Protein 1V4P (pdb70)

Organism: Pyrococcus horikoshii (strain ATCC 700860 / DSM 12428 / JCM 9974 / NBRC 100139 / OT-3) (NCBI:txid70601)

B-factor: mean 20.67, std 8.11, range [8.06, 51.54]

Nearest PDB structures (foldseek):
  1v4p-assembly3_C  TM=9.955E-01  e=3.156E-30  Pyrococcus horikoshii
  3rfn-assembly1_A  TM=9.829E-01  e=5.120E-28  Pyrococcus horikoshii OT3
  3rhu-assembly1_A  TM=9.808E-01  e=4.610E-22  Pyrococcus horikoshii OT3
  2zze-assembly2_B  TM=9.371E-01  e=6.517E-15  Pyrococcus horikoshii
  2zzg-assembly1_A  TM=9.411E-01  e=4.427E-14  Pyrococcus horikoshii

Structure (mmCIF, N/CA/C/O backbone):
data_1V4P
#
_entry.id   1V4P
#
_cell.length_a   42.802
_cell.length_b   97.861
_cell.length_c   60.872
_cell.angle_alpha   90.00
_cell.angle_beta   96.51
_cell.angle_gamma   90.00
#
_symmetry.space_group_name_H-M   'P 1 21 1'
#
loop_
_entity.id
_entity.type
_entity.pdbx_description
1 polymer 'alanyl-tRNA synthetase'
2 non-polymer 'ZINC ION'
3 water water
#
loop_
_atom_site.group_PDB
_atom_site.id
_atom_site.type_symbol
_atom_site.label_atom_id
_atom_site.label_alt_id
_atom_site.label_comp_id
_atom_site.label_asym_id
_atom_site.label_entity_id
_atom_site.label_seq_id
_atom_site.pdbx_PDB_ins_code
_atom_site.Cartn_x
_atom_site.Cartn_y
_atom_site.Cartn_z
_atom_site.occupancy
_atom_site.B_iso_or_equiv
_atom_site.auth_seq_id
_atom_site.auth_comp_id
_atom_site.auth_asym_id
_atom_site.auth_atom_id
_atom_site.pdbx_PDB_model_num
ATOM 1 N N . MET A 1 1 ? 31.185 3.197 47.491 1.00 30.98 1 MET A N 1
ATOM 2 C CA . MET A 1 1 ? 29.850 3.099 48.148 1.00 32.58 1 MET A CA 1
ATOM 3 C C . MET A 1 1 ? 28.816 3.932 47.402 1.00 31.61 1 MET A C 1
ATOM 4 O O . MET A 1 1 ? 29.160 4.755 46.552 1.00 31.06 1 MET A O 1
ATOM 9 N N . TYR A 1 2 ? 27.546 3.712 47.726 1.00 31.42 2 TYR A N 1
ATOM 10 C CA . TYR A 1 2 ? 26.467 4.456 47.094 1.00 30.38 2 TYR A CA 1
ATOM 11 C C . TYR A 1 2 ? 26.154 5.702 47.906 1.00 29.85 2 TYR A C 1
ATOM 12 O O . TYR A 1 2 ? 26.096 5.652 49.136 1.00 30.29 2 TYR A O 1
ATOM 21 N N . SER A 1 3 ? 25.956 6.821 47.215 1.00 29.67 3 SER A N 1
ATOM 22 C CA . SER A 1 3 ? 25.640 8.077 47.883 1.00 29.98 3 SER A CA 1
ATOM 23 C C . SER A 1 3 ? 24.293 7.934 48.572 1.00 29.09 3 SER A C 1
ATOM 24 O O . SER A 1 3 ? 23.488 7.075 48.204 1.00 29.36 3 SER A O 1
ATOM 27 N N . ILE A 1 4 ? 24.047 8.771 49.573 1.00 28.30 4 ILE A N 1
ATOM 28 C CA . ILE A 1 4 ? 22.787 8.719 50.299 1.00 27.61 4 ILE A CA 1
ATOM 29 C C . ILE A 1 4 ? 21.618 9.017 49.360 1.00 27.92 4 ILE A C 1
ATOM 30 O O . ILE A 1 4 ? 20.512 8.516 49.562 1.00 26.73 4 ILE A O 1
ATOM 35 N N . GLU A 1 5 ? 21.869 9.822 48.331 1.00 27.71 5 GLU A N 1
ATOM 36 C CA . GLU A 1 5 ? 20.824 10.166 47.371 1.00 28.05 5 GLU A CA 1
ATOM 37 C C . GLU A 1 5 ? 20.433 8.956 46.524 1.00 27.17 5 GLU A C 1
ATOM 38 O O . GLU A 1 5 ? 19.249 8.687 46.331 1.00 27.00 5 GLU A O 1
ATOM 44 N N . VAL A 1 6 ? 21.427 8.234 46.015 1.00 25.67 6 VAL A N 1
ATOM 45 C CA . VAL A 1 6 ? 21.164 7.049 45.203 1.00 25.00 6 VAL A CA 1
ATOM 46 C C . VAL A 1 6 ? 20.418 6.009 46.034 1.00 24.27 6 VAL A C 1
ATOM 47 O O . VAL A 1 6 ? 19.500 5.345 45.548 1.00 23.13 6 VAL A O 1
ATOM 51 N N . ARG A 1 7 ? 20.814 5.872 47.293 1.00 23.58 7 ARG A N 1
ATOM 52 C CA . ARG A 1 7 ? 20.170 4.918 48.183 1.00 22.00 7 ARG A CA 1
ATOM 53 C C . ARG A 1 7 ? 18.727 5.342 48.447 1.00 21.37 7 ARG A C 1
ATOM 54 O O . ARG A 1 7 ? 17.813 4.516 48.418 1.00 20.70 7 ARG A O 1
ATOM 62 N N . THR A 1 8 ? 18.526 6.634 48.701 1.00 20.91 8 THR A N 1
ATOM 63 C CA . THR A 1 8 ? 17.188 7.151 48.970 1.00 19.93 8 THR A CA 1
ATOM 64 C C . THR A 1 8 ? 16.288 7.044 47.738 1.00 18.73 8 THR A C 1
ATOM 65 O O . THR A 1 8 ? 15.099 6.745 47.856 1.00 17.93 8 THR A O 1
ATOM 69 N N . HIS A 1 9 ? 16.843 7.287 46.556 1.00 17.82 9 HIS A N 1
ATOM 70 C CA . HIS A 1 9 ? 16.036 7.171 45.348 1.00 17.36 9 HIS A CA 1
ATOM 71 C C . HIS A 1 9 ? 15.641 5.715 45.144 1.00 17.39 9 HIS A C 1
ATOM 72 O O . HIS A 1 9 ? 14.512 5.416 44.762 1.00 16.96 9 HIS A O 1
ATOM 79 N N . SER A 1 10 ? 16.583 4.807 45.381 1.00 17.14 10 SER A N 1
ATOM 80 C CA . SER A 1 10 ? 16.293 3.388 45.223 1.00 15.87 10 SER A CA 1
ATOM 81 C C . SER A 1 10 ? 15.169 3.001 46.179 1.00 15.39 10 SER A C 1
ATOM 82 O O . SER A 1 10 ? 14.303 2.192 45.842 1.00 15.80 10 SER A O 1
ATOM 85 N N . ALA A 1 11 ? 15.176 3.608 47.363 1.00 15.56 11 ALA A N 1
ATOM 86 C CA . ALA A 1 11 ? 14.165 3.341 48.375 1.00 14.28 11 ALA A CA 1
ATOM 87 C C . ALA A 1 11 ? 12.761 3.661 47.858 1.00 13.53 11 ALA A C 1
ATOM 88 O O . ALA A 1 11 ? 11.791 3.030 48.269 1.00 15.07 11 ALA A O 1
ATOM 90 N N . LEU A 1 12 ? 12.657 4.640 46.963 1.00 14.74 12 LEU A N 1
ATOM 91 C CA . LEU A 1 12 ? 11.361 5.019 46.397 1.00 14.50 12 LEU A CA 1
ATOM 92 C C . LEU A 1 12 ? 10.699 3.830 45.703 1.00 13.75 12 LEU A C 1
ATOM 93 O O . LEU A 1 12 ? 9.487 3.642 45.791 1.00 13.40 12 LEU A O 1
ATOM 98 N N . HIS A 1 13 ? 11.501 3.032 45.005 1.00 14.22 13 HIS A N 1
ATOM 99 C CA . HIS A 1 13 ? 10.977 1.864 44.307 1.00 14.43 13 HIS A CA 1
ATOM 100 C C . HIS A 1 13 ? 10.510 0.818 45.315 1.00 14.38 13 HIS A C 1
ATOM 101 O O . HIS A 1 13 ? 9.490 0.160 45.116 1.00 14.85 13 HIS A O 1
ATOM 108 N N . VAL A 1 14 ? 11.256 0.668 46.403 1.00 14.84 14 VAL A N 1
ATOM 109 C CA . VAL A 1 14 ? 10.891 -0.292 47.434 1.00 15.27 14 VAL A CA 1
ATOM 110 C C . VAL A 1 14 ? 9.620 0.162 48.147 1.00 14.14 14 VAL A C 1
ATOM 111 O O . VAL A 1 14 ? 8.716 -0.636 48.391 1.00 14.71 14 VAL A O 1
ATOM 115 N N . VAL A 1 15 ? 9.548 1.450 48.474 1.00 13.31 15 VAL A N 1
ATOM 116 C CA . VAL A 1 15 ? 8.367 1.965 49.150 1.00 13.40 15 VAL A CA 1
ATOM 117 C C . VAL A 1 15 ? 7.136 1.883 48.246 1.00 13.40 15 VAL A C 1
ATOM 118 O O . VAL A 1 15 ? 6.051 1.551 48.714 1.00 13.48 15 VAL A O 1
ATOM 122 N N . LYS A 1 16 ? 7.306 2.178 46.958 1.00 12.94 16 LYS A N 1
ATOM 123 C CA . LYS A 1 16 ? 6.187 2.104 46.020 1.00 12.70 16 LYS A CA 1
ATOM 124 C C . LYS A 1 16 ? 5.629 0.682 45.993 1.00 12.90 16 LYS A C 1
ATOM 125 O O . LYS A 1 16 ? 4.418 0.488 46.002 1.00 13.14 16 LYS A O 1
ATOM 131 N N . GLY A 1 17 ? 6.514 -0.312 45.960 1.00 12.98 17 GLY A N 1
ATOM 132 C CA . GLY A 1 17 ? 6.056 -1.692 45.954 1.00 13.70 17 GLY A CA 1
ATOM 133 C C . GLY A 1 17 ? 5.237 -2.015 47.197 1.00 14.53 17 GLY A C 1
ATOM 134 O O . GLY A 1 17 ? 4.199 -2.675 47.118 1.00 15.33 17 GLY A O 1
ATOM 135 N N . ALA A 1 18 ? 5.707 -1.545 48.350 1.00 15.48 18 ALA A N 1
ATOM 136 C CA . ALA A 1 18 ? 5.014 -1.780 49.615 1.00 14.88 18 ALA A CA 1
ATOM 137 C C . ALA A 1 18 ? 3.651 -1.091 49.609 1.00 15.32 18 ALA A C 1
ATOM 138 O O . ALA A 1 18 ? 2.659 -1.637 50.101 1.00 16.32 18 ALA A O 1
ATOM 140 N N . VAL A 1 19 ? 3.612 0.118 49.057 1.00 14.14 19 VAL A N 1
ATOM 141 C CA . VAL A 1 19 ? 2.373 0.875 48.968 1.00 14.00 19 VAL A CA 1
ATOM 142 C C . VAL A 1 19 ? 1.330 0.093 48.175 1.00 14.37 19 VAL A C 1
ATOM 143 O O . VAL A 1 19 ? 0.181 -0.019 48.596 1.00 14.81 19 VAL A O 1
ATOM 147 N N . VAL A 1 20 ? 1.727 -0.459 47.032 1.00 14.50 20 VAL A N 1
ATOM 148 C CA . VAL A 1 20 ? 0.789 -1.230 46.223 1.00 15.59 20 VAL A CA 1
ATOM 149 C C . VAL A 1 20 ? 0.356 -2.504 46.951 1.00 16.50 20 VAL A C 1
ATOM 150 O O . VAL A 1 20 ? -0.810 -2.896 46.886 1.00 17.68 20 VAL A O 1
ATOM 154 N N . LYS A 1 21 ? 1.288 -3.146 47.647 1.00 16.88 21 LYS A N 1
ATOM 155 C CA . LYS A 1 21 ? 0.961 -4.364 48.386 1.00 18.29 21 LYS A CA 1
ATOM 156 C C . LYS A 1 21 ? -0.101 -4.116 49.459 1.00 18.69 21 LYS A C 1
ATOM 157 O O . LYS A 1 21 ? -1.004 -4.932 49.648 1.00 21.15 21 LYS A O 1
ATOM 163 N N . VAL A 1 22 ? 0.003 -2.988 50.154 1.00 18.80 22 VAL A N 1
ATOM 164 C CA . VAL A 1 22 ? -0.943 -2.656 51.216 1.00 18.19 22 VAL A CA 1
ATOM 165 C C . VAL A 1 22 ? -2.225 -1.970 50.745 1.00 18.61 22 VAL A C 1
ATOM 166 O O . VAL A 1 22 ? -3.327 -2.379 51.116 1.00 19.62 22 VAL A O 1
ATOM 170 N N . LEU A 1 23 ? -2.088 -0.936 49.920 1.00 17.07 23 LEU A N 1
ATOM 171 C CA . LEU A 1 23 ? -3.252 -0.193 49.450 1.00 17.38 23 LEU A CA 1
ATOM 172 C C . LEU A 1 23 ? -3.932 -0.736 48.195 1.00 16.96 23 LEU A C 1
ATOM 173 O O . LEU A 1 23 ? -5.059 -0.352 47.886 1.00 18.26 23 LEU A O 1
ATOM 178 N N . GLY A 1 24 ? -3.257 -1.617 47.465 1.00 16.30 24 GLY A N 1
ATOM 179 C CA . GLY A 1 24 ? -3.869 -2.184 46.277 1.00 15.82 24 GLY A CA 1
ATOM 180 C C . GLY A 1 24 ? -3.643 -1.413 44.990 1.00 16.41 24 GLY A C 1
ATOM 181 O O . GLY A 1 24 ? -2.979 -0.377 44.972 1.00 16.29 24 GLY A O 1
ATOM 182 N N . SER A 1 25 ? -4.220 -1.926 43.909 1.00 16.43 25 SER A N 1
ATOM 183 C CA . SER A 1 25 ? -4.080 -1.324 42.587 1.00 18.15 25 SER A CA 1
ATOM 184 C C . SER A 1 25 ? -4.554 0.122 42.478 1.00 18.23 25 SER A C 1
ATOM 185 O O . SER A 1 25 ? -4.162 0.833 41.551 1.00 17.55 25 SER A O 1
ATOM 188 N N . GLU A 1 26 ? -5.388 0.566 43.413 1.00 17.74 26 GLU A N 1
ATOM 189 C CA . GLU A 1 26 ? -5.884 1.938 43.387 1.00 17.09 26 GLU A CA 1
ATOM 190 C C . GLU A 1 26 ? -4.764 2.946 43.631 1.00 15.80 26 GLU A C 1
ATOM 191 O O . GLU A 1 26 ? -4.933 4.145 43.394 1.00 16.63 26 GLU A O 1
ATOM 197 N N . ALA A 1 27 ? -3.619 2.457 44.102 1.00 13.97 27 ALA A N 1
ATOM 198 C CA . ALA A 1 27 ? -2.480 3.324 44.393 1.00 12.66 27 ALA A CA 1
ATOM 199 C C . ALA A 1 27 ? -1.289 3.062 43.470 1.00 12.92 27 ALA A C 1
ATOM 200 O O . ALA A 1 27 ? -0.172 3.505 43.748 1.00 13.23 27 ALA A O 1
ATOM 202 N N . LYS A 1 28 ? -1.529 2.374 42.358 1.00 12.90 28 LYS A N 1
ATOM 203 C CA . LYS A 1 28 ? -0.454 2.009 41.435 1.00 12.98 28 LYS A CA 1
ATOM 204 C C . LYS A 1 28 ? 0.197 3.100 40.588 1.00 11.81 28 LYS A C 1
ATOM 205 O O . LYS A 1 28 ? 1.282 2.886 40.056 1.00 11.97 28 LYS A O 1
ATOM 211 N N . TRP A 1 29 ? -0.444 4.257 40.453 1.00 11.29 29 TRP A N 1
ATOM 212 C CA . TRP A 1 29 ? 0.124 5.313 39.617 1.00 10.94 29 TRP A CA 1
ATOM 213 C C . TRP A 1 29 ? 0.842 6.407 40.390 1.00 11.07 29 TRP A C 1
ATOM 214 O O . TRP A 1 29 ? 0.235 7.130 41.176 1.00 12.15 29 TRP A O 1
ATOM 225 N N . THR A 1 30 ? 2.143 6.524 40.147 1.00 11.27 30 THR A N 1
ATOM 226 C CA . THR A 1 30 ? 2.959 7.536 40.800 1.00 11.31 30 THR A CA 1
ATOM 227 C C . THR A 1 30 ? 2.791 8.889 40.117 1.00 10.90 30 THR A C 1
ATOM 228 O O . THR A 1 30 ? 2.940 9.002 38.904 1.00 12.07 30 THR A O 1
ATOM 232 N N . TYR A 1 31 ? 2.481 9.911 40.903 1.00 11.46 31 TYR A N 1
ATOM 233 C CA . TYR A 1 31 ? 2.331 11.263 40.382 1.00 11.53 31 TYR A CA 1
ATOM 234 C C . TYR A 1 31 ? 3.732 11.863 40.258 1.00 12.09 31 TYR A C 1
ATOM 235 O O . TYR A 1 31 ? 4.090 12.424 39.220 1.00 12.13 31 TYR A O 1
ATOM 244 N N . SER A 1 32 ? 4.530 11.728 41.315 1.00 12.13 32 SER A N 1
ATOM 245 C CA . SER A 1 32 ? 5.889 12.250 41.308 1.00 13.33 32 SER A CA 1
ATOM 246 C C . SER A 1 32 ? 6.698 11.696 42.472 1.00 12.76 32 SER A C 1
ATOM 247 O O . SER A 1 32 ? 6.151 11.080 43.391 1.00 12.83 32 SER A O 1
ATOM 250 N N . THR A 1 33 ? 8.008 11.901 42.404 1.00 14.15 33 THR A N 1
ATOM 251 C CA . THR A 1 33 ? 8.920 11.489 43.462 1.00 14.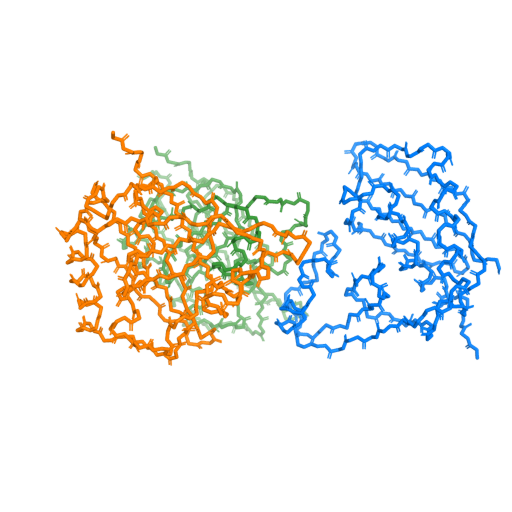66 33 THR A CA 1
ATOM 252 C C . THR A 1 33 ? 10.075 12.475 43.452 1.00 15.72 33 THR A C 1
ATOM 253 O O . THR A 1 33 ? 10.359 13.111 42.433 1.00 16.54 33 THR A O 1
ATOM 257 N N . TYR A 1 34 ? 10.729 12.617 44.593 1.00 16.86 34 TYR A N 1
ATOM 258 C CA . TYR A 1 34 ? 11.883 13.490 44.671 1.00 17.22 34 TYR A CA 1
ATOM 259 C C . TYR A 1 34 ? 12.709 13.146 45.894 1.00 17.99 34 TYR A C 1
ATOM 260 O O . TYR A 1 34 ? 12.198 12.612 46.882 1.00 17.89 34 TYR A O 1
ATOM 269 N N . VAL A 1 35 ? 14.001 13.425 45.798 1.00 18.84 35 VAL A N 1
ATOM 270 C CA . VAL A 1 35 ? 14.936 13.133 46.870 1.00 20.30 35 VAL A CA 1
ATOM 271 C C . VAL A 1 35 ? 15.772 14.355 47.201 1.00 21.16 35 VAL A C 1
ATOM 272 O O . VAL A 1 35 ? 16.188 15.099 46.313 1.00 22.63 35 VAL A O 1
ATOM 276 N N . LYS A 1 36 ? 16.007 14.551 48.490 1.00 23.19 36 LYS A N 1
ATOM 277 C CA . LYS A 1 36 ? 16.821 15.655 48.970 1.00 23.42 36 LYS A CA 1
ATOM 278 C C . LYS A 1 36 ? 17.583 15.085 50.155 1.00 23.25 36 LYS A C 1
ATOM 279 O O . LYS A 1 36 ? 17.017 14.878 51.226 1.00 22.88 36 LYS A O 1
ATOM 285 N N . GLY A 1 37 ? 18.868 14.815 49.954 1.00 24.37 37 GLY A N 1
ATOM 286 C CA . GLY A 1 37 ? 19.657 14.237 51.023 1.00 24.32 37 GLY A CA 1
ATOM 287 C C . GLY A 1 37 ? 19.179 12.820 51.287 1.00 24.35 37 GLY A C 1
ATOM 288 O O . GLY A 1 37 ? 19.090 12.012 50.362 1.00 26.57 37 GLY A O 1
ATOM 289 N N . ASN A 1 38 ? 18.855 12.520 52.541 1.00 23.79 38 ASN A N 1
ATOM 290 C CA . ASN A 1 38 ? 18.384 11.192 52.919 1.00 23.93 38 ASN A CA 1
ATOM 291 C C . ASN A 1 38 ? 16.864 11.188 53.068 1.00 23.18 38 ASN A C 1
ATOM 292 O O . ASN A 1 38 ? 16.289 10.303 53.703 1.00 22.77 38 ASN A O 1
ATOM 297 N N . LYS A 1 39 ? 16.220 12.189 52.480 1.00 21.74 39 LYS A N 1
ATOM 298 C CA . LYS A 1 39 ? 14.770 12.305 52.548 1.00 21.49 39 LYS A CA 1
ATOM 299 C C . LYS A 1 39 ? 14.158 11.999 51.190 1.00 17.74 39 LYS A C 1
ATOM 300 O O . LYS A 1 39 ? 14.577 12.550 50.174 1.00 20.69 39 LYS A O 1
ATOM 306 N N . GLY A 1 40 ? 13.172 11.112 51.180 1.00 18.93 40 GLY A N 1
ATOM 307 C CA . GLY A 1 40 ? 12.513 10.764 49.936 1.00 16.42 40 GLY A CA 1
ATOM 308 C C . GLY A 1 40 ? 11.017 10.981 50.037 1.00 15.65 40 GLY A C 1
ATOM 309 O O . GLY A 1 40 ? 10.431 10.829 51.107 1.00 16.29 40 GLY A O 1
ATOM 310 N N . VAL A 1 41 ? 10.396 11.360 48.927 1.00 14.17 41 VAL A N 1
ATOM 311 C CA . VAL A 1 41 ? 8.956 11.574 48.919 1.00 14.46 41 VAL A CA 1
ATOM 312 C C . VAL A 1 41 ? 8.335 10.892 47.710 1.00 13.56 41 VAL A C 1
ATOM 313 O O . VAL A 1 41 ? 8.767 11.091 46.574 1.00 14.41 41 VAL A O 1
ATOM 317 N N . LEU A 1 42 ? 7.336 10.062 47.980 1.00 12.01 42 LEU A N 1
ATOM 318 C CA . LEU A 1 42 ? 6.614 9.346 46.937 1.00 12.51 42 LEU A CA 1
ATOM 319 C C . LEU A 1 42 ? 5.194 9.878 46.950 1.00 10.96 42 LEU A C 1
ATOM 320 O O . LEU A 1 42 ? 4.548 9.899 47.997 1.00 11.92 42 LEU A O 1
ATOM 325 N N . ILE A 1 43 ? 4.714 10.326 45.795 1.00 11.05 43 ILE A N 1
ATOM 326 C CA . ILE A 1 43 ? 3.352 10.825 45.702 1.00 10.76 43 ILE A CA 1
ATOM 327 C C . ILE A 1 43 ? 2.605 9.980 44.687 1.00 11.28 43 ILE A C 1
ATOM 328 O O . ILE A 1 43 ? 3.008 9.891 43.528 1.00 11.75 43 ILE A O 1
ATOM 333 N N . VAL A 1 44 ? 1.526 9.346 45.130 1.00 10.38 44 VAL A N 1
ATOM 334 C CA . VAL A 1 44 ? 0.725 8.514 44.244 1.00 12.00 44 VAL A CA 1
ATOM 335 C C . VAL A 1 44 ? -0.706 9.010 44.186 1.00 11.94 44 VAL A C 1
ATOM 336 O O . VAL A 1 44 ? -1.175 9.717 45.085 1.00 11.83 44 VAL A O 1
ATOM 340 N N . LYS A 1 45 ? -1.397 8.658 43.110 1.00 12.59 45 LYS A N 1
ATOM 341 C CA . LYS A 1 45 ? -2.797 9.019 42.987 1.00 14.07 45 LYS A CA 1
ATOM 342 C C . LYS A 1 45 ? -3.512 8.049 43.918 1.00 14.29 45 LYS A C 1
ATOM 343 O O . LYS A 1 45 ? -3.273 6.843 43.865 1.00 15.23 45 LYS A O 1
ATOM 349 N N . PHE A 1 46 ? -4.361 8.574 44.793 1.00 14.79 46 PHE A N 1
ATOM 350 C CA . PHE A 1 46 ? -5.102 7.735 45.725 1.00 16.16 46 PHE A CA 1
ATOM 351 C C . PHE A 1 46 ? -6.327 8.517 46.189 1.00 16.32 46 PHE A C 1
ATOM 352 O O . PHE A 1 46 ? -6.425 9.718 45.938 1.00 18.16 46 PHE A O 1
ATOM 360 N N . ASP A 1 47 ? -7.251 7.851 46.875 1.00 18.07 47 ASP A N 1
ATOM 361 C CA . ASP A 1 47 ? -8.492 8.507 47.288 1.00 18.12 47 ASP A CA 1
ATOM 362 C C . ASP A 1 47 ? -8.796 8.642 48.778 1.00 19.05 47 ASP A C 1
ATOM 363 O O . ASP A 1 47 ? -9.915 9.004 49.144 1.00 20.23 47 ASP A O 1
ATOM 368 N N . ARG A 1 48 ? -7.823 8.365 49.636 1.00 18.35 48 ARG A N 1
ATOM 369 C CA . ARG A 1 48 ? -8.048 8.475 51.076 1.00 18.83 48 ARG A CA 1
ATOM 370 C C . ARG A 1 48 ? -6.728 8.443 51.823 1.00 19.04 48 ARG A C 1
ATOM 371 O O . ARG A 1 48 ? -5.710 8.031 51.273 1.00 19.40 48 ARG A O 1
ATOM 379 N N . LYS A 1 49 ? -6.740 8.885 53.077 1.00 20.05 49 LYS A N 1
ATOM 380 C CA . LYS A 1 49 ? -5.527 8.843 53.878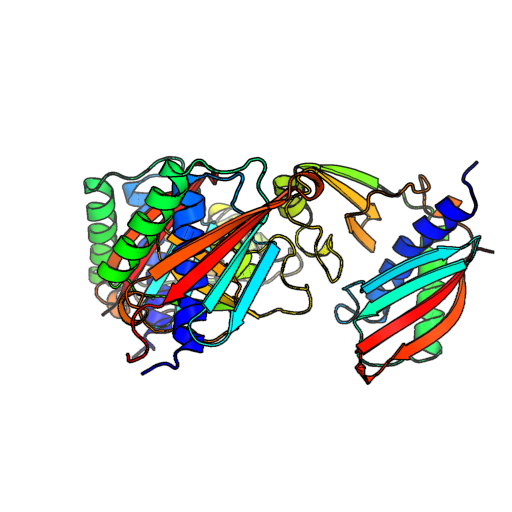 1.00 20.24 49 LYS A CA 1
ATOM 381 C C . LYS A 1 49 ? -5.514 7.488 54.567 1.00 20.57 49 LYS A C 1
ATOM 382 O O . LYS A 1 49 ? -6.449 7.144 55.289 1.00 21.11 49 LYS A O 1
ATOM 388 N N . PRO A 1 50 ? -4.464 6.691 54.338 1.00 19.65 50 PRO A N 1
ATOM 389 C CA . PRO A 1 50 ? -4.379 5.371 54.967 1.00 20.04 50 PRO A CA 1
ATOM 390 C C . PRO A 1 50 ? -4.362 5.481 56.488 1.00 20.33 50 PRO A C 1
ATOM 391 O O . PRO A 1 50 ? -3.981 6.513 57.039 1.00 21.05 50 PRO A O 1
ATOM 395 N N . SER A 1 51 ? -4.781 4.415 57.160 1.00 21.12 51 SER A N 1
ATOM 396 C CA . SER A 1 51 ? -4.792 4.395 58.618 1.00 21.05 51 SER A CA 1
ATOM 397 C C . SER A 1 51 ? -3.350 4.280 59.094 1.00 22.05 51 SER A C 1
ATOM 398 O O . SER A 1 51 ? -2.462 3.923 58.317 1.00 21.94 51 SER A O 1
ATOM 401 N N . ASP A 1 52 ? -3.109 4.583 60.365 1.00 22.25 52 ASP A N 1
ATOM 402 C CA . ASP A 1 52 ? -1.761 4.478 60.898 1.00 23.17 52 ASP A CA 1
ATOM 403 C C . ASP A 1 52 ? -1.292 3.033 60.772 1.00 23.70 52 ASP A C 1
ATOM 404 O O . ASP A 1 52 ? -0.113 2.775 60.546 1.00 24.28 52 ASP A O 1
ATOM 409 N N . GLU A 1 53 ? -2.228 2.096 60.907 1.00 23.65 53 GLU A N 1
ATOM 410 C CA . GLU A 1 53 ? -1.907 0.678 60.799 1.00 24.41 53 GLU A CA 1
ATOM 411 C C . GLU A 1 53 ? -1.362 0.402 59.402 1.00 22.98 53 GLU A C 1
ATOM 412 O O . GLU A 1 53 ? -0.312 -0.225 59.242 1.00 22.82 53 GLU A O 1
ATOM 418 N N . GLU A 1 54 ? -2.087 0.872 58.391 1.00 21.13 54 GLU A N 1
ATOM 419 C CA . GLU A 1 54 ? -1.671 0.679 57.009 1.00 20.45 54 GLU A CA 1
ATOM 420 C C . GLU A 1 54 ? -0.310 1.318 56.758 1.00 20.25 54 GLU A C 1
ATOM 421 O O . GLU A 1 54 ? 0.533 0.745 56.073 1.00 18.06 54 GLU A O 1
ATOM 427 N N . ILE A 1 55 ? -0.088 2.503 57.319 1.00 19.75 55 ILE A N 1
ATOM 428 C CA . ILE A 1 55 ? 1.190 3.182 57.144 1.00 20.75 55 ILE A CA 1
ATOM 429 C C . ILE A 1 55 ? 2.317 2.360 57.763 1.00 21.08 55 ILE A C 1
ATOM 430 O O . ILE A 1 55 ? 3.395 2.228 57.184 1.00 19.21 55 ILE A O 1
ATOM 435 N N . ARG A 1 56 ? 2.065 1.806 58.944 1.00 22.41 56 ARG A N 1
ATOM 436 C CA . ARG A 1 56 ? 3.068 0.992 59.616 1.00 24.78 56 ARG A CA 1
ATOM 437 C C . ARG A 1 56 ? 3.355 -0.274 58.820 1.00 23.87 56 ARG A C 1
ATOM 438 O O . ARG A 1 56 ? 4.501 -0.714 58.741 1.00 23.38 56 ARG A O 1
ATOM 446 N N . GLU A 1 57 ? 2.314 -0.850 58.225 1.00 23.08 57 GLU A N 1
ATOM 447 C CA . GLU A 1 57 ? 2.464 -2.064 57.431 1.00 22.38 57 GLU A CA 1
ATOM 448 C C . GLU A 1 57 ? 3.262 -1.775 56.161 1.00 21.78 57 GLU A C 1
ATOM 449 O O . GLU A 1 57 ? 4.038 -2.612 55.704 1.00 22.64 57 GLU A O 1
ATOM 455 N N . ILE A 1 58 ? 3.067 -0.594 55.584 1.00 21.00 58 ILE A N 1
ATOM 456 C CA . ILE A 1 58 ? 3.812 -0.231 54.388 1.00 19.03 58 ILE A CA 1
ATOM 457 C C . ILE A 1 58 ? 5.285 -0.146 54.771 1.00 18.59 58 ILE A C 1
ATOM 458 O O . ILE A 1 58 ? 6.152 -0.659 54.068 1.00 19.25 58 ILE A O 1
ATOM 463 N N . GLU A 1 59 ? 5.555 0.494 55.905 1.00 19.81 59 GLU A N 1
ATOM 464 C CA . GLU A 1 59 ? 6.915 0.643 56.401 1.00 20.01 59 GLU A CA 1
ATOM 465 C C . GLU A 1 59 ? 7.521 -0.728 56.690 1.00 20.87 59 GLU A C 1
ATOM 466 O O . GLU A 1 59 ? 8.662 -0.997 56.320 1.00 20.50 59 GLU A O 1
ATOM 472 N N . ARG A 1 60 ? 6.747 -1.594 57.337 1.00 21.56 60 ARG A N 1
ATOM 473 C CA . ARG A 1 60 ? 7.223 -2.934 57.668 1.00 22.34 60 ARG A CA 1
ATOM 474 C C . ARG A 1 60 ? 7.604 -3.701 56.405 1.00 21.77 60 ARG A C 1
ATOM 475 O O . ARG A 1 60 ? 8.705 -4.244 56.310 1.00 20.70 60 ARG A O 1
ATOM 483 N N . LEU A 1 61 ? 6.696 -3.736 55.433 1.00 20.24 61 LEU A N 1
ATOM 484 C CA . LEU A 1 61 ? 6.950 -4.445 54.183 1.00 19.85 61 LEU A CA 1
ATOM 485 C C . LEU A 1 61 ? 8.148 -3.879 53.431 1.00 20.03 61 LEU A C 1
ATOM 486 O O . LEU A 1 61 ? 8.905 -4.624 52.809 1.00 18.93 61 LEU A O 1
ATOM 491 N N . ALA A 1 62 ? 8.321 -2.561 53.486 1.00 19.76 62 ALA A N 1
ATOM 492 C CA . ALA A 1 62 ? 9.445 -1.923 52.814 1.00 19.57 62 ALA A CA 1
ATOM 493 C C . ALA A 1 62 ? 10.762 -2.380 53.439 1.00 21.00 62 ALA A C 1
ATOM 494 O O . ALA A 1 62 ? 11.706 -2.735 52.734 1.00 18.91 62 ALA A O 1
ATOM 496 N N . ASN A 1 63 ? 10.822 -2.370 54.767 1.00 22.46 63 ASN A N 1
ATOM 497 C CA . ASN A 1 63 ? 12.031 -2.791 55.463 1.00 23.57 63 ASN A CA 1
ATOM 498 C C . ASN A 1 63 ? 12.283 -4.276 55.251 1.00 23.61 63 ASN A C 1
ATOM 499 O O . ASN A 1 63 ? 13.430 -4.709 55.151 1.00 24.07 63 ASN A O 1
ATOM 504 N N . GLU A 1 64 ? 11.207 -5.050 55.173 1.00 23.06 64 GLU A N 1
ATOM 505 C CA . GLU A 1 64 ? 11.320 -6.486 54.958 1.00 24.95 64 GLU A CA 1
ATOM 506 C C . GLU A 1 64 ? 11.914 -6.749 53.575 1.00 24.01 64 GLU A C 1
ATOM 507 O O . GLU A 1 64 ? 12.696 -7.682 53.392 1.00 23.71 64 GLU A O 1
ATOM 513 N N . LYS A 1 65 ? 11.545 -5.925 52.598 1.00 22.20 65 LYS A N 1
ATOM 514 C CA . LYS A 1 65 ? 12.074 -6.094 51.250 1.00 22.22 65 LYS A CA 1
ATOM 515 C C . LYS A 1 65 ? 13.552 -5.723 51.240 1.00 21.95 65 LYS A C 1
ATOM 516 O O . LYS A 1 65 ? 14.345 -6.324 50.522 1.00 21.63 65 LYS A O 1
ATOM 522 N N . VAL A 1 66 ? 13.922 -4.731 52.043 1.00 22.79 66 VAL A N 1
ATOM 523 C CA . VAL A 1 66 ? 15.318 -4.324 52.129 1.00 24.35 66 VAL A CA 1
ATOM 524 C C . VAL A 1 66 ? 16.104 -5.458 52.786 1.00 25.85 66 VAL A C 1
ATOM 525 O O . VAL A 1 66 ? 17.212 -5.785 52.364 1.00 26.21 66 VAL A O 1
ATOM 529 N N . LYS A 1 67 ? 15.509 -6.062 53.810 1.00 26.93 67 LYS A N 1
ATOM 530 C CA . LYS A 1 67 ? 16.138 -7.157 54.541 1.00 29.13 67 LYS A CA 1
ATOM 531 C C . LYS A 1 67 ? 16.363 -8.358 53.626 1.00 29.18 67 LYS A C 1
ATOM 532 O O . LYS A 1 67 ? 17.367 -9.060 53.742 1.00 29.67 67 LYS A O 1
ATOM 538 N N . GLU A 1 68 ? 15.423 -8.586 52.715 1.00 28.17 68 GLU A N 1
ATOM 539 C CA . GLU A 1 68 ? 15.513 -9.698 51.776 1.00 28.56 68 GLU A CA 1
ATOM 540 C C . GLU A 1 68 ? 16.700 -9.508 50.837 1.00 27.93 68 GLU A C 1
ATOM 541 O O . GLU A 1 68 ? 17.171 -10.460 50.212 1.00 28.55 68 GLU A O 1
ATOM 547 N N . ASN A 1 69 ? 17.182 -8.273 50.751 1.00 27.82 69 ASN A N 1
ATOM 548 C CA . ASN A 1 69 ? 18.310 -7.929 49.893 1.00 27.12 69 ASN A CA 1
ATOM 549 C C . ASN A 1 69 ? 18.119 -8.472 48.477 1.00 26.51 69 ASN A C 1
ATOM 550 O O . ASN A 1 69 ? 18.965 -9.201 47.954 1.00 27.55 69 ASN A O 1
ATOM 555 N N . ALA A 1 70 ? 16.998 -8.107 47.862 1.00 25.30 70 ALA A N 1
ATOM 556 C CA . ALA A 1 70 ? 16.684 -8.552 46.510 1.00 24.28 70 ALA A CA 1
ATOM 557 C C . ALA A 1 70 ? 17.403 -7.708 45.467 1.00 24.53 70 ALA A C 1
ATOM 558 O O . ALA A 1 70 ? 17.724 -6.539 45.703 1.00 23.16 70 ALA A O 1
ATOM 560 N N . PRO A 1 71 ? 17.673 -8.294 44.293 1.00 23.53 71 PRO A N 1
ATOM 561 C CA . PRO A 1 71 ? 18.360 -7.539 43.246 1.00 23.76 71 PRO A CA 1
ATOM 562 C C . PRO A 1 71 ? 17.461 -6.487 42.599 1.00 22.93 71 PRO A C 1
ATOM 563 O O . PRO A 1 71 ? 16.252 -6.684 42.461 1.00 23.12 71 PRO A O 1
ATOM 567 N N . ILE A 1 72 ? 18.057 -5.362 42.224 1.00 22.43 72 ILE A N 1
ATOM 568 C CA . ILE A 1 72 ? 17.323 -4.295 41.555 1.00 22.65 72 ILE A CA 1
ATOM 569 C C . ILE A 1 72 ? 17.778 -4.348 40.102 1.00 22.91 72 ILE A C 1
ATOM 570 O O . ILE A 1 72 ? 18.829 -3.815 39.747 1.00 24.34 72 ILE A O 1
ATOM 575 N N . LYS A 1 73 ? 16.979 -5.020 39.277 1.00 23.20 73 LYS A N 1
ATOM 576 C CA . LYS A 1 73 ? 17.273 -5.208 37.862 1.00 24.62 73 LYS A CA 1
ATOM 577 C C . LYS A 1 73 ? 17.034 -3.991 36.994 1.00 23.77 73 LYS A C 1
ATOM 578 O O . LYS A 1 73 ? 16.065 -3.258 37.185 1.00 23.15 73 LYS A O 1
ATOM 584 N N . ILE A 1 74 ? 17.922 -3.794 36.026 1.00 23.08 74 ILE A N 1
ATOM 585 C CA . ILE A 1 74 ? 17.812 -2.663 35.120 1.00 23.64 74 ILE A CA 1
ATOM 586 C C . ILE A 1 74 ? 17.714 -3.135 33.680 1.00 23.49 74 ILE A C 1
ATOM 587 O O . ILE A 1 74 ? 18.603 -3.821 33.173 1.00 23.86 74 ILE A O 1
ATOM 592 N N . TYR A 1 75 ? 16.623 -2.765 33.025 1.00 23.32 75 TYR A N 1
ATOM 593 C CA . TYR A 1 75 ? 16.396 -3.160 31.649 1.00 23.90 75 TYR A CA 1
ATOM 594 C C . TYR A 1 75 ? 16.476 -1.981 30.697 1.00 23.80 75 TYR A C 1
ATOM 595 O O . TYR A 1 75 ? 15.774 -0.992 30.870 1.00 24.93 75 TYR A O 1
ATOM 604 N N . GLU A 1 76 ? 17.328 -2.094 29.684 1.00 22.65 76 GLU A N 1
ATOM 605 C CA . GLU A 1 76 ? 17.466 -1.030 28.701 1.00 23.21 76 GLU A CA 1
ATOM 606 C C . GLU A 1 76 ? 16.920 -1.588 27.413 1.00 22.66 76 GLU A C 1
ATOM 607 O O . GLU A 1 76 ? 17.588 -2.392 26.750 1.00 22.73 76 GLU A O 1
ATOM 613 N N . LEU A 1 77 ? 15.705 -1.167 27.068 1.00 22.33 77 LEU A N 1
ATOM 614 C CA . LEU A 1 77 ? 15.005 -1.687 25.909 1.00 22.90 77 LEU A CA 1
ATOM 615 C C . LEU A 1 77 ? 14.379 -0.678 24.941 1.00 21.47 77 LEU A C 1
ATOM 616 O O . LEU A 1 77 ? 14.098 0.463 25.278 1.00 20.19 77 LEU A O 1
ATOM 621 N N . PRO A 1 78 ? 14.171 -1.086 23.683 1.00 19.29 78 PRO A N 1
ATOM 622 C CA . PRO A 1 78 ? 13.536 -0.157 22.730 1.00 18.87 78 PRO A CA 1
ATOM 623 C C . PRO A 1 78 ? 12.154 -0.003 23.307 1.00 17.62 78 PRO A C 1
ATOM 624 O O . PRO A 1 78 ? 11.643 -0.963 23.845 1.00 17.95 78 PRO A O 1
ATOM 628 N N . ARG A 1 79 ? 11.573 1.188 23.237 1.00 17.98 79 ARG A N 1
ATOM 629 C CA . ARG A 1 79 ? 10.246 1.428 23.798 1.00 18.39 79 ARG A CA 1
ATOM 630 C C . ARG A 1 79 ? 9.215 0.347 23.450 1.00 18.46 79 ARG A C 1
ATOM 631 O O . ARG A 1 79 ? 8.487 -0.135 24.325 1.00 17.64 79 ARG A O 1
ATOM 639 N N . GLU A 1 80 ? 9.138 -0.034 22.177 1.00 19.77 80 GLU A N 1
ATOM 640 C CA . GLU A 1 80 ? 8.182 -1.047 21.745 1.00 20.38 80 GLU A CA 1
ATOM 641 C C . GLU A 1 80 ? 8.372 -2.367 22.482 1.00 20.72 80 GLU A C 1
ATOM 642 O O . GLU A 1 80 ? 7.402 -3.008 22.871 1.00 20.53 80 GLU A O 1
ATOM 648 N N . GLU A 1 81 ? 9.621 -2.775 22.675 1.00 19.52 81 GLU A N 1
ATOM 649 C CA . GLU A 1 81 ? 9.913 -4.021 23.371 1.00 18.62 81 GLU A CA 1
ATOM 650 C C . GLU A 1 81 ? 9.594 -3.928 24.856 1.00 18.75 81 GLU A C 1
ATOM 651 O O . GLU A 1 81 ? 9.098 -4.885 25.452 1.00 19.25 81 GLU A O 1
ATOM 657 N N . ALA A 1 82 ? 9.882 -2.774 25.449 1.00 18.89 82 ALA A N 1
ATOM 658 C CA . ALA A 1 82 ? 9.610 -2.566 26.865 1.00 18.93 82 ALA A CA 1
ATOM 659 C C . ALA A 1 82 ? 8.115 -2.693 27.125 1.00 20.29 82 ALA A C 1
ATOM 660 O O . ALA A 1 82 ? 7.699 -3.285 28.120 1.00 18.43 82 ALA A O 1
ATOM 662 N N . GLU A 1 83 ? 7.310 -2.139 26.225 1.00 20.88 83 GLU A N 1
ATOM 663 C CA . GLU A 1 83 ? 5.862 -2.197 26.379 1.00 23.27 83 GLU A CA 1
ATOM 664 C C . GLU A 1 83 ? 5.336 -3.620 26.272 1.00 23.87 83 GLU A C 1
ATOM 665 O O . GLU A 1 83 ? 4.463 -4.025 27.038 1.00 24.36 83 GLU A O 1
ATOM 671 N N . LYS A 1 84 ? 5.868 -4.385 25.327 1.00 25.07 84 LYS A N 1
ATOM 672 C CA . LYS A 1 84 ? 5.433 -5.766 25.159 1.00 25.46 84 LYS A CA 1
ATOM 673 C C . LYS A 1 84 ? 5.837 -6.607 26.370 1.00 24.99 84 LYS A C 1
ATOM 674 O O . LYS A 1 84 ? 5.107 -7.504 26.789 1.00 25.41 84 LYS A O 1
ATOM 680 N N . MET A 1 85 ? 6.997 -6.296 26.938 1.00 22.98 85 MET A N 1
ATOM 681 C CA . MET A 1 85 ? 7.516 -7.037 28.079 1.00 22.55 85 MET A CA 1
ATOM 682 C C . MET A 1 85 ? 6.910 -6.681 29.436 1.00 22.54 85 MET A C 1
ATOM 683 O O . MET A 1 85 ? 6.558 -7.568 30.208 1.00 21.82 85 MET A O 1
ATOM 688 N N . PHE A 1 86 ? 6.781 -5.389 29.719 1.00 20.66 86 PHE A N 1
ATOM 689 C CA . PHE A 1 86 ? 6.262 -4.940 31.009 1.00 21.03 86 PHE A CA 1
ATOM 690 C C . PHE A 1 86 ? 4.855 -4.365 30.991 1.00 20.89 86 PHE A C 1
ATOM 691 O O . PHE A 1 86 ? 4.165 -4.374 32.013 1.00 22.02 86 PHE A O 1
ATOM 699 N N . GLY A 1 87 ? 4.431 -3.859 29.841 1.00 20.85 87 GLY A N 1
ATOM 700 C CA . GLY A 1 87 ? 3.100 -3.289 29.747 1.00 20.32 87 GLY A CA 1
ATOM 701 C C . GLY A 1 87 ? 2.992 -1.936 30.426 1.00 18.51 87 GLY A C 1
ATOM 702 O O . GLY A 1 87 ? 3.999 -1.333 30.811 1.00 17.73 87 GLY A O 1
ATOM 703 N N . GLU A 1 88 ? 1.758 -1.470 30.584 1.00 18.67 88 GLU A N 1
ATOM 704 C CA . GLU A 1 88 ? 1.468 -0.177 31.197 1.00 17.44 88 GLU A CA 1
ATOM 705 C C . GLU A 1 88 ? 1.987 0.039 32.616 1.00 16.25 88 GLU A C 1
ATOM 706 O O . GLU A 1 88 ? 2.247 1.176 33.010 1.00 14.52 88 GLU A O 1
ATOM 712 N N . ASP A 1 89 ? 2.135 -1.037 33.382 1.00 15.88 89 ASP A N 1
ATOM 713 C CA . ASP A 1 89 ? 2.582 -0.921 34.767 1.00 16.56 89 ASP A CA 1
ATOM 714 C C . ASP A 1 89 ? 3.935 -0.245 34.949 1.00 14.74 89 ASP A C 1
ATOM 715 O O . ASP A 1 89 ? 4.226 0.283 36.024 1.00 14.37 89 ASP A O 1
ATOM 720 N N . MET A 1 90 ? 4.762 -0.257 33.909 1.00 13.33 90 MET A N 1
ATOM 721 C CA . MET A 1 90 ? 6.081 0.357 34.004 1.00 13.88 90 MET A CA 1
ATOM 722 C C . MET A 1 90 ? 6.005 1.880 34.008 1.00 12.46 90 MET A C 1
ATOM 723 O O . MET A 1 90 ? 6.960 2.558 34.386 1.00 13.23 90 MET A O 1
ATOM 728 N N . TYR A 1 91 ? 4.865 2.419 33.597 1.00 12.27 91 TYR A N 1
ATOM 729 C CA . TYR A 1 91 ? 4.711 3.867 33.552 1.00 11.99 91 TYR A CA 1
ATOM 730 C C . TYR A 1 91 ? 4.234 4.489 34.851 1.00 12.64 91 TYR A C 1
ATOM 731 O O . TYR A 1 91 ? 3.714 3.811 35.743 1.00 12.83 91 TYR A O 1
ATOM 740 N N . ASP A 1 92 ? 4.429 5.797 34.943 1.00 12.02 92 ASP A N 1
ATOM 741 C CA . ASP A 1 92 ? 3.943 6.556 36.082 1.00 12.63 92 ASP A CA 1
ATOM 742 C C . ASP A 1 92 ? 2.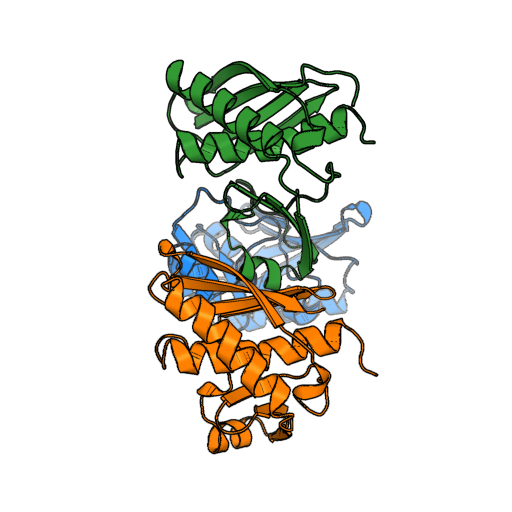623 7.151 35.597 1.00 12.38 92 ASP A C 1
ATOM 743 O O . ASP A 1 92 ? 2.192 6.869 34.475 1.00 11.81 92 ASP A O 1
ATOM 748 N N . LEU A 1 93 ? 1.973 7.965 36.423 1.00 10.88 93 LEU A N 1
ATOM 749 C CA . LEU A 1 93 ? 0.696 8.563 36.031 1.00 11.58 93 LEU A CA 1
ATOM 750 C C . LEU A 1 93 ? 0.794 9.220 34.660 1.00 11.27 93 LEU A C 1
ATOM 751 O O . LEU A 1 93 ? -0.115 9.100 33.838 1.00 11.55 93 LEU A O 1
ATOM 756 N N . PHE A 1 94 ? 1.896 9.922 34.427 1.00 11.59 94 PHE A N 1
ATOM 757 C CA . PHE A 1 94 ? 2.134 10.575 33.149 1.00 11.34 94 PHE A CA 1
ATOM 758 C C . PHE A 1 94 ? 3.186 9.753 32.404 1.00 12.43 94 PHE A C 1
ATOM 759 O O . PHE A 1 94 ? 4.369 9.797 32.731 1.00 14.58 94 PHE A O 1
ATOM 767 N N . PRO A 1 95 ? 2.759 8.975 31.398 1.00 10.87 95 PRO A N 1
ATOM 768 C CA . PRO A 1 95 ? 3.695 8.147 30.630 1.00 12.08 95 PRO A CA 1
ATOM 769 C C . PRO A 1 95 ? 4.831 8.933 29.991 1.00 12.42 95 PRO A C 1
ATOM 770 O O . PRO A 1 95 ? 4.668 10.089 29.601 1.00 13.70 95 PRO A O 1
ATOM 774 N N . VAL A 1 96 ? 5.984 8.285 29.886 1.00 13.19 96 VAL A N 1
ATOM 775 C CA . VAL A 1 96 ? 7.158 8.896 29.282 1.00 13.27 96 VAL A CA 1
ATOM 776 C C . VAL A 1 96 ? 6.769 9.450 27.911 1.00 13.24 96 VAL A C 1
ATOM 777 O O . VAL A 1 96 ? 6.119 8.770 27.125 1.00 12.87 96 VAL A O 1
ATOM 781 N N . PRO A 1 97 ? 7.152 10.701 27.612 1.00 13.26 97 PRO A N 1
ATOM 782 C CA . PRO A 1 97 ? 6.815 11.291 26.311 1.00 14.13 97 PRO A CA 1
ATOM 783 C C . PRO A 1 97 ? 7.242 10.393 25.150 1.00 12.99 97 PRO A C 1
ATOM 784 O O . PRO A 1 97 ? 8.276 9.716 25.214 1.00 13.64 97 PRO A O 1
ATOM 788 N N . GLU A 1 98 ? 6.450 10.411 24.083 1.00 13.24 98 GLU A N 1
ATOM 789 C CA . GLU A 1 98 ? 6.693 9.562 22.922 1.00 14.47 98 GLU A CA 1
ATOM 790 C C . GLU A 1 98 ? 7.973 9.789 22.134 1.00 16.68 98 GLU A C 1
ATOM 791 O O . GLU A 1 98 ? 8.314 8.972 21.279 1.00 19.17 98 GLU A O 1
ATOM 797 N N . ASP A 1 99 ? 8.677 10.881 22.400 1.00 17.86 99 ASP A N 1
ATOM 798 C CA . ASP A 1 99 ? 9.917 11.141 21.680 1.00 20.68 99 ASP A CA 1
ATOM 799 C C . ASP A 1 99 ? 11.070 10.339 22.282 1.00 19.93 99 ASP A C 1
ATOM 800 O O . ASP A 1 99 ? 12.164 10.296 21.723 1.00 21.03 99 ASP A O 1
ATOM 805 N N . VAL A 1 100 ? 10.819 9.707 23.426 1.00 17.45 100 VAL A N 1
ATOM 806 C CA . VAL A 1 100 ? 11.823 8.872 24.083 1.00 16.49 100 VAL A CA 1
ATOM 807 C C . VAL A 1 100 ? 11.585 7.476 23.521 1.00 17.06 100 VAL A C 1
ATOM 808 O O . VAL A 1 100 ? 10.558 6.855 23.802 1.00 14.94 100 VAL A O 1
ATOM 812 N N . ARG A 1 101 ? 12.530 6.982 22.726 1.00 16.14 101 ARG A N 1
ATOM 813 C CA . ARG A 1 101 ? 12.372 5.681 22.087 1.00 15.90 101 ARG A CA 1
ATOM 814 C C . ARG A 1 101 ? 13.134 4.518 22.713 1.00 15.33 101 ARG A C 1
ATOM 815 O O . ARG A 1 101 ? 13.004 3.381 22.266 1.00 17.18 101 ARG A O 1
ATOM 823 N N . ILE A 1 102 ? 13.932 4.811 23.732 1.00 15.54 102 ILE A N 1
ATOM 824 C CA . ILE A 1 102 ? 14.690 3.790 24.445 1.00 17.58 102 ILE A CA 1
ATOM 825 C C . ILE A 1 102 ? 14.330 3.985 25.909 1.00 16.32 102 ILE A C 1
ATOM 826 O O . ILE A 1 102 ? 14.385 5.108 26.416 1.00 17.36 102 ILE A O 1
ATOM 831 N N . LEU A 1 103 ? 13.948 2.904 26.583 1.00 16.93 103 LEU A N 1
ATOM 832 C CA . LEU A 1 103 ? 13.585 2.993 27.991 1.00 17.37 103 LEU A CA 1
ATOM 833 C C . LEU A 1 103 ? 14.438 2.130 28.904 1.00 18.55 103 LEU A C 1
ATOM 834 O O . LEU A 1 103 ? 14.788 1.002 28.562 1.00 19.53 103 LEU A O 1
ATOM 839 N N . LYS A 1 104 ? 14.763 2.679 30.068 1.00 18.29 104 LYS A N 1
ATOM 840 C CA . LYS A 1 104 ? 15.503 1.952 31.086 1.00 18.22 104 LYS A CA 1
ATOM 841 C C . LYS A 1 104 ? 14.415 1.617 32.095 1.00 18.06 104 LYS A C 1
ATOM 842 O O . LYS A 1 104 ? 13.731 2.510 32.603 1.00 17.88 104 LYS A O 1
ATOM 848 N N . VAL A 1 105 ? 14.230 0.330 32.358 1.00 17.52 105 VAL A N 1
ATOM 849 C CA . VAL A 1 105 ? 13.195 -0.110 33.276 1.00 17.42 105 VAL A CA 1
ATOM 850 C C . VAL A 1 105 ? 13.780 -0.790 34.506 1.00 17.57 105 VAL A C 1
ATOM 851 O O . VAL A 1 105 ? 14.558 -1.740 34.400 1.00 19.16 105 VAL A O 1
ATOM 855 N N . VAL A 1 106 ? 13.408 -0.281 35.673 1.00 18.37 106 VAL A N 1
ATOM 856 C CA . VAL A 1 106 ? 13.872 -0.837 36.933 1.00 17.86 106 VAL A CA 1
ATOM 857 C C . VAL A 1 106 ? 12.904 -1.927 37.365 1.00 19.17 106 VAL A C 1
ATOM 858 O O . VAL A 1 106 ? 11.687 -1.741 37.332 1.00 18.23 106 VAL A O 1
ATOM 862 N N . VAL A 1 107 ? 13.439 -3.070 37.770 1.00 17.88 107 VAL A N 1
ATOM 863 C CA . VAL A 1 107 ? 12.582 -4.158 38.190 1.00 18.62 107 VAL A CA 1
ATOM 864 C C . VAL A 1 107 ? 13.004 -4.819 39.490 1.00 18.92 107 VAL A C 1
ATOM 865 O O . VAL A 1 107 ? 14.138 -5.280 39.631 1.00 19.77 107 VAL A O 1
ATOM 869 N N . ILE A 1 108 ? 12.085 -4.836 40.446 1.00 17.73 108 ILE A N 1
ATOM 870 C CA . ILE A 1 108 ? 12.308 -5.516 41.712 1.00 17.88 108 ILE A CA 1
ATOM 871 C C . ILE A 1 108 ? 11.228 -6.588 41.616 1.00 19.64 108 ILE A C 1
ATOM 872 O O . ILE A 1 108 ? 10.041 -6.304 41.767 1.00 18.46 108 ILE A O 1
ATOM 877 N N . GLU A 1 109 ? 11.653 -7.812 41.308 1.00 21.05 109 GLU A N 1
ATOM 878 C CA . GLU A 1 109 ? 10.753 -8.948 41.127 1.00 23.27 109 GLU A CA 1
ATOM 879 C C . GLU A 1 109 ? 9.518 -9.013 42.011 1.00 22.57 109 GLU A C 1
ATOM 880 O O . GLU A 1 109 ? 9.613 -9.004 43.239 1.00 22.28 109 GLU A O 1
ATOM 886 N N . ASP A 1 110 ? 8.358 -9.099 41.361 1.00 22.12 110 ASP A N 1
ATOM 887 C CA . ASP A 1 110 ? 7.071 -9.181 42.040 1.00 22.52 110 ASP A CA 1
ATOM 888 C C . ASP A 1 110 ? 6.933 -8.090 43.092 1.00 21.83 110 ASP A C 1
ATOM 889 O O . ASP A 1 110 ? 6.356 -8.305 44.158 1.00 22.19 110 ASP A O 1
ATOM 894 N N . TRP A 1 111 ? 7.454 -6.908 42.785 1.00 17.91 111 TRP A N 1
ATOM 895 C CA . TRP A 1 111 ? 7.386 -5.805 43.730 1.00 17.39 111 TRP A CA 1
ATOM 896 C C . TRP A 1 111 ? 7.159 -4.466 43.039 1.00 16.17 111 TRP A C 1
ATOM 897 O O . TRP A 1 111 ? 6.217 -3.746 43.366 1.00 16.37 111 TRP A O 1
ATOM 908 N N . ASN A 1 112 ? 8.024 -4.135 42.085 1.00 15.37 112 ASN A N 1
ATOM 909 C CA . ASN A 1 112 ? 7.902 -2.875 41.362 1.00 15.46 112 ASN A CA 1
ATOM 910 C C . ASN A 1 112 ? 8.594 -2.918 40.005 1.00 15.56 112 ASN A C 1
ATOM 911 O O . ASN A 1 112 ? 9.697 -3.450 39.871 1.00 17.27 112 ASN A O 1
ATOM 916 N N . VAL A 1 113 ? 7.920 -2.361 39.004 1.00 14.44 113 VAL A N 1
ATOM 917 C CA . VAL A 1 113 ? 8.429 -2.267 37.639 1.00 15.06 113 VAL A CA 1
ATOM 918 C C . VAL A 1 113 ? 8.220 -0.799 37.275 1.00 13.29 113 VAL A C 1
ATOM 919 O O . VAL A 1 113 ? 7.093 -0.294 37.333 1.00 14.00 113 VAL A O 1
ATOM 923 N N . ASN A 1 114 ? 9.288 -0.109 36.898 1.00 13.45 114 ASN A N 1
ATOM 924 C CA . ASN A 1 114 ? 9.164 1.311 36.606 1.00 12.93 114 ASN A CA 1
ATOM 925 C C . ASN A 1 114 ? 10.199 1.840 35.624 1.00 14.48 114 ASN A C 1
ATOM 926 O O . ASN A 1 114 ? 11.396 1.591 35.779 1.00 14.41 114 ASN A O 1
ATOM 931 N N . ALA A 1 115 ? 9.727 2.569 34.615 1.00 14.12 115 ALA A N 1
ATOM 932 C CA . ALA A 1 115 ? 10.610 3.185 33.630 1.00 15.42 115 ALA A CA 1
ATOM 933 C C . ALA A 1 115 ? 11.261 4.329 34.395 1.00 16.33 115 ALA A C 1
ATOM 934 O O . ALA A 1 115 ? 10.580 5.256 34.835 1.00 17.72 115 ALA A O 1
ATOM 936 N N . CYS A 1 116 ? 12.575 4.247 34.568 1.00 16.69 116 CYS A N 1
ATOM 937 C CA . CYS A 1 116 ? 13.320 5.249 35.321 1.00 16.70 116 CYS A CA 1
ATOM 938 C C . CYS A 1 116 ? 14.763 5.318 34.825 1.00 19.98 116 CYS A C 1
ATOM 939 O O . CYS A 1 116 ? 15.422 4.292 34.683 1.00 20.46 116 CYS A O 1
ATOM 942 N N . ASN A 1 117 ? 15.255 6.526 34.569 1.00 23.35 117 ASN A N 1
ATOM 943 C CA . ASN A 1 117 ? 16.620 6.687 34.074 1.00 26.16 117 ASN A CA 1
ATOM 944 C C . ASN A 1 117 ? 17.644 7.109 35.122 1.00 27.32 117 ASN A C 1
ATOM 945 O O . ASN A 1 117 ? 18.764 7.489 34.781 1.00 28.28 117 ASN A O 1
ATOM 950 N N . LYS A 1 118 ? 17.272 7.033 36.395 1.00 26.04 118 LYS A N 1
ATOM 951 C CA . LYS A 1 118 ? 18.189 7.420 37.462 1.00 26.32 118 LYS A CA 1
ATOM 952 C C . LYS A 1 118 ? 19.097 6.270 37.886 1.00 26.77 118 LYS A C 1
ATOM 953 O O . LYS A 1 118 ? 18.963 5.149 37.399 1.00 26.67 118 LYS A O 1
ATOM 959 N N . GLU A 1 119 ? 20.030 6.557 38.789 1.00 26.31 119 GLU A N 1
ATOM 960 C CA . GLU A 1 119 ? 20.956 5.539 39.276 1.00 27.28 119 GLU A CA 1
ATOM 961 C C . GLU A 1 119 ? 20.390 4.860 40.518 1.00 24.80 119 GLU A C 1
ATOM 962 O O . GLU A 1 119 ? 19.750 5.507 41.344 1.00 24.88 119 GLU A O 1
ATOM 968 N N . HIS A 1 120 ? 20.631 3.559 40.647 1.00 23.88 120 HIS A N 1
ATOM 969 C CA . HIS A 1 120 ? 20.138 2.801 41.791 1.00 23.33 120 HIS A CA 1
ATOM 970 C C . HIS A 1 120 ? 21.236 1.949 42.404 1.00 23.64 120 HIS A C 1
ATOM 971 O O . HIS A 1 120 ? 22.318 1.801 41.836 1.00 25.01 120 HIS A O 1
ATOM 978 N N . THR A 1 121 ? 20.945 1.392 43.574 1.00 24.84 121 THR A N 1
ATOM 979 C CA . THR A 1 121 ? 21.880 0.508 44.248 1.00 24.72 121 THR A CA 1
ATOM 980 C C . THR A 1 121 ? 21.701 -0.817 43.517 1.00 25.75 121 THR A C 1
ATOM 981 O O . THR A 1 121 ? 20.731 -0.987 42.776 1.00 25.11 121 THR A O 1
ATOM 985 N N . LYS A 1 122 ? 22.620 -1.757 43.709 1.00 26.23 122 LYS A N 1
ATOM 986 C CA . LYS A 1 122 ? 22.505 -3.042 43.025 1.00 26.54 122 LYS A CA 1
ATOM 987 C C . LYS A 1 122 ? 21.476 -3.957 43.689 1.00 25.14 122 LYS A C 1
ATOM 988 O O . LYS A 1 122 ? 20.832 -4.761 43.022 1.00 25.37 122 LYS A O 1
ATOM 994 N N . THR A 1 123 ? 21.330 -3.831 45.004 1.00 25.72 123 THR A N 1
ATOM 995 C CA . THR A 1 123 ? 20.379 -4.645 45.755 1.00 25.37 123 THR A CA 1
ATOM 996 C C . THR A 1 123 ? 19.625 -3.781 46.757 1.00 24.04 123 THR A C 1
ATOM 997 O O . THR A 1 123 ? 20.065 -2.683 47.094 1.00 24.30 123 THR A O 1
ATOM 1001 N N . THR A 1 124 ? 18.488 -4.279 47.231 1.00 23.41 124 THR A N 1
ATOM 1002 C CA . THR A 1 124 ? 17.675 -3.536 48.186 1.00 23.27 124 THR A CA 1
ATOM 1003 C C . THR A 1 124 ? 18.322 -3.474 49.563 1.00 23.92 124 THR A C 1
ATOM 1004 O O . THR A 1 124 ? 17.996 -2.605 50.372 1.00 22.84 124 THR A O 1
ATOM 1008 N N . GLY A 1 125 ? 19.239 -4.399 49.830 1.00 24.40 125 GLY A N 1
ATOM 1009 C CA . GLY A 1 125 ? 19.905 -4.418 51.118 1.00 25.61 125 GLY A CA 1
ATOM 1010 C C . GLY A 1 125 ? 20.847 -3.244 51.298 1.00 25.83 125 GLY A C 1
ATOM 1011 O O . GLY A 1 125 ? 21.167 -2.860 52.421 1.00 26.66 125 GLY A O 1
ATOM 1012 N N . GLU A 1 126 ? 21.286 -2.668 50.185 1.00 26.99 126 GLU A N 1
ATOM 1013 C CA . GLU A 1 126 ? 22.203 -1.536 50.218 1.00 27.32 126 GLU A CA 1
ATOM 1014 C C . GLU A 1 126 ? 21.484 -0.225 50.531 1.00 27.43 126 GLU A C 1
ATOM 1015 O O . GLU A 1 126 ? 22.118 0.813 50.718 1.00 27.65 126 GLU A O 1
ATOM 1021 N N . ILE A 1 127 ? 20.158 -0.280 50.590 1.00 27.66 127 ILE A N 1
ATOM 1022 C CA . ILE A 1 127 ? 19.359 0.901 50.891 1.00 27.37 127 ILE A CA 1
ATOM 1023 C C . ILE A 1 127 ? 19.408 1.187 52.387 1.00 28.72 127 ILE A C 1
ATOM 1024 O O . ILE A 1 127 ? 19.752 2.294 52.807 1.00 30.14 127 ILE A O 1
ATOM 1029 N N . GLY A 1 128 ? 19.065 0.181 53.185 1.00 28.00 128 GLY A N 1
ATOM 1030 C CA . GLY A 1 128 ? 19.081 0.341 54.626 1.00 29.41 128 GLY A CA 1
ATOM 1031 C C . GLY A 1 128 ? 17.705 0.587 55.211 1.00 29.34 128 GLY A C 1
ATOM 1032 O O . GLY A 1 128 ? 16.727 0.704 54.470 1.00 26.22 128 GLY A O 1
ATOM 1033 N N . PRO A 1 129 ? 17.598 0.671 56.546 1.00 30.47 129 PRO A N 1
ATOM 1034 C CA . PRO A 1 129 ? 16.327 0.907 57.237 1.00 30.34 129 PRO A CA 1
ATOM 1035 C C . PRO A 1 129 ? 15.613 2.180 56.787 1.00 29.26 129 PRO A C 1
ATOM 1036 O O . PRO A 1 129 ? 16.227 3.236 56.635 1.00 28.44 129 PRO A O 1
ATOM 1040 N N . ILE A 1 130 ? 14.307 2.064 56.576 1.00 28.51 130 ILE A N 1
ATOM 1041 C CA . ILE A 1 130 ? 13.494 3.188 56.134 1.00 27.71 130 ILE A CA 1
ATOM 1042 C C . ILE A 1 130 ? 12.469 3.550 57.201 1.00 27.42 130 ILE A C 1
ATOM 1043 O O . ILE A 1 130 ? 11.883 2.675 57.837 1.00 27.66 130 ILE A O 1
ATOM 1048 N N . LYS A 1 131 ? 12.260 4.845 57.393 1.00 26.39 131 LYS A N 1
ATOM 1049 C CA . LYS A 1 131 ? 11.308 5.322 58.381 1.00 26.38 131 LYS A CA 1
ATOM 1050 C C . LYS A 1 131 ? 10.360 6.336 57.753 1.00 23.93 131 LYS A C 1
ATOM 1051 O O . LYS A 1 131 ? 10.797 7.356 57.224 1.00 24.29 131 LYS A O 1
ATOM 1057 N N . ILE A 1 132 ? 9.066 6.040 57.796 1.00 23.92 132 ILE A N 1
ATOM 1058 C CA . ILE A 1 132 ? 8.062 6.948 57.251 1.00 24.21 132 ILE A CA 1
ATOM 1059 C C . ILE A 1 132 ? 7.817 8.027 58.302 1.00 25.59 132 ILE A C 1
ATOM 1060 O O . ILE A 1 132 ? 7.392 7.729 59.418 1.00 26.61 132 ILE A O 1
ATOM 1065 N N . ARG A 1 133 ? 8.091 9.276 57.938 1.00 26.76 133 ARG A N 1
ATOM 1066 C CA . ARG A 1 133 ? 7.936 10.400 58.859 1.00 27.79 133 ARG A CA 1
ATOM 1067 C C . ARG A 1 133 ? 6.597 11.112 58.758 1.00 28.23 133 ARG A C 1
ATOM 1068 O O . ARG A 1 133 ? 5.984 11.448 59.772 1.00 29.53 133 ARG A O 1
ATOM 1076 N N . LYS A 1 134 ? 6.145 11.349 57.532 1.00 26.41 134 LYS A N 1
ATOM 1077 C CA . LYS A 1 134 ? 4.890 12.052 57.322 1.00 24.90 134 LYS A CA 1
ATOM 1078 C C . LYS A 1 134 ? 4.093 11.510 56.144 1.00 22.80 134 LYS A C 1
ATOM 1079 O O . LYS A 1 134 ? 4.657 11.083 55.138 1.00 22.06 134 LYS A O 1
ATOM 1085 N N . VAL A 1 135 ? 2.773 11.530 56.292 1.00 19.97 135 VAL A N 1
ATOM 1086 C CA . VAL A 1 135 ? 1.863 11.075 55.251 1.00 19.75 135 VAL A CA 1
ATOM 1087 C C . VAL A 1 135 ? 0.775 12.133 55.123 1.00 19.36 135 VAL A C 1
ATOM 1088 O O . VAL A 1 135 ? 0.140 12.506 56.111 1.00 20.70 135 VAL A O 1
ATOM 1092 N N . ARG A 1 136 ? 0.564 12.623 53.907 1.00 17.00 136 ARG A N 1
ATOM 1093 C CA . ARG A 1 136 ? -0.438 13.651 53.684 1.00 16.88 136 ARG A CA 1
ATOM 1094 C C . ARG A 1 136 ? -1.340 13.331 52.505 1.00 16.26 136 ARG A C 1
ATOM 1095 O O . ARG A 1 136 ? -0.863 12.992 51.422 1.00 17.84 136 ARG A O 1
ATOM 1103 N N . PHE A 1 137 ? -2.644 13.449 52.718 1.00 16.55 137 PHE A N 1
ATOM 1104 C CA . PHE A 1 137 ? -3.604 13.196 51.657 1.00 15.78 137 PHE A CA 1
ATOM 1105 C C . PHE A 1 137 ? -4.241 14.500 51.193 1.00 16.74 137 PHE A C 1
ATOM 1106 O O . PHE A 1 137 ? -4.807 15.246 51.991 1.00 18.27 137 PHE A O 1
ATOM 1114 N N . ARG A 1 138 ? -4.128 14.772 49.896 1.00 17.17 138 ARG A N 1
ATOM 1115 C CA . ARG A 1 138 ? -4.710 15.969 49.296 1.00 18.50 138 ARG A CA 1
ATOM 1116 C C . ARG A 1 138 ? -5.987 15.505 48.606 1.00 19.55 138 ARG A C 1
ATOM 1117 O O . ARG A 1 138 ? -5.948 14.958 47.500 1.00 19.84 138 ARG A O 1
ATOM 1125 N N . LYS A 1 139 ? -7.118 15.721 49.269 1.00 20.24 139 LYS A N 1
ATOM 1126 C CA . LYS A 1 139 ? -8.410 15.283 48.760 1.00 22.41 139 LYS A CA 1
ATOM 1127 C C . LYS A 1 139 ? -8.836 15.833 47.404 1.00 22.05 139 LYS A C 1
ATOM 1128 O O . LYS A 1 139 ? -9.230 15.071 46.522 1.00 22.82 139 LYS A O 1
ATOM 1134 N N . SER A 1 140 ? -8.762 17.148 47.229 1.00 22.91 140 SER A N 1
ATOM 1135 C CA . SER A 1 140 ? -9.172 17.752 45.969 1.00 23.98 140 SER A CA 1
ATOM 1136 C C . SER A 1 140 ? -8.401 17.195 44.778 1.00 23.03 140 SER A C 1
ATOM 1137 O O . SER A 1 140 ? -8.984 16.892 43.734 1.00 23.87 140 SER A O 1
ATOM 1140 N N . LYS A 1 141 ? -7.092 17.051 44.947 1.00 20.94 141 LYS A N 1
ATOM 1141 C CA . LYS A 1 141 ? -6.234 16.551 43.882 1.00 20.21 141 LYS A CA 1
ATOM 1142 C C . LYS A 1 141 ? -6.141 15.032 43.821 1.00 18.46 141 LYS A C 1
ATOM 1143 O O . LYS A 1 141 ? -5.678 14.479 42.826 1.00 18.92 141 LYS A O 1
ATOM 1149 N N . GLY A 1 142 ? -6.583 14.359 44.878 1.00 16.11 142 GLY A N 1
ATOM 1150 C CA . GLY A 1 142 ? -6.520 12.909 44.896 1.00 14.74 142 GLY A CA 1
ATOM 1151 C C . GLY A 1 142 ? -5.080 12.425 44.887 1.00 13.85 142 GLY A C 1
ATOM 1152 O O . GLY A 1 142 ? -4.722 11.524 44.130 1.00 14.30 142 GLY A O 1
ATOM 1153 N N . LEU A 1 143 ? -4.252 13.037 45.728 1.00 13.90 143 LEU A N 1
ATOM 1154 C CA . LEU A 1 143 ? -2.843 12.675 45.822 1.00 14.01 143 LEU A CA 1
ATOM 1155 C C . LEU A 1 143 ? -2.452 12.304 47.243 1.00 13.72 143 LEU A C 1
ATOM 1156 O O . LEU A 1 143 ? -2.847 12.969 48.202 1.00 16.47 143 LEU A O 1
ATOM 1161 N N . LEU A 1 144 ? -1.677 11.231 47.369 1.00 13.15 144 LEU A N 1
ATOM 1162 C CA . LEU A 1 144 ? -1.208 10.773 48.670 1.00 12.49 144 LEU A CA 1
ATOM 1163 C C . LEU A 1 144 ? 0.309 10.885 48.699 1.00 13.02 144 LEU A C 1
ATOM 1164 O O . LEU A 1 144 ? 1.001 10.265 47.890 1.00 12.47 144 LEU A O 1
ATOM 1169 N N . GLU A 1 145 ? 0.818 11.683 49.632 1.00 13.33 145 GLU A N 1
ATOM 1170 C CA . GLU A 1 145 ? 2.254 11.888 49.768 1.00 14.28 145 GLU A CA 1
ATOM 1171 C C . GLU A 1 145 ? 2.801 11.058 50.916 1.00 15.53 145 GLU A C 1
ATOM 1172 O O . GLU A 1 145 ? 2.249 11.073 52.014 1.00 16.87 145 GLU A O 1
ATOM 1178 N N . ILE A 1 146 ? 3.881 10.333 50.655 1.00 15.32 146 ILE A N 1
ATOM 1179 C CA . ILE A 1 146 ? 4.522 9.528 51.681 1.00 15.68 146 ILE A CA 1
ATOM 1180 C C . ILE A 1 146 ? 5.952 10.023 51.819 1.00 15.68 146 ILE A C 1
ATOM 1181 O O . ILE A 1 146 ? 6.771 9.847 50.917 1.00 14.57 146 ILE A O 1
ATOM 1186 N N . HIS A 1 147 ? 6.231 10.670 52.948 1.00 16.51 147 HIS A N 1
ATOM 1187 C CA . HIS A 1 147 ? 7.555 11.216 53.232 1.00 17.23 147 HIS A CA 1
ATOM 1188 C C . HIS A 1 147 ? 8.301 10.243 54.136 1.00 18.10 147 HIS A C 1
ATOM 1189 O O . HIS A 1 147 ? 7.792 9.855 55.188 1.00 19.57 147 HIS A O 1
ATOM 1196 N N . PHE A 1 148 ? 9.500 9.849 53.723 1.00 17.56 148 PHE A N 1
ATOM 1197 C CA . PHE A 1 148 ? 10.296 8.923 54.518 1.00 19.95 148 PHE A CA 1
ATOM 1198 C C . PHE A 1 148 ? 11.751 9.353 54.601 1.00 19.70 148 PHE A C 1
ATOM 1199 O O . PHE A 1 148 ? 12.212 10.200 53.839 1.00 19.18 148 PHE A O 1
ATOM 1207 N N . GLU A 1 149 ? 12.470 8.758 55.545 1.00 22.18 149 GLU A N 1
ATOM 1208 C CA . GLU A 1 149 ? 13.875 9.068 55.741 1.00 23.75 149 GLU A CA 1
ATOM 1209 C C . GLU A 1 149 ? 14.675 7.777 55.741 1.00 23.65 149 GLU A C 1
ATOM 1210 O O . GLU A 1 149 ? 14.227 6.759 56.265 1.00 22.51 149 GLU A O 1
ATOM 1216 N N . LEU A 1 150 ? 15.853 7.820 55.133 1.00 26.10 150 LEU A N 1
ATOM 1217 C CA . LEU A 1 150 ? 16.714 6.651 55.085 1.00 28.85 150 LEU A CA 1
ATOM 1218 C C . LEU A 1 150 ? 17.679 6.773 56.257 1.00 31.11 150 LEU A C 1
ATOM 1219 O O . LEU A 1 150 ? 18.549 7.645 56.267 1.00 33.37 150 LEU A O 1
ATOM 1224 N N . LEU A 1 151 ? 17.500 5.910 57.253 1.00 31.35 151 LEU A N 1
ATOM 1225 C CA . LEU A 1 151 ? 18.337 5.917 58.449 1.00 32.49 151 LEU A CA 1
ATOM 1226 C C . LEU A 1 151 ? 19.715 5.329 58.153 1.00 32.89 151 LEU A C 1
ATOM 1227 O O . LEU A 1 151 ? 20.563 6.054 57.589 1.00 32.96 151 LEU A O 1
ATOM 1232 N N . MET B 1 1 ? -34.003 -15.264 19.827 1.00 40.88 1 MET B N 1
ATOM 1233 C CA . MET B 1 1 ? -33.308 -14.197 19.050 1.00 39.88 1 MET B CA 1
ATOM 1234 C C . MET B 1 1 ? -32.178 -13.581 19.866 1.00 37.43 1 MET B C 1
ATOM 1235 O O . MET B 1 1 ? -32.402 -13.071 20.964 1.00 37.41 1 MET B O 1
ATOM 1240 N N . TYR B 1 2 ? -30.965 -13.626 19.326 1.00 34.03 2 TYR B N 1
ATOM 1241 C CA . TYR B 1 2 ? -29.810 -13.062 20.015 1.00 30.00 2 TYR B CA 1
ATOM 1242 C C . TYR B 1 2 ? -29.575 -11.612 19.616 1.00 28.14 2 TYR B C 1
ATOM 1243 O O . TYR B 1 2 ? -29.913 -11.200 18.506 1.00 28.79 2 TYR B O 1
ATOM 1252 N N . SER B 1 3 ? -28.989 -10.845 20.528 1.00 25.81 3 SER B N 1
ATOM 1253 C CA . SER B 1 3 ? -28.695 -9.440 20.272 1.00 24.46 3 SER B CA 1
ATOM 1254 C C . SER B 1 3 ? -27.712 -9.344 19.113 1.00 24.55 3 SER B C 1
ATOM 1255 O O . SER B 1 3 ? -26.975 -10.291 18.835 1.00 23.14 3 SER B O 1
ATOM 1258 N N . ILE B 1 4 ? -27.695 -8.199 18.442 1.00 23.16 4 ILE B N 1
ATOM 1259 C CA . ILE B 1 4 ? -26.793 -8.011 17.318 1.00 21.66 4 ILE B CA 1
ATOM 1260 C C . ILE B 1 4 ? -25.332 -8.137 17.757 1.00 20.51 4 ILE B C 1
ATOM 1261 O O . ILE B 1 4 ? -24.514 -8.688 17.024 1.00 19.12 4 ILE B O 1
ATOM 1266 N N . GLU B 1 5 ? -24.999 -7.640 18.947 1.00 19.19 5 GLU B N 1
ATOM 1267 C CA . GLU B 1 5 ? -23.616 -7.731 19.415 1.00 19.50 5 GLU B CA 1
ATOM 1268 C C . GLU B 1 5 ? -23.184 -9.162 19.692 1.00 19.10 5 GLU B C 1
ATOM 1269 O O . GLU B 1 5 ? -22.035 -9.515 19.447 1.00 17.40 5 GLU B O 1
ATOM 1275 N N . VAL B 1 6 ? -24.090 -9.985 20.208 1.00 17.98 6 VAL B N 1
ATOM 1276 C CA . VAL B 1 6 ? -23.742 -11.377 20.471 1.00 16.39 6 VAL B CA 1
ATOM 1277 C C . VAL B 1 6 ? -23.515 -12.062 19.126 1.00 16.22 6 VAL B C 1
ATOM 1278 O O . VAL B 1 6 ? -22.623 -12.896 18.988 1.00 15.90 6 VAL B O 1
ATOM 1282 N N . ARG B 1 7 ? -24.317 -11.701 18.130 1.00 15.54 7 ARG B N 1
ATOM 1283 C CA . ARG B 1 7 ? -24.170 -12.271 16.798 1.00 14.79 7 ARG B CA 1
ATOM 1284 C C . ARG B 1 7 ? -22.851 -11.816 16.171 1.00 14.23 7 ARG B C 1
ATOM 1285 O O . ARG B 1 7 ? -22.128 -12.615 15.578 1.00 14.90 7 ARG B O 1
ATOM 1293 N N . THR B 1 8 ? -22.537 -10.530 16.311 1.00 14.90 8 THR B N 1
ATOM 1294 C CA . THR B 1 8 ? -21.307 -9.975 15.751 1.00 14.36 8 THR B CA 1
ATOM 1295 C C . THR B 1 8 ? -20.090 -10.607 16.414 1.00 13.89 8 THR B C 1
ATOM 1296 O O . THR B 1 8 ? -19.111 -10.941 15.745 1.00 12.74 8 THR B O 1
ATOM 1300 N N . HIS B 1 9 ? -20.141 -10.765 17.731 1.00 12.92 9 HIS B N 1
ATOM 1301 C CA . HIS B 1 9 ? -19.025 -11.386 18.426 1.00 12.24 9 HIS B CA 1
ATOM 1302 C C . HIS B 1 9 ? -18.881 -12.834 17.959 1.00 12.71 9 HIS B C 1
ATOM 1303 O O . HIS B 1 9 ? -17.773 -13.329 17.768 1.00 12.61 9 HIS B O 1
ATOM 1310 N N . SER B 1 10 ? -20.005 -13.522 17.799 1.00 12.56 10 SER B N 1
ATOM 1311 C CA . SER B 1 10 ? -19.963 -14.906 17.343 1.00 11.59 10 SER B CA 1
ATOM 1312 C C . SER B 1 10 ? -19.321 -14.952 15.963 1.00 12.51 10 SER B C 1
ATOM 1313 O O . SER B 1 10 ? -18.573 -15.878 15.642 1.00 12.38 10 SER B O 1
ATOM 1316 N N . ALA B 1 11 ? -19.612 -13.940 15.151 1.00 12.47 11 ALA B N 1
ATOM 1317 C CA . ALA B 1 11 ? -19.059 -13.858 13.807 1.00 12.85 11 ALA B CA 1
ATOM 1318 C C . ALA B 1 11 ? -17.535 -13.752 13.827 1.00 12.65 11 ALA B C 1
ATOM 1319 O O . ALA B 1 11 ? -16.883 -14.130 12.859 1.00 12.56 11 ALA B O 1
ATOM 1321 N N . LEU B 1 12 ? -16.966 -13.235 14.916 1.00 12.07 12 LEU B N 1
ATOM 1322 C CA . LEU B 1 12 ? -15.506 -13.135 15.015 1.00 12.16 12 LEU B CA 1
ATOM 1323 C C . LEU B 1 12 ? -14.879 -14.517 14.865 1.00 11.25 12 LEU B C 1
ATOM 1324 O O . LEU B 1 12 ? -13.866 -14.685 14.185 1.00 11.69 12 LEU B O 1
ATOM 1329 N N . HIS B 1 13 ? -15.482 -15.511 15.507 1.00 11.38 13 HIS B N 1
ATOM 1330 C CA . HIS B 1 13 ? -14.970 -16.872 15.439 1.00 11.66 13 HIS B CA 1
ATOM 1331 C C . HIS B 1 13 ? -15.122 -17.450 14.041 1.00 12.29 13 HIS B C 1
ATOM 1332 O O . HIS B 1 13 ? -14.256 -18.187 13.562 1.00 12.22 13 HIS B O 1
ATOM 1339 N N . VAL B 1 14 ? -16.222 -17.107 13.381 1.00 11.85 14 VAL B N 1
ATOM 1340 C CA . VAL B 1 14 ? -16.457 -17.585 12.025 1.00 11.77 14 VAL B CA 1
ATOM 1341 C C . VAL B 1 14 ? -15.469 -16.925 11.056 1.00 11.65 14 VAL B C 1
ATOM 1342 O O . VAL B 1 14 ? -14.869 -17.595 10.210 1.00 12.61 14 VAL B O 1
ATOM 1346 N N . VAL B 1 15 ? -15.285 -15.615 11.189 1.00 10.35 15 VAL B N 1
ATOM 1347 C CA . VAL B 1 15 ? -14.361 -14.896 10.317 1.00 10.54 15 VAL B CA 1
ATOM 1348 C C . VAL B 1 15 ? -12.924 -15.382 10.529 1.00 10.88 15 VAL B C 1
ATOM 1349 O O . VAL B 1 15 ? -12.180 -15.565 9.566 1.00 12.02 15 VAL B O 1
ATOM 1353 N N . LYS B 1 16 ? -12.528 -15.599 11.781 1.00 11.29 16 LYS B N 1
ATOM 1354 C CA . LYS B 1 16 ? -11.175 -16.085 12.055 1.00 9.74 16 LYS B CA 1
ATOM 1355 C C . LYS B 1 16 ? -10.944 -17.431 11.358 1.00 11.13 16 LYS B C 1
ATOM 1356 O O . LYS B 1 16 ? -9.910 -17.635 10.725 1.00 11.26 16 LYS B O 1
ATOM 1362 N N . GLY B 1 17 ? -11.909 -18.340 11.464 1.00 11.68 17 GLY B N 1
ATOM 1363 C CA . GLY B 1 17 ? -11.768 -19.635 10.815 1.00 11.45 17 GLY B CA 1
ATOM 1364 C C . GLY B 1 17 ? -11.594 -19.488 9.314 1.00 12.85 17 GLY B C 1
ATOM 1365 O O . GLY B 1 17 ? -10.793 -20.196 8.693 1.00 13.61 17 GLY B O 1
ATOM 1366 N N . ALA B 1 18 ? -12.343 -18.566 8.721 1.00 12.22 18 ALA B N 1
ATOM 1367 C CA . ALA B 1 18 ? -12.254 -18.335 7.284 1.00 12.37 18 ALA B CA 1
ATOM 1368 C C . ALA B 1 18 ? -10.890 -17.774 6.912 1.00 12.54 18 ALA B C 1
ATOM 1369 O O . ALA B 1 18 ? -10.323 -18.128 5.879 1.00 14.02 18 ALA B O 1
ATOM 1371 N N . VAL B 1 19 ? -10.366 -16.891 7.756 1.00 11.86 19 VAL B N 1
ATOM 1372 C CA . VAL B 1 19 ? -9.062 -16.287 7.518 1.00 12.77 19 VAL B CA 1
ATOM 1373 C C . VAL B 1 19 ? -7.982 -17.361 7.458 1.00 13.38 19 VAL B C 1
ATOM 1374 O O . VAL B 1 19 ? -7.106 -17.330 6.587 1.00 15.29 19 VAL B O 1
ATOM 1378 N N . VAL B 1 20 ? -8.047 -18.321 8.372 1.00 15.02 20 VAL B N 1
ATOM 1379 C CA . VAL B 1 20 ? -7.058 -19.388 8.391 1.00 14.98 20 VAL B CA 1
ATOM 1380 C C . VAL B 1 20 ? -7.226 -20.325 7.197 1.00 16.51 20 VAL B C 1
ATOM 1381 O O . VAL B 1 20 ? -6.238 -20.806 6.644 1.00 16.76 20 VAL B O 1
ATOM 1385 N N . LYS B 1 21 ? -8.466 -20.578 6.791 1.00 14.84 21 LYS B N 1
ATOM 1386 C CA . LYS B 1 21 ? -8.691 -21.448 5.639 1.00 15.73 21 LYS B CA 1
ATOM 1387 C C . LYS B 1 21 ? -8.063 -20.828 4.393 1.00 15.72 21 LYS B C 1
ATOM 1388 O O . LYS B 1 21 ? -7.398 -21.510 3.614 1.00 15.91 21 LYS B O 1
ATOM 1394 N N . VAL B 1 22 ? -8.263 -19.527 4.208 1.00 15.17 22 VAL B N 1
ATOM 1395 C CA . VAL B 1 22 ? -7.728 -18.849 3.033 1.00 15.18 22 VAL B CA 1
ATOM 1396 C C . VAL B 1 22 ? -6.244 -18.506 3.106 1.00 15.98 22 VAL B C 1
ATOM 1397 O O . VAL B 1 22 ? -5.502 -18.746 2.153 1.00 16.81 22 VAL B O 1
ATOM 1401 N N . LEU B 1 23 ? -5.801 -17.963 4.234 1.00 14.59 23 LEU B N 1
ATOM 1402 C CA . LEU B 1 23 ? -4.407 -17.555 4.365 1.00 14.33 23 LEU B CA 1
ATOM 1403 C C . LEU B 1 23 ? -3.433 -18.575 4.957 1.00 14.12 23 LEU B C 1
ATOM 1404 O O . LEU B 1 23 ? -2.219 -18.412 4.841 1.00 16.85 23 LEU B O 1
ATOM 1409 N N . GLY B 1 24 ? -3.953 -19.613 5.596 1.00 14.25 24 GLY B N 1
ATOM 1410 C CA . GLY B 1 24 ? -3.077 -20.623 6.159 1.00 14.88 24 GLY B CA 1
ATOM 1411 C C . GLY B 1 24 ? -2.648 -20.361 7.587 1.00 16.37 24 GLY B C 1
ATOM 1412 O O . GLY B 1 24 ? -3.053 -19.373 8.207 1.00 16.28 24 GLY B O 1
ATOM 1413 N N . SER B 1 25 ? -1.809 -21.252 8.101 1.00 17.56 25 SER B N 1
ATOM 1414 C CA . SER B 1 25 ? -1.321 -21.164 9.472 1.00 18.71 25 SER B CA 1
ATOM 1415 C C . SER B 1 25 ? -0.516 -19.912 9.789 1.00 18.73 25 SER B C 1
ATOM 1416 O O . SER B 1 25 ? -0.337 -19.577 10.958 1.00 17.88 25 SER B O 1
ATOM 1419 N N . GLU B 1 26 ? -0.020 -19.229 8.764 1.00 18.94 26 GLU B N 1
ATOM 1420 C CA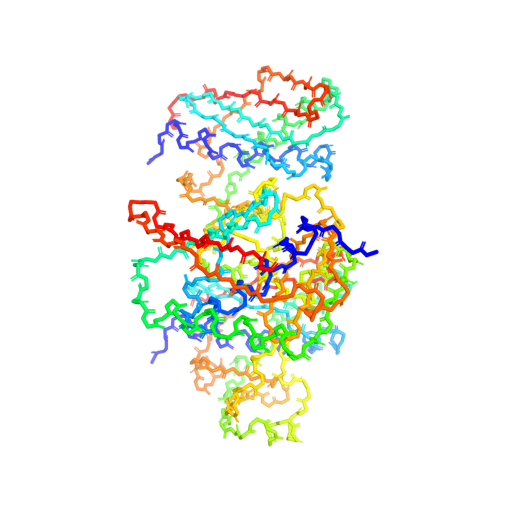 . GLU B 1 26 ? 0.754 -18.014 8.984 1.00 20.32 26 GLU B CA 1
ATOM 1421 C C . GLU B 1 26 ? -0.119 -16.919 9.597 1.00 18.02 26 GLU B C 1
ATOM 1422 O O . GLU B 1 26 ? 0.392 -15.946 10.150 1.00 19.21 26 GLU B O 1
ATOM 1428 N N . ALA B 1 27 ? -1.434 -17.087 9.504 1.00 17.05 27 ALA B N 1
ATOM 1429 C CA . ALA B 1 27 ? -2.372 -16.102 10.039 1.00 15.96 27 ALA B CA 1
ATOM 1430 C C . ALA B 1 27 ? -3.193 -16.642 11.209 1.00 15.06 27 ALA B C 1
ATOM 1431 O O . ALA B 1 27 ? -4.234 -16.078 11.555 1.00 14.81 27 ALA B O 1
ATOM 1433 N N . LYS B 1 28 ? -2.708 -17.705 11.840 1.00 13.47 28 LYS B N 1
ATOM 1434 C CA . LYS B 1 28 ? -3.426 -18.338 12.940 1.00 14.52 28 LYS B CA 1
ATOM 1435 C C . LYS B 1 28 ? -3.450 -17.592 14.268 1.00 13.48 28 LYS B C 1
ATOM 1436 O O . LYS B 1 28 ? -4.281 -17.893 15.120 1.00 13.93 28 LYS B O 1
ATOM 1442 N N . TRP B 1 29 ? -2.556 -16.626 14.456 1.00 13.71 29 TRP B N 1
ATOM 1443 C CA . TRP B 1 29 ? -2.525 -15.910 15.724 1.00 13.40 29 TRP B CA 1
ATOM 1444 C C . TRP B 1 29 ? -3.340 -14.627 15.786 1.00 13.20 29 TRP B C 1
ATOM 1445 O O . TRP B 1 29 ? -3.046 -13.654 15.098 1.00 13.60 29 TRP B O 1
ATOM 1456 N N . THR B 1 30 ? -4.371 -14.635 16.625 1.00 13.57 30 THR B N 1
ATOM 1457 C CA . THR B 1 30 ? -5.196 -13.452 16.801 1.00 12.91 30 THR B CA 1
ATOM 1458 C C . THR B 1 30 ? -4.486 -12.505 17.757 1.00 13.31 30 THR B C 1
ATOM 1459 O O . THR B 1 30 ? -3.990 -12.910 18.812 1.00 13.57 30 THR B O 1
ATOM 1463 N N . TYR B 1 31 ? -4.431 -11.241 17.364 1.00 12.89 31 TYR B N 1
ATOM 1464 C CA . TYR B 1 31 ? -3.802 -10.212 18.168 1.00 13.02 31 TYR B CA 1
ATOM 1465 C C . TYR B 1 31 ? -4.873 -9.573 19.041 1.00 13.87 31 TYR B C 1
ATOM 1466 O O . TYR B 1 31 ? -4.715 -9.460 20.256 1.00 13.88 31 TYR B O 1
ATOM 1475 N N . SER B 1 32 ? -5.974 -9.169 18.417 1.00 12.28 32 SER B N 1
ATOM 1476 C CA . SER B 1 32 ? -7.061 -8.533 19.149 1.00 12.26 32 SER B CA 1
ATOM 1477 C C . SER B 1 32 ? -8.370 -8.573 18.373 1.00 13.24 32 SER B C 1
ATOM 1478 O O . SER B 1 32 ? -8.387 -8.856 17.174 1.00 12.66 32 SER B O 1
ATOM 1481 N N . THR B 1 33 ? -9.466 -8.298 19.070 1.00 12.13 33 THR B N 1
ATOM 1482 C CA . THR B 1 33 ? -10.780 -8.251 18.440 1.00 12.16 33 THR B CA 1
ATOM 1483 C C . THR B 1 33 ? -11.564 -7.136 19.098 1.00 13.37 33 THR B C 1
ATOM 1484 O O . THR B 1 33 ? -11.265 -6.728 20.227 1.00 14.64 33 THR B O 1
ATOM 1488 N N . TYR B 1 34 ? -12.561 -6.639 18.384 1.00 12.13 34 TYR B N 1
ATOM 1489 C CA . TYR B 1 34 ? -13.405 -5.588 18.900 1.00 13.31 34 TYR B CA 1
ATOM 1490 C C . TYR B 1 34 ? -14.757 -5.617 18.208 1.00 12.97 34 TYR B C 1
ATOM 1491 O O . TYR B 1 34 ? -14.840 -5.829 16.997 1.00 13.61 34 TYR B O 1
ATOM 1500 N N . VAL B 1 35 ? -15.810 -5.400 18.989 1.00 13.53 35 VAL B N 1
ATOM 1501 C CA . VAL B 1 35 ? -17.168 -5.396 18.469 1.00 15.53 35 VAL B CA 1
ATOM 1502 C C . VAL B 1 35 ? -17.996 -4.253 19.042 1.00 15.50 35 VAL B C 1
ATOM 1503 O O . VAL B 1 35 ? -17.867 -3.898 20.211 1.00 16.65 35 VAL B O 1
ATOM 1507 N N . LYS B 1 36 ? -18.835 -3.668 18.198 1.00 16.01 36 LYS B N 1
ATOM 1508 C CA . LYS B 1 36 ? -19.739 -2.610 18.625 1.00 15.90 36 LYS B CA 1
ATOM 1509 C C . LYS B 1 36 ? -20.910 -2.658 17.661 1.00 15.76 36 LYS B C 1
ATOM 1510 O O . LYS B 1 36 ? -20.753 -2.413 16.468 1.00 16.52 36 LYS B O 1
ATOM 1516 N N . GLY B 1 37 ? -22.084 -2.991 18.182 1.00 16.36 37 GLY B N 1
ATOM 1517 C CA . GLY B 1 37 ? -23.246 -3.087 17.329 1.00 15.72 37 GLY B CA 1
ATOM 1518 C C . GLY B 1 37 ? -23.062 -4.221 16.340 1.00 15.44 37 GLY B C 1
ATOM 1519 O O . GLY B 1 37 ? -22.680 -5.335 16.715 1.00 15.82 37 GLY B O 1
ATOM 1520 N N . ASN B 1 38 ? -23.316 -3.934 15.071 1.00 15.41 38 ASN B N 1
ATOM 1521 C CA . ASN B 1 38 ? -23.208 -4.927 14.017 1.00 14.35 38 ASN B CA 1
ATOM 1522 C C . ASN B 1 38 ? -21.861 -4.862 13.315 1.00 13.81 38 ASN B C 1
ATOM 1523 O O . ASN B 1 38 ? -21.706 -5.413 12.229 1.00 14.75 38 ASN B O 1
ATOM 1528 N N . LYS B 1 39 ? -20.883 -4.197 13.924 1.00 14.65 39 LYS B N 1
ATOM 1529 C CA . LYS B 1 39 ? -19.580 -4.067 13.292 1.00 14.64 39 LYS B CA 1
ATOM 1530 C C . LYS B 1 39 ? -18.505 -4.708 14.145 1.00 14.04 39 LYS B C 1
ATOM 1531 O O . LYS B 1 39 ? -18.481 -4.545 15.368 1.00 15.54 39 LYS B O 1
ATOM 1537 N N . GLY B 1 40 ? -17.624 -5.461 13.497 1.00 13.45 40 GLY B N 1
ATOM 1538 C CA . GLY B 1 40 ? -16.563 -6.114 14.222 1.00 11.92 40 GLY B CA 1
ATOM 1539 C C . GLY B 1 40 ? -15.227 -5.941 13.541 1.00 12.51 40 GLY B C 1
ATOM 1540 O O . GLY B 1 40 ? -15.152 -5.597 12.358 1.00 13.17 40 GLY B O 1
ATOM 1541 N N . VAL B 1 41 ? -14.164 -6.156 14.304 1.00 11.98 41 VAL B N 1
ATOM 1542 C CA . VAL B 1 41 ? -12.811 -6.059 13.788 1.00 13.47 41 VAL B CA 1
ATOM 1543 C C . VAL B 1 41 ? -12.005 -7.223 14.351 1.00 11.90 41 VAL B C 1
ATOM 1544 O O . VAL B 1 41 ? -12.027 -7.482 15.555 1.00 13.31 41 VAL B O 1
ATOM 1548 N N . LEU B 1 42 ? -11.330 -7.945 13.465 1.00 12.35 42 LEU B N 1
ATOM 1549 C CA . LEU B 1 42 ? -10.475 -9.057 13.860 1.00 11.85 42 LEU B CA 1
ATOM 1550 C C . LEU B 1 42 ? -9.079 -8.675 13.408 1.00 11.93 42 LEU B C 1
ATOM 1551 O O . LEU B 1 42 ? -8.881 -8.322 12.247 1.00 12.70 42 LEU B O 1
ATOM 1556 N N . ILE B 1 43 ? -8.116 -8.717 14.320 1.00 11.61 43 ILE B N 1
ATOM 1557 C CA . ILE B 1 43 ? -6.745 -8.400 13.961 1.00 12.72 43 ILE B CA 1
ATOM 1558 C C . ILE B 1 43 ? -5.883 -9.620 14.238 1.00 12.45 43 ILE B C 1
ATOM 1559 O O . ILE B 1 43 ? -5.875 -10.145 15.346 1.00 13.44 43 ILE B O 1
ATOM 1564 N N . VAL B 1 44 ? -5.177 -10.084 13.212 1.00 12.37 44 VAL B N 1
ATOM 1565 C CA . VAL B 1 44 ? -4.304 -11.241 13.355 1.00 12.23 44 VAL B CA 1
ATOM 1566 C C . VAL B 1 44 ? -2.899 -10.861 12.935 1.00 12.69 44 VAL B C 1
ATOM 1567 O O . VAL B 1 44 ? -2.696 -9.862 12.244 1.00 14.10 44 VAL B O 1
ATOM 1571 N N . LYS B 1 45 ? -1.930 -11.656 13.371 1.00 14.72 45 LYS B N 1
ATOM 1572 C CA . LYS B 1 45 ? -0.545 -11.430 12.994 1.00 17.58 45 LYS B CA 1
ATOM 1573 C C . LYS B 1 45 ? -0.412 -12.022 11.592 1.00 17.77 45 LYS B C 1
ATOM 1574 O O . LYS B 1 45 ? -0.862 -13.143 11.340 1.00 18.10 45 LYS B O 1
ATOM 1580 N N . PHE B 1 46 ? 0.172 -11.261 10.673 1.00 17.05 46 PHE B N 1
ATOM 1581 C CA . PHE B 1 46 ? 0.363 -11.737 9.306 1.00 18.13 46 PHE B CA 1
ATOM 1582 C C . PHE B 1 46 ? 1.500 -10.934 8.687 1.00 20.08 46 PHE B C 1
ATOM 1583 O O . PHE B 1 46 ? 1.923 -9.925 9.250 1.00 22.43 46 PHE B O 1
ATOM 1591 N N . ASP B 1 47 ? 1.982 -11.365 7.525 1.00 20.79 47 ASP B N 1
ATOM 1592 C CA . ASP B 1 47 ? 3.114 -10.697 6.892 1.00 22.66 47 ASP B CA 1
ATOM 1593 C C . ASP B 1 47 ? 2.917 -10.106 5.499 1.00 22.83 47 ASP B C 1
ATOM 1594 O O . ASP B 1 47 ? 3.896 -9.734 4.848 1.00 24.54 47 ASP B O 1
ATOM 1599 N N . ARG B 1 48 ? 1.681 -10.015 5.025 1.00 22.25 48 ARG B N 1
ATOM 1600 C CA . ARG B 1 48 ? 1.460 -9.444 3.702 1.00 22.86 48 ARG B CA 1
ATOM 1601 C C . ARG B 1 48 ? 0.031 -8.977 3.471 1.00 23.57 48 ARG B C 1
ATOM 1602 O O . ARG B 1 48 ? -0.896 -9.364 4.182 1.00 22.06 48 ARG B O 1
ATOM 1610 N N . LYS B 1 49 ? -0.129 -8.135 2.460 1.00 24.31 49 LYS B N 1
ATOM 1611 C CA . LYS B 1 49 ? -1.425 -7.595 2.093 1.00 24.02 49 LYS B CA 1
ATOM 1612 C C . LYS B 1 49 ? -2.165 -8.621 1.240 1.00 23.38 49 LYS B C 1
ATOM 1613 O O . LYS B 1 49 ? -1.749 -8.927 0.122 1.00 22.77 49 LYS B O 1
ATOM 1619 N N . PRO B 1 50 ? -3.264 -9.180 1.761 1.00 21.39 50 PRO B N 1
ATOM 1620 C CA . PRO B 1 50 ? -4.014 -10.169 0.985 1.00 21.39 50 PRO B CA 1
ATOM 1621 C C . PRO B 1 50 ? -4.488 -9.587 -0.340 1.00 21.40 50 PRO B C 1
ATOM 1622 O O . PRO B 1 50 ? -4.665 -8.374 -0.465 1.00 22.61 50 PRO B O 1
ATOM 1626 N N . SER B 1 51 ? -4.682 -10.451 -1.329 1.00 21.01 51 SER B N 1
ATOM 1627 C CA . SER B 1 51 ? -5.151 -10.014 -2.636 1.00 21.27 51 SER B CA 1
ATOM 1628 C C . SER B 1 51 ? -6.668 -9.871 -2.568 1.00 22.47 51 SER B C 1
ATOM 1629 O O . SER B 1 51 ? -7.303 -10.374 -1.639 1.00 21.74 51 SER B O 1
ATOM 1632 N N . ASP B 1 52 ? -7.253 -9.188 -3.545 1.00 23.74 52 ASP B N 1
ATOM 1633 C CA . ASP B 1 52 ? -8.699 -9.021 -3.555 1.00 24.40 52 ASP B CA 1
ATOM 1634 C C . ASP B 1 52 ? -9.383 -10.380 -3.675 1.00 24.58 52 ASP B C 1
ATOM 1635 O O . ASP B 1 52 ? -10.484 -10.576 -3.166 1.00 24.03 52 ASP B O 1
ATOM 1640 N N . GLU B 1 53 ? -8.722 -11.319 -4.345 1.00 24.07 53 GLU B N 1
ATOM 1641 C CA . GLU B 1 53 ? -9.276 -12.655 -4.512 1.00 23.48 53 GLU B CA 1
ATOM 1642 C C . GLU B 1 53 ? -9.350 -13.364 -3.158 1.00 21.35 53 GLU B C 1
ATOM 1643 O O . GLU B 1 53 ? -10.346 -14.012 -2.840 1.00 20.95 53 GLU B O 1
ATOM 1649 N N . GLU B 1 54 ? -8.292 -13.236 -2.364 1.00 19.87 54 GLU B N 1
ATOM 1650 C CA . GLU B 1 54 ? -8.259 -13.861 -1.045 1.00 18.16 54 GLU B CA 1
ATOM 1651 C C . GLU B 1 54 ? -9.306 -13.231 -0.136 1.00 19.38 54 GLU B C 1
ATOM 1652 O O . GLU B 1 54 ? -10.002 -13.927 0.601 1.00 17.23 54 GLU B O 1
ATOM 1658 N N . ILE B 1 55 ? -9.421 -11.909 -0.198 1.00 18.47 55 ILE B N 1
ATOM 1659 C CA . ILE B 1 55 ? -10.403 -11.206 0.616 1.00 18.87 55 ILE B CA 1
ATOM 1660 C C . ILE B 1 55 ? -11.803 -11.685 0.255 1.00 18.45 55 ILE B C 1
ATOM 1661 O O . ILE B 1 55 ? -12.630 -11.932 1.129 1.00 18.46 55 ILE B O 1
ATOM 1666 N N . ARG B 1 56 ? -12.068 -11.824 -1.040 1.00 19.21 56 ARG B N 1
ATOM 1667 C CA . ARG B 1 56 ? -13.372 -12.290 -1.489 1.00 19.83 56 ARG B CA 1
ATOM 1668 C C . ARG B 1 56 ? -13.626 -13.713 -0.990 1.00 18.16 56 ARG B C 1
ATOM 1669 O O . ARG B 1 56 ? -14.741 -14.048 -0.596 1.00 17.83 56 ARG B O 1
ATOM 1677 N N . GLU B 1 57 ? -12.585 -14.542 -1.002 1.00 18.26 57 GLU B N 1
ATOM 1678 C CA . GLU B 1 57 ? -12.711 -15.927 -0.561 1.00 19.11 57 GLU B CA 1
ATOM 1679 C C . GLU B 1 57 ? -12.978 -16.017 0.943 1.00 17.45 57 GLU B C 1
ATOM 1680 O O . GLU B 1 57 ? -13.756 -16.859 1.389 1.00 17.27 57 GLU B O 1
ATOM 1686 N N . ILE B 1 58 ? -12.333 -15.154 1.723 1.00 16.66 58 ILE B N 1
ATOM 1687 C CA . ILE B 1 58 ? -12.551 -15.147 3.168 1.00 16.46 58 ILE B CA 1
ATOM 1688 C C . ILE B 1 58 ? -14.029 -14.863 3.422 1.00 15.48 58 ILE B C 1
ATOM 1689 O O . ILE B 1 58 ? -14.675 -15.520 4.241 1.00 14.92 58 ILE B O 1
ATOM 1694 N N . GLU B 1 59 ? -14.569 -13.889 2.698 1.00 15.73 59 GLU B N 1
ATOM 1695 C CA . GLU B 1 59 ? -15.970 -13.531 2.850 1.00 15.79 59 GLU B CA 1
ATOM 1696 C C . GLU B 1 59 ? -16.861 -14.702 2.436 1.00 16.67 59 GLU B C 1
ATOM 1697 O O . GLU B 1 59 ? -17.836 -15.018 3.115 1.00 15.71 59 GLU B O 1
ATOM 1703 N N . ARG B 1 60 ? -16.518 -15.347 1.324 1.00 17.08 60 ARG B N 1
ATOM 1704 C CA . ARG B 1 60 ? -17.304 -16.474 0.837 1.00 18.41 60 ARG B CA 1
ATOM 1705 C C . ARG B 1 60 ? -17.319 -17.633 1.829 1.00 16.75 60 ARG B C 1
ATOM 1706 O O . ARG B 1 60 ? -18.376 -18.175 2.136 1.00 17.30 60 ARG B O 1
ATOM 1714 N N . LEU B 1 61 ? -16.148 -18.010 2.337 1.00 16.95 61 LEU B N 1
ATOM 1715 C CA . LEU B 1 61 ? -16.077 -19.117 3.282 1.00 16.68 61 LEU B CA 1
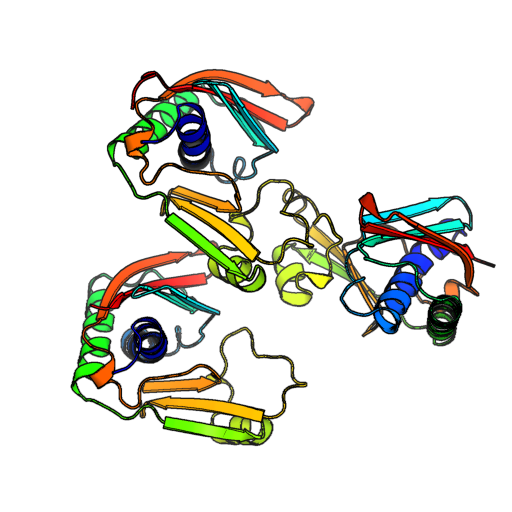ATOM 1716 C C . LEU B 1 61 ? -16.777 -18.803 4.603 1.00 16.28 61 LEU B C 1
ATOM 1717 O O . LEU B 1 61 ? -17.405 -19.675 5.202 1.00 16.13 61 LEU B O 1
ATOM 1722 N N . ALA B 1 62 ? -16.676 -17.555 5.053 1.00 14.59 62 ALA B N 1
ATOM 1723 C CA . ALA B 1 62 ? -17.330 -17.158 6.294 1.00 14.72 62 ALA B CA 1
ATOM 1724 C C . ALA B 1 62 ? -18.838 -17.345 6.157 1.00 15.85 62 ALA B C 1
ATOM 1725 O O . ALA B 1 62 ? -19.488 -17.894 7.041 1.00 14.96 62 ALA B O 1
ATOM 1727 N N . ASN B 1 63 ? -19.396 -16.896 5.037 1.00 16.97 63 ASN B N 1
ATOM 1728 C CA . ASN B 1 63 ? -20.829 -17.037 4.825 1.00 17.51 63 ASN B CA 1
ATOM 1729 C C . ASN B 1 63 ? -21.232 -18.484 4.588 1.00 16.86 63 ASN B C 1
ATOM 1730 O O . ASN B 1 63 ? -22.345 -18.883 4.929 1.00 18.08 63 ASN B O 1
ATOM 1735 N N . GLU B 1 64 ? -20.321 -19.263 4.015 1.00 18.23 64 GLU B N 1
ATOM 1736 C CA . GLU B 1 64 ? -20.570 -20.679 3.768 1.00 19.39 64 GLU B CA 1
ATOM 1737 C C . GLU B 1 64 ? -20.738 -21.364 5.125 1.00 19.06 64 GLU B C 1
ATOM 1738 O O . GLU B 1 64 ? -21.628 -22.189 5.312 1.00 18.66 64 GLU B O 1
ATOM 1744 N N . LYS B 1 65 ? -19.877 -21.009 6.078 1.00 17.30 65 LYS B N 1
ATOM 1745 C CA . LYS B 1 65 ? -19.954 -21.597 7.409 1.00 16.94 65 LYS B CA 1
ATOM 1746 C C . LYS B 1 65 ? -21.250 -21.185 8.096 1.00 16.06 65 LYS B C 1
ATOM 1747 O O . LYS B 1 65 ? -21.838 -21.964 8.843 1.00 16.84 65 LYS B O 1
ATOM 1753 N N . VAL B 1 66 ? -21.696 -19.958 7.842 1.00 16.62 66 VAL B N 1
ATOM 1754 C CA . VAL B 1 66 ? -22.938 -19.481 8.426 1.00 17.04 66 VAL B CA 1
ATOM 1755 C C . VAL B 1 66 ? -24.110 -20.301 7.881 1.00 18.53 66 VAL B C 1
ATOM 1756 O O . VAL B 1 66 ? -24.978 -20.726 8.638 1.00 19.27 66 VAL B O 1
ATOM 1760 N N . LYS B 1 67 ? -24.121 -20.533 6.571 1.00 20.21 67 LYS B N 1
ATOM 1761 C CA . LYS B 1 67 ? -25.196 -21.302 5.947 1.00 22.17 67 LYS B CA 1
ATOM 1762 C C . LYS B 1 67 ? -25.225 -22.756 6.407 1.00 22.95 67 LYS B C 1
ATOM 1763 O O . LYS B 1 67 ? -26.281 -23.387 6.419 1.00 23.87 67 LYS B O 1
ATOM 1769 N N . GLU B 1 68 ? -24.064 -23.283 6.785 1.00 21.25 68 GLU B N 1
ATOM 1770 C CA . GLU B 1 68 ? -23.968 -24.662 7.256 1.00 22.04 68 GLU B CA 1
ATOM 1771 C C . GLU B 1 68 ? -24.680 -24.841 8.594 1.00 20.47 68 GLU B C 1
ATOM 1772 O O . GLU B 1 68 ? -25.033 -25.958 8.978 1.00 22.00 68 GLU B O 1
ATOM 1778 N N . ASN B 1 69 ? -24.880 -23.735 9.304 1.00 21.60 69 ASN B N 1
ATOM 1779 C CA . ASN B 1 69 ? -25.546 -23.747 10.602 1.00 21.10 69 ASN B CA 1
ATOM 1780 C C . ASN B 1 69 ? -24.889 -24.733 11.568 1.00 21.44 69 ASN B C 1
ATOM 1781 O O . ASN B 1 69 ? -25.560 -25.562 12.191 1.00 22.45 69 ASN B O 1
ATOM 1786 N N . ALA B 1 70 ? -23.571 -24.626 11.696 1.00 20.38 70 ALA B N 1
ATOM 1787 C CA . ALA B 1 70 ? -22.807 -25.498 12.577 1.00 18.39 70 ALA B CA 1
ATOM 1788 C C . ALA B 1 70 ? -22.895 -25.051 14.032 1.00 17.85 70 ALA B C 1
ATOM 1789 O O . ALA B 1 70 ? -22.994 -23.860 14.326 1.00 17.29 70 ALA B O 1
ATOM 1791 N N . PRO B 1 71 ? -22.856 -26.006 14.970 1.00 16.86 71 PRO B N 1
ATOM 1792 C CA . PRO B 1 71 ? -22.933 -25.624 16.380 1.00 16.66 71 PRO B CA 1
ATOM 1793 C C . PRO B 1 71 ? -21.658 -24.937 16.873 1.00 15.15 71 PRO B C 1
ATOM 1794 O O . PRO B 1 71 ? -20.564 -25.226 16.391 1.00 15.81 71 PRO B O 1
ATOM 1798 N N . ILE B 1 72 ? -21.818 -24.004 17.806 1.00 14.55 72 ILE B N 1
ATOM 1799 C CA . ILE B 1 72 ? -20.685 -23.302 18.401 1.00 14.26 72 ILE B CA 1
ATOM 1800 C C . ILE B 1 72 ? -20.576 -23.950 19.780 1.00 14.91 72 ILE B C 1
ATOM 1801 O O . ILE B 1 72 ? -21.316 -23.616 20.703 1.00 16.50 72 ILE B O 1
ATOM 1806 N N . LYS B 1 73 ? -19.654 -24.900 19.894 1.00 14.36 73 LYS B N 1
ATOM 1807 C CA . LYS B 1 73 ? -19.466 -25.670 21.117 1.00 14.26 73 LYS B CA 1
ATOM 1808 C C . LYS B 1 73 ? -18.643 -24.958 22.180 1.00 15.09 73 LYS B C 1
ATOM 1809 O O . LYS B 1 73 ? -17.668 -24.281 21.871 1.00 15.25 73 LYS B O 1
ATOM 1815 N N . ILE B 1 74 ? -19.052 -25.116 23.435 1.00 14.94 74 ILE B N 1
ATOM 1816 C CA . ILE B 1 74 ? -18.355 -24.494 24.555 1.00 16.24 74 ILE B CA 1
ATOM 1817 C C . ILE B 1 74 ? -17.944 -25.550 25.569 1.00 15.74 74 ILE B C 1
ATOM 1818 O O . ILE B 1 74 ? -18.770 -26.354 26.004 1.00 18.13 74 ILE B O 1
ATOM 1823 N N . TYR B 1 75 ? -16.668 -25.546 25.938 1.00 14.81 75 TYR B N 1
ATOM 1824 C CA . TYR B 1 75 ? -16.157 -26.489 26.925 1.00 15.00 75 TYR B CA 1
ATOM 1825 C C . TYR B 1 75 ? -15.547 -25.714 28.085 1.00 15.72 75 TYR B C 1
ATOM 1826 O O . TYR B 1 75 ? -14.685 -24.864 27.876 1.00 16.79 75 TYR B O 1
ATOM 1835 N N . GLU B 1 76 ? -16.004 -25.994 29.302 1.00 14.25 76 GLU B N 1
ATOM 1836 C CA . GLU B 1 76 ? -15.446 -25.342 30.481 1.00 15.16 76 GLU B CA 1
ATOM 1837 C C . GLU B 1 76 ? -14.496 -26.383 31.061 1.00 13.20 76 GLU B C 1
ATOM 1838 O O . GLU B 1 76 ? -14.904 -27.500 31.380 1.00 15.14 76 GLU B O 1
ATOM 1844 N N . LEU B 1 77 ? -13.229 -26.011 31.203 1.00 12.13 77 LEU B N 1
ATOM 1845 C CA . LEU B 1 77 ? -12.217 -26.952 31.661 1.00 13.45 77 LEU B CA 1
ATOM 1846 C C . LEU B 1 77 ? -11.119 -26.343 32.502 1.00 13.24 77 LEU B C 1
ATOM 1847 O O . LEU B 1 77 ? -10.901 -25.134 32.485 1.00 13.12 77 LEU B O 1
ATOM 1852 N N . PRO B 1 78 ? -10.407 -27.191 33.264 1.00 13.90 78 PRO B N 1
ATOM 1853 C CA . PRO B 1 78 ? -9.306 -26.675 34.075 1.00 14.73 78 PRO B CA 1
ATOM 1854 C C . PRO B 1 78 ? -8.334 -26.178 33.001 1.00 14.33 78 PRO B C 1
ATOM 1855 O O . PRO B 1 78 ? -8.200 -26.811 31.945 1.00 12.80 78 PRO B O 1
ATOM 1859 N N . ARG B 1 79 ? -7.660 -25.066 33.254 1.00 13.70 79 ARG B N 1
ATOM 1860 C CA . ARG B 1 79 ? -6.740 -24.515 32.268 1.00 14.54 79 ARG B CA 1
ATOM 1861 C C . ARG B 1 79 ? -5.717 -25.508 31.732 1.00 14.64 79 ARG B C 1
ATOM 1862 O O . ARG B 1 79 ? -5.498 -25.583 30.520 1.00 14.19 79 ARG B O 1
ATOM 1870 N N . GLU B 1 80 ? -5.084 -26.274 32.613 1.00 14.93 80 GLU B N 1
ATOM 1871 C CA . GLU B 1 80 ? -4.088 -27.227 32.143 1.00 14.47 80 GLU B CA 1
ATOM 1872 C C . GLU B 1 80 ? -4.686 -28.377 31.334 1.00 15.27 80 GLU B C 1
ATOM 1873 O O . GLU B 1 80 ? -3.999 -28.975 30.506 1.00 15.04 80 GLU B O 1
ATOM 1879 N N . GLU B 1 81 ? -5.956 -28.696 31.566 1.00 13.56 81 GLU B N 1
ATOM 1880 C CA . GLU B 1 81 ? -6.607 -29.761 30.809 1.00 13.39 81 GLU B CA 1
ATOM 1881 C C . GLU B 1 81 ? -6.926 -29.219 29.416 1.00 14.20 81 GLU B C 1
ATOM 1882 O O . GLU B 1 81 ? -6.791 -29.930 28.418 1.00 15.22 81 GLU B O 1
ATOM 1888 N N . ALA B 1 82 ? -7.345 -27.959 29.354 1.00 13.18 82 ALA B N 1
ATOM 1889 C CA . ALA B 1 82 ? -7.656 -27.333 28.073 1.00 13.02 82 ALA B CA 1
ATOM 1890 C C . ALA B 1 82 ? -6.391 -27.322 27.226 1.00 12.56 82 ALA B C 1
ATOM 1891 O O . ALA B 1 82 ? -6.432 -27.560 26.017 1.00 13.40 82 ALA B O 1
ATOM 1893 N N . GLU B 1 83 ? -5.260 -27.055 27.867 1.00 11.78 83 GLU B N 1
ATOM 1894 C CA . GLU B 1 83 ? -3.993 -27.015 27.153 1.00 12.37 83 GLU B CA 1
ATOM 1895 C C . GLU B 1 83 ? -3.612 -28.394 26.628 1.00 13.70 83 GLU B C 1
ATOM 1896 O O . GLU B 1 83 ? -3.114 -28.519 25.510 1.00 14.05 83 GLU B O 1
ATOM 1902 N N . LYS B 1 84 ? -3.863 -29.434 27.417 1.00 13.77 84 LYS B N 1
ATOM 1903 C CA . LYS B 1 84 ? -3.553 -30.791 26.973 1.00 15.06 84 LYS B CA 1
ATOM 1904 C C . LYS B 1 84 ? -4.437 -31.180 25.794 1.00 15.95 84 LYS B C 1
ATOM 1905 O O . LYS B 1 84 ? -3.995 -31.856 24.866 1.00 17.78 84 LYS B O 1
ATOM 1911 N N . MET B 1 85 ? -5.691 -30.746 25.835 1.00 13.41 85 MET B N 1
ATOM 1912 C CA . MET B 1 85 ? -6.647 -31.089 24.792 1.00 14.01 85 MET B CA 1
ATOM 1913 C C . MET B 1 85 ? -6.570 -30.271 23.511 1.00 14.21 85 MET B C 1
ATOM 1914 O O . MET B 1 85 ? -6.738 -30.815 22.419 1.00 14.25 85 MET B O 1
ATOM 1919 N N . PHE B 1 86 ? -6.303 -28.975 23.641 1.00 12.94 86 PHE B N 1
ATOM 1920 C CA . PHE B 1 86 ? -6.278 -28.090 22.480 1.00 13.33 86 PHE B CA 1
ATOM 1921 C C . PHE B 1 86 ? -4.936 -27.479 22.103 1.00 13.35 86 PHE B C 1
ATOM 1922 O O . PHE B 1 86 ? -4.757 -27.025 20.969 1.00 14.61 86 PHE B O 1
ATOM 1930 N N . GLY B 1 87 ? -4.001 -27.442 23.043 1.00 13.72 87 GLY B N 1
ATOM 1931 C CA . GLY B 1 87 ? -2.708 -26.856 22.746 1.00 14.10 87 GLY B CA 1
ATOM 1932 C C . GLY B 1 87 ? -2.741 -25.335 22.720 1.00 14.06 87 GLY B C 1
ATOM 1933 O O . GLY B 1 87 ? -3.771 -24.711 22.997 1.00 14.87 87 GLY B O 1
ATOM 1934 N N . GLU B 1 88 ? -1.613 -24.736 22.357 1.00 14.82 88 GLU B N 1
ATOM 1935 C CA . GLU B 1 88 ? -1.487 -23.284 22.321 1.00 15.97 88 GLU B CA 1
ATOM 1936 C C . GLU B 1 88 ? -2.385 -22.545 21.336 1.00 14.58 88 GLU B C 1
ATOM 1937 O O . GLU B 1 88 ? -2.621 -21.351 21.503 1.00 15.37 88 GLU B O 1
ATOM 1943 N N . ASP B 1 89 ? -2.889 -23.236 20.320 1.00 14.54 89 ASP B N 1
ATOM 1944 C CA . ASP B 1 89 ? -3.728 -22.570 19.328 1.00 14.36 89 ASP B CA 1
ATOM 1945 C C . ASP B 1 89 ? -5.043 -22.012 19.858 1.00 14.89 89 ASP B C 1
ATOM 1946 O O . ASP B 1 89 ? -5.686 -21.209 19.184 1.00 16.32 89 ASP B O 1
ATOM 1951 N N . MET B 1 90 ? -5.448 -22.421 21.055 1.00 13.38 90 MET B N 1
ATOM 1952 C CA . MET B 1 90 ? -6.696 -21.913 21.619 1.00 13.57 90 MET B CA 1
ATOM 1953 C C . MET B 1 90 ? -6.539 -20.499 22.172 1.00 14.41 90 MET B C 1
ATOM 1954 O O . MET B 1 90 ? -7.528 -19.825 22.468 1.00 14.02 90 MET B O 1
ATOM 1959 N N . TYR B 1 91 ? -5.299 -20.047 22.310 1.00 13.52 91 TYR B N 1
ATOM 1960 C CA . TYR B 1 91 ? -5.042 -18.714 22.844 1.00 15.40 91 TYR B CA 1
ATOM 1961 C C . TYR B 1 91 ? -4.816 -17.670 21.767 1.00 15.77 91 TYR B C 1
ATOM 1962 O O . TYR B 1 91 ? -4.434 -17.990 20.640 1.00 16.38 91 TYR B O 1
ATOM 1971 N N . ASP B 1 92 ? -5.070 -16.414 22.119 1.00 15.40 92 ASP B N 1
ATOM 1972 C CA . ASP B 1 92 ? -4.773 -15.321 21.214 1.00 14.93 92 ASP B CA 1
ATOM 1973 C C . ASP B 1 92 ? -3.409 -14.874 21.742 1.00 15.73 92 ASP B C 1
ATOM 1974 O O . ASP B 1 92 ? -2.839 -15.542 22.614 1.00 17.05 92 ASP B O 1
ATOM 1979 N N . LEU B 1 93 ? -2.871 -13.772 21.241 1.00 15.90 93 LEU B N 1
ATOM 1980 C CA . LEU B 1 93 ? -1.556 -13.330 21.694 1.00 17.48 93 LEU B CA 1
ATOM 1981 C C . LEU B 1 93 ? -1.499 -12.654 23.065 1.00 18.34 93 LEU B C 1
ATOM 1982 O O . LEU B 1 93 ? -0.424 -12.241 23.509 1.00 20.18 93 LEU B O 1
ATOM 1987 N N . PHE B 1 94 ? -2.643 -12.551 23.734 1.00 18.03 94 PHE B N 1
ATOM 1988 C CA . PHE B 1 94 ? -2.709 -11.945 25.063 1.00 18.85 94 PHE B CA 1
ATOM 1989 C C . PHE B 1 94 ? -3.492 -12.828 26.032 1.00 19.58 94 PHE B C 1
ATOM 1990 O O . PHE B 1 94 ? -4.541 -12.432 26.543 1.00 21.02 94 PHE B O 1
ATOM 1998 N N . PRO B 1 95 ? -2.986 -14.038 26.306 1.00 21.01 95 PRO B N 1
ATOM 1999 C CA . PRO B 1 95 ? -3.676 -14.947 27.226 1.00 21.21 95 PRO B CA 1
ATOM 2000 C C . PRO B 1 95 ? -3.888 -14.322 28.601 1.00 21.96 95 PRO B C 1
ATOM 2001 O O . PRO B 1 95 ? -3.057 -13.545 29.077 1.00 22.26 95 PRO B O 1
ATOM 2005 N N . VAL B 1 96 ? -5.006 -14.656 29.234 1.00 21.92 96 VAL B N 1
ATOM 2006 C CA . VAL B 1 96 ? -5.308 -14.117 30.552 1.00 22.04 96 VAL B CA 1
ATOM 2007 C C . VAL B 1 96 ? -4.262 -14.582 31.566 1.00 22.71 96 VAL B C 1
ATOM 2008 O O . VAL B 1 96 ? -3.575 -15.582 31.347 1.00 22.60 96 VAL B O 1
ATOM 2012 N N . PRO B 1 97 ? -4.117 -13.851 32.684 1.00 23.20 97 PRO B N 1
ATOM 2013 C CA . PRO B 1 97 ? -3.142 -14.212 33.720 1.00 23.85 97 PRO B CA 1
ATOM 2014 C C . PRO B 1 97 ? -3.226 -15.685 34.105 1.00 24.33 97 PRO B C 1
ATOM 2015 O O . PRO B 1 97 ? -4.315 -16.252 34.180 1.00 24.83 97 PRO B O 1
ATOM 2019 N N . GLU B 1 98 ? -2.074 -16.298 34.358 1.00 24.08 98 GLU B N 1
ATOM 2020 C CA . GLU B 1 98 ? -2.032 -17.710 34.717 1.00 25.50 98 GLU B CA 1
ATOM 2021 C C . GLU B 1 98 ? -2.768 -18.047 36.005 1.00 25.22 98 GLU B C 1
ATOM 2022 O O . GLU B 1 98 ? -2.989 -19.220 36.303 1.00 25.00 98 GLU B O 1
ATOM 2028 N N . ASP B 1 99 ? -3.147 -17.025 36.767 1.00 25.88 99 ASP B N 1
ATOM 2029 C CA . ASP B 1 99 ? -3.868 -17.244 38.015 1.00 27.03 99 ASP B CA 1
ATOM 2030 C C . ASP B 1 99 ? -5.294 -17.714 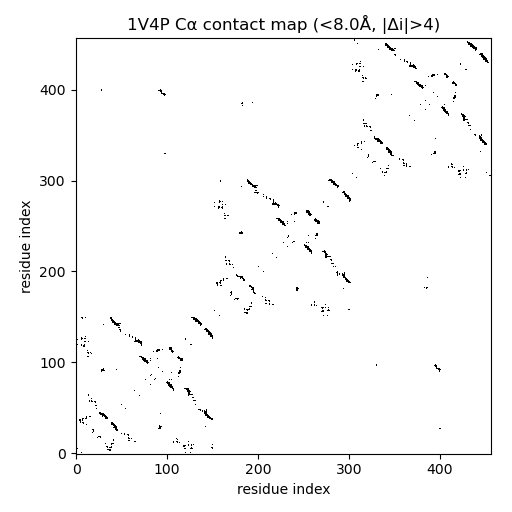37.732 1.00 24.58 99 ASP B C 1
ATOM 2031 O O . ASP B 1 99 ? -5.981 -18.209 38.623 1.00 24.57 99 ASP B O 1
ATOM 2036 N N . VAL B 1 100 ? -5.733 -17.553 36.487 1.00 23.44 100 VAL B N 1
ATOM 2037 C CA . VAL B 1 100 ? -7.064 -17.990 36.075 1.00 21.63 100 VAL B CA 1
ATOM 2038 C C . VAL B 1 100 ? -6.938 -19.474 35.741 1.00 20.57 100 VAL B C 1
ATOM 2039 O O . VAL B 1 100 ? -6.286 -19.845 34.764 1.00 20.42 100 VAL B O 1
ATOM 2043 N N . ARG B 1 101 ? -7.562 -20.321 36.555 1.00 19.51 101 ARG B N 1
ATOM 2044 C CA . ARG B 1 101 ? -7.470 -21.764 36.367 1.00 20.16 101 ARG B CA 1
ATOM 2045 C C . ARG B 1 101 ? -8.630 -22.421 35.643 1.00 19.25 101 ARG B C 1
ATOM 2046 O O . ARG B 1 101 ? -8.584 -23.615 35.356 1.00 18.86 101 ARG B O 1
ATOM 2054 N N . ILE B 1 102 ? -9.678 -21.657 35.366 1.00 20.20 102 ILE B N 1
ATOM 2055 C CA . ILE B 1 102 ? -10.834 -22.193 34.664 1.00 22.19 102 ILE B CA 1
ATOM 2056 C C . ILE B 1 102 ? -10.962 -21.461 33.337 1.00 22.25 102 ILE B C 1
ATOM 2057 O O . ILE B 1 102 ? -10.950 -20.232 33.298 1.00 24.45 102 ILE B O 1
ATOM 2062 N N . LEU B 1 103 ? -11.074 -22.216 32.251 1.00 19.98 103 LEU B N 1
ATOM 2063 C CA . LEU B 1 103 ? -11.202 -21.618 30.929 1.00 18.32 103 LEU B CA 1
ATOM 2064 C C . LEU B 1 103 ? -12.408 -22.153 30.180 1.00 17.38 103 LEU B C 1
ATOM 2065 O O . LEU B 1 103 ? -12.811 -23.299 30.364 1.00 17.02 103 LEU B O 1
ATOM 2070 N N . LYS B 1 104 ? -12.988 -21.304 29.343 1.00 16.06 104 LYS B N 1
ATOM 2071 C CA . LYS B 1 104 ? -14.093 -21.713 28.494 1.00 14.86 104 LYS B CA 1
ATOM 2072 C C . LYS B 1 104 ? -13.471 -21.701 27.108 1.00 14.84 104 LYS B C 1
ATOM 2073 O O . LYS B 1 104 ? -12.844 -20.716 26.715 1.00 15.02 104 LYS B O 1
ATOM 2079 N N . VAL B 1 105 ? -13.609 -22.809 26.392 1.00 13.82 105 VAL B N 1
ATOM 2080 C CA . VAL B 1 105 ? -13.044 -22.931 25.057 1.00 13.90 105 VAL B CA 1
ATOM 2081 C C . VAL B 1 105 ? -14.160 -23.085 24.039 1.00 13.69 105 VAL B C 1
ATOM 2082 O O . VAL B 1 105 ? -15.013 -23.971 24.153 1.00 14.07 105 VAL B O 1
ATOM 2086 N N . VAL B 1 106 ? -14.157 -22.197 23.055 1.00 13.20 106 VAL B N 1
ATOM 2087 C CA . VAL B 1 106 ? -15.158 -22.215 22.001 1.00 13.17 106 VAL B CA 1
ATOM 2088 C C . VAL B 1 106 ? -14.619 -23.007 20.825 1.00 13.39 106 VAL B C 1
ATOM 2089 O O . VAL B 1 106 ? -13.488 -22.799 20.387 1.00 14.06 106 VAL B O 1
ATOM 2093 N N . VAL B 1 107 ? -15.431 -23.924 20.319 1.00 13.66 107 VAL B N 1
ATOM 2094 C CA . VAL B 1 107 ? -15.014 -24.735 19.191 1.00 14.53 107 VAL B CA 1
ATOM 2095 C C . VAL B 1 107 ? -16.056 -24.807 18.090 1.00 13.52 107 VAL B C 1
ATOM 2096 O O . VAL B 1 107 ? -17.227 -25.079 18.348 1.00 14.72 107 VAL B O 1
ATOM 2100 N N . ILE B 1 108 ? -15.622 -24.513 16.873 1.00 13.68 108 ILE B N 1
ATOM 2101 C CA . ILE B 1 108 ? -16.470 -24.658 15.696 1.00 12.74 108 ILE B CA 1
ATOM 2102 C C . ILE B 1 108 ? -15.618 -25.702 14.975 1.00 12.81 108 ILE B C 1
ATOM 2103 O O . ILE B 1 108 ? -14.486 -25.426 14.576 1.00 14.08 108 ILE B O 1
ATOM 2108 N N . GLU B 1 109 ? -16.141 -26.919 14.854 1.00 13.46 109 GLU B N 1
ATOM 2109 C CA . GLU B 1 109 ? -15.392 -28.018 14.249 1.00 14.82 109 GLU B CA 1
ATOM 2110 C C . GLU B 1 109 ? -14.714 -27.711 12.925 1.00 14.57 109 GLU B C 1
ATOM 2111 O O . GLU B 1 109 ? -15.310 -27.111 12.027 1.00 14.81 109 GLU B O 1
ATOM 2117 N N . ASP B 1 110 ? -13.460 -28.144 12.814 1.00 14.61 110 ASP B N 1
ATOM 2118 C CA . ASP B 1 110 ? -12.664 -27.947 11.610 1.00 16.42 110 ASP B CA 1
ATOM 2119 C C . ASP B 1 110 ? -12.760 -26.495 11.157 1.00 17.34 110 ASP B C 1
ATOM 2120 O O . ASP B 1 110 ? -12.881 -26.206 9.965 1.00 18.91 110 ASP B O 1
ATOM 2125 N N . TRP B 1 111 ? -12.686 -25.580 12.117 1.00 16.12 111 TRP B N 1
ATOM 2126 C CA . TRP B 1 111 ? -12.798 -24.169 11.794 1.00 14.36 111 TRP B CA 1
ATOM 2127 C C . TRP B 1 111 ? -12.058 -23.256 12.760 1.00 13.02 111 TRP B C 1
ATOM 2128 O O . TRP B 1 111 ? -11.193 -22.488 12.349 1.00 13.88 111 TRP B O 1
ATOM 2139 N N . ASN B 1 112 ? -12.396 -23.338 14.042 1.00 13.84 112 ASN B N 1
ATOM 2140 C CA . ASN B 1 112 ? -11.761 -22.471 15.023 1.00 14.06 112 ASN B CA 1
ATOM 2141 C C . ASN B 1 112 ? -11.858 -23.002 16.447 1.00 12.23 112 ASN B C 1
ATOM 2142 O O . ASN B 1 112 ? -12.853 -23.617 16.828 1.00 14.17 112 ASN B O 1
ATOM 2147 N N . VAL B 1 113 ? -10.793 -22.777 17.214 1.00 12.44 113 VAL B N 1
ATOM 2148 C CA . VAL B 1 113 ? -10.716 -23.172 18.619 1.00 12.92 113 VAL B CA 1
ATOM 2149 C C . VAL B 1 113 ? -10.173 -21.936 19.331 1.00 12.79 113 VAL B C 1
ATOM 2150 O O . VAL B 1 113 ? -9.097 -21.449 18.991 1.00 13.31 113 VAL B O 1
ATOM 2154 N N . ASN B 1 114 ? -10.906 -21.430 20.317 1.00 12.48 114 ASN B N 1
ATOM 2155 C CA . ASN B 1 114 ? -10.464 -20.222 21.010 1.00 11.89 114 ASN B CA 1
ATOM 2156 C C . ASN B 1 114 ? -10.992 -20.094 22.436 1.00 13.17 114 ASN B C 1
ATOM 2157 O O . ASN B 1 114 ? -12.184 -20.268 22.687 1.00 13.78 114 ASN B O 1
ATOM 2162 N N . ALA B 1 115 ? -10.091 -19.789 23.366 1.00 11.47 115 ALA B N 1
ATOM 2163 C CA . ALA B 1 115 ? -10.460 -19.597 24.765 1.00 13.54 115 ALA B CA 1
ATOM 2164 C C . ALA B 1 115 ? -11.224 -18.274 24.794 1.00 13.67 115 ALA B C 1
ATOM 2165 O O . ALA B 1 115 ? -10.665 -17.217 24.497 1.00 15.35 115 ALA B O 1
ATOM 2167 N N . CYS B 1 116 ? -12.503 -18.334 25.147 1.00 12.99 116 CYS B N 1
ATOM 2168 C CA . CYS B 1 116 ? -13.342 -17.140 25.156 1.00 14.06 116 CYS B CA 1
ATOM 2169 C C . CYS B 1 116 ? -14.481 -17.277 26.167 1.00 14.62 116 CYS B C 1
ATOM 2170 O O . CYS B 1 116 ? -15.173 -18.294 26.190 1.00 16.13 116 CYS B O 1
ATOM 2173 N N . ASN B 1 117 ? -14.679 -16.247 26.991 1.00 16.88 117 ASN B N 1
ATOM 2174 C CA . ASN B 1 117 ? -15.721 -16.273 28.023 1.00 18.69 117 ASN B CA 1
ATOM 2175 C C . ASN B 1 117 ? -16.992 -15.513 27.686 1.00 19.60 117 ASN B C 1
ATOM 2176 O O . ASN B 1 117 ? -17.898 -15.417 28.516 1.00 20.51 117 ASN B O 1
ATOM 2181 N N . LYS B 1 118 ? -17.067 -14.974 26.478 1.00 18.41 118 LYS B N 1
ATOM 2182 C CA . LYS B 1 118 ? -18.233 -14.203 26.075 1.00 17.63 118 LYS B CA 1
ATOM 2183 C C . LYS B 1 118 ? -19.422 -15.055 25.650 1.00 17.89 118 LYS B C 1
ATOM 2184 O O . LYS B 1 118 ? -19.322 -16.277 25.540 1.00 17.28 118 LYS B O 1
ATOM 2190 N N . GLU B 1 119 ? -20.557 -14.402 25.429 1.00 17.63 119 GLU B N 1
ATOM 2191 C CA . GLU B 1 119 ? -21.761 -15.098 25.008 1.00 18.61 119 GLU B CA 1
ATOM 2192 C C . GLU B 1 119 ? -21.774 -15.264 23.494 1.00 17.39 119 GLU B C 1
ATOM 2193 O O . GLU B 1 119 ? -21.343 -14.372 22.759 1.00 17.56 119 GLU B O 1
ATOM 2199 N N . HIS B 1 120 ? -22.272 -16.408 23.038 1.00 16.18 120 HIS B N 1
ATOM 2200 C CA . HIS B 1 120 ? -22.352 -16.704 21.614 1.00 16.37 120 HIS B CA 1
ATOM 2201 C C . HIS B 1 120 ? -23.728 -17.221 21.236 1.00 16.03 120 HIS B C 1
ATOM 2202 O O . HIS B 1 120 ? -24.532 -17.586 22.096 1.00 18.40 120 HIS B O 1
ATOM 2209 N N . THR B 1 121 ? -23.987 -17.254 19.934 1.00 16.72 121 THR B N 1
ATOM 2210 C CA . THR B 1 121 ? -25.230 -17.812 19.430 1.00 16.81 121 THR B CA 1
ATOM 2211 C C . THR B 1 121 ? -24.981 -19.313 19.575 1.00 17.57 121 THR B C 1
ATOM 2212 O O . THR B 1 121 ? -23.842 -19.734 19.786 1.00 17.45 121 THR B O 1
ATOM 2216 N N . LYS B 1 122 ? -26.026 -20.125 19.471 1.00 18.27 122 LYS B N 1
ATOM 2217 C CA . LYS B 1 122 ? -25.839 -21.567 19.609 1.00 19.49 122 LYS B CA 1
ATOM 2218 C C . LYS B 1 122 ? -25.274 -22.178 18.333 1.00 18.69 122 LYS B C 1
ATOM 2219 O O . LYS B 1 122 ? -24.526 -23.147 18.387 1.00 18.28 122 LYS B O 1
ATOM 2225 N N . THR B 1 123 ? -25.638 -21.615 17.185 1.00 18.15 123 THR B N 1
ATOM 2226 C CA . THR B 1 123 ? -25.154 -22.113 15.900 1.00 18.07 123 THR B CA 1
ATOM 2227 C C . THR B 1 123 ? -24.704 -20.957 15.016 1.00 16.73 123 THR B C 1
ATOM 2228 O O . THR B 1 123 ? -25.082 -19.808 15.243 1.00 18.18 123 THR B O 1
ATOM 2232 N N . THR B 1 124 ? -23.894 -21.264 14.009 1.00 15.36 124 THR B N 1
ATOM 2233 C CA . THR B 1 124 ? -23.394 -20.233 13.101 1.00 16.51 124 THR B CA 1
ATOM 2234 C C . THR B 1 124 ? -24.480 -19.619 12.217 1.00 17.98 124 THR B C 1
ATOM 2235 O O . THR B 1 124 ? -24.343 -18.485 11.761 1.00 18.47 124 THR B O 1
ATOM 2239 N N . GLY B 1 125 ? -25.555 -20.364 11.977 1.00 18.35 125 GLY B N 1
ATOM 2240 C CA . GLY B 1 125 ? -26.628 -19.853 11.142 1.00 19.68 125 GLY B CA 1
ATOM 2241 C C . GLY B 1 125 ? -27.358 -18.668 11.746 1.00 20.30 125 GLY B C 1
ATOM 2242 O O . GLY B 1 125 ? -27.899 -17.830 11.023 1.00 21.35 125 GLY B O 1
ATOM 2243 N N . GLU B 1 126 ? -27.369 -18.592 13.072 1.00 19.98 126 GLU B N 1
ATOM 2244 C CA . GLU B 1 126 ? -28.038 -17.506 13.780 1.00 20.30 126 GLU B CA 1
ATOM 2245 C C . GLU B 1 126 ? -27.288 -16.182 13.640 1.00 19.10 126 GLU B C 1
ATOM 2246 O O . GLU B 1 126 ? -27.805 -15.122 13.990 1.00 19.95 126 GLU B O 1
ATOM 2252 N N . ILE B 1 127 ? -26.067 -16.249 13.122 1.00 18.25 127 ILE B N 1
ATOM 2253 C CA . ILE B 1 127 ? -25.251 -15.057 12.929 1.00 18.60 127 ILE B CA 1
ATOM 2254 C C . ILE B 1 127 ? -25.793 -14.209 11.781 1.00 19.62 127 ILE B C 1
ATOM 2255 O O . ILE B 1 127 ? -25.904 -12.988 11.897 1.00 20.41 127 ILE B O 1
ATOM 2260 N N . GLY B 1 128 ? -26.132 -14.863 10.674 1.00 19.03 128 GLY B N 1
ATOM 2261 C CA . GLY B 1 128 ? -26.647 -14.143 9.523 1.00 19.27 128 GLY B CA 1
ATOM 2262 C C . GLY B 1 128 ? -25.533 -13.766 8.564 1.00 20.21 128 GLY B C 1
ATOM 2263 O O . GLY B 1 128 ? -24.362 -14.001 8.859 1.00 19.49 128 GLY B O 1
ATOM 2264 N N . PRO B 1 129 ? -25.859 -13.172 7.405 1.00 20.03 129 PRO B N 1
ATOM 2265 C CA . PRO B 1 129 ? -24.857 -12.774 6.413 1.00 19.53 129 PRO B CA 1
ATOM 2266 C C . PRO B 1 129 ? -23.771 -11.856 6.964 1.00 18.56 129 PRO B C 1
ATOM 2267 O O . PRO B 1 129 ? -24.049 -10.936 7.734 1.00 18.58 129 PRO B O 1
ATOM 2271 N N . ILE B 1 130 ? -22.537 -12.117 6.547 1.00 17.34 130 ILE B N 1
ATOM 2272 C CA . ILE B 1 130 ? -21.388 -11.330 6.972 1.00 17.17 130 ILE B CA 1
ATOM 2273 C C . ILE B 1 130 ? -20.792 -10.643 5.755 1.00 17.56 130 ILE B C 1
ATOM 2274 O O . ILE B 1 130 ? -20.617 -11.261 4.706 1.00 17.80 130 ILE B O 1
ATOM 2279 N N . LYS B 1 131 ? -20.487 -9.361 5.894 1.00 16.99 131 LYS B N 1
ATOM 2280 C CA . LYS B 1 131 ? -19.886 -8.621 4.801 1.00 17.43 131 LYS B CA 1
ATOM 2281 C C . LYS B 1 131 ? -18.530 -8.113 5.255 1.00 17.49 131 LYS B C 1
ATOM 2282 O O . LYS B 1 131 ? -18.426 -7.423 6.271 1.00 18.55 131 LYS B O 1
ATOM 2288 N N . ILE B 1 132 ? -17.488 -8.476 4.515 1.00 17.81 132 ILE B N 1
ATOM 2289 C CA . ILE B 1 132 ? -16.150 -8.022 4.847 1.00 20.27 132 ILE B CA 1
ATOM 2290 C C . ILE B 1 132 ? -16.026 -6.607 4.315 1.00 22.30 132 ILE B C 1
ATOM 2291 O O . ILE B 1 132 ? -16.285 -6.341 3.139 1.00 23.23 132 ILE B O 1
ATOM 2296 N N . ARG B 1 133 ? -15.645 -5.696 5.198 1.00 25.41 133 ARG B N 1
ATOM 2297 C CA . ARG B 1 133 ? -15.485 -4.303 4.837 1.00 27.78 133 ARG B CA 1
ATOM 2298 C C . ARG B 1 133 ? -14.032 -4.061 4.448 1.00 25.88 133 ARG B C 1
ATOM 2299 O O . ARG B 1 133 ? -13.527 -4.659 3.495 1.00 28.94 133 ARG B O 1
ATOM 2307 N N . LYS B 1 134 ? -13.354 -3.195 5.185 1.00 24.29 134 LYS B N 1
ATOM 2308 C CA . LYS B 1 134 ? -11.963 -2.906 4.887 1.00 22.52 134 LYS B CA 1
ATOM 2309 C C . LYS B 1 134 ? -11.023 -3.951 5.461 1.00 21.27 134 LYS B C 1
ATOM 2310 O O . LYS B 1 134 ? -11.266 -4.508 6.531 1.00 20.04 134 LYS B O 1
ATOM 2316 N N . VAL B 1 135 ? -9.956 -4.221 4.721 1.00 19.03 135 VAL B N 1
ATOM 2317 C CA . VAL B 1 135 ? -8.921 -5.153 5.144 1.00 18.86 135 VAL B CA 1
ATOM 2318 C C . VAL B 1 135 ? -7.657 -4.316 5.068 1.00 18.42 135 VAL B C 1
ATOM 2319 O O . VAL B 1 135 ? -7.333 -3.761 4.016 1.00 20.92 135 VAL B O 1
ATOM 2323 N N . ARG B 1 136 ? -6.951 -4.207 6.185 1.00 18.03 136 ARG B N 1
ATOM 2324 C CA . ARG B 1 136 ? -5.744 -3.401 6.221 1.00 17.40 136 ARG B CA 1
ATOM 2325 C C . ARG B 1 136 ? -4.543 -4.117 6.792 1.00 18.90 136 ARG B C 1
ATOM 2326 O O . ARG B 1 136 ? -4.587 -4.634 7.910 1.00 18.66 136 ARG B O 1
ATOM 2334 N N . PHE B 1 137 ? -3.469 -4.144 6.009 1.00 19.28 137 PHE B N 1
ATOM 2335 C CA . PHE B 1 137 ? -2.227 -4.759 6.434 1.00 20.75 137 PHE B CA 1
ATOM 2336 C C . PHE B 1 137 ? -1.313 -3.638 6.901 1.00 21.45 137 PHE B C 1
ATOM 2337 O O . PHE B 1 137 ? -1.038 -2.694 6.158 1.00 22.94 137 PHE B O 1
ATOM 2345 N N . ARG B 1 138 ? -0.858 -3.741 8.140 1.00 21.64 138 ARG B N 1
ATOM 2346 C CA . ARG B 1 138 ? 0.030 -2.748 8.720 1.00 23.13 138 ARG B CA 1
ATOM 2347 C C . ARG B 1 138 ? 1.398 -3.408 8.792 1.00 22.79 138 ARG B C 1
ATOM 2348 O O . ARG B 1 138 ? 1.781 -3.985 9.809 1.00 23.08 138 ARG B O 1
ATOM 2356 N N . LYS B 1 139 ? 2.116 -3.315 7.677 1.00 25.81 139 LYS B N 1
ATOM 2357 C CA . LYS B 1 139 ? 3.435 -3.915 7.512 1.00 26.97 139 LYS B CA 1
ATOM 2358 C C . LYS B 1 139 ? 4.411 -3.716 8.667 1.00 27.18 139 LYS B C 1
ATOM 2359 O O . LYS B 1 139 ? 4.990 -4.680 9.167 1.00 27.59 139 LYS B O 1
ATOM 2365 N N . SER B 1 140 ? 4.600 -2.471 9.088 1.00 27.43 140 SER B N 1
ATOM 2366 C CA . SER B 1 140 ? 5.524 -2.176 10.175 1.00 28.34 140 SER B CA 1
ATOM 2367 C C . SER B 1 140 ? 5.154 -2.885 11.474 1.00 27.73 140 SER B C 1
ATOM 2368 O O . SER B 1 140 ? 6.008 -3.100 12.334 1.00 28.38 140 SER B O 1
ATOM 2371 N N . LYS B 1 141 ? 3.884 -3.257 11.610 1.00 26.95 141 LYS B N 1
ATOM 2372 C CA . LYS B 1 141 ? 3.416 -3.927 12.819 1.00 26.17 141 LYS B CA 1
ATOM 2373 C C . LYS B 1 141 ? 3.194 -5.424 12.621 1.00 23.60 141 LYS B C 1
ATOM 2374 O O . LYS B 1 141 ? 3.044 -6.166 13.592 1.00 23.86 141 LYS B O 1
ATOM 2380 N N . GLY B 1 142 ? 3.173 -5.861 11.366 1.00 22.96 142 GLY B N 1
ATOM 2381 C CA . GLY B 1 142 ? 2.949 -7.267 11.084 1.00 20.48 142 GLY B CA 1
ATOM 2382 C C . GLY B 1 142 ? 1.549 -7.660 11.517 1.00 19.28 142 GLY B C 1
ATOM 2383 O O . GLY B 1 142 ? 1.322 -8.770 12.001 1.00 18.65 142 GLY B O 1
ATOM 2384 N N . LEU B 1 143 ? 0.607 -6.737 11.341 1.00 17.71 143 LEU B N 1
ATOM 2385 C CA . LEU B 1 143 ? -0.782 -6.966 11.727 1.00 17.17 143 LEU B CA 1
ATOM 2386 C C . LEU B 1 143 ? -1.742 -6.820 10.552 1.00 16.86 143 LEU B C 1
ATOM 2387 O O . LEU B 1 143 ? -1.589 -5.930 9.717 1.00 18.00 143 LEU B O 1
ATOM 2392 N N . LEU B 1 144 ? -2.730 -7.707 10.490 1.00 14.80 144 LEU B N 1
ATOM 2393 C CA . LEU B 1 144 ? -3.736 -7.664 9.439 1.00 13.30 144 LEU B CA 1
ATOM 2394 C C . LEU B 1 144 ? -5.111 -7.466 10.069 1.00 13.43 144 LEU B C 1
ATOM 2395 O O . LEU B 1 144 ? -5.540 -8.262 10.906 1.00 12.58 144 LEU B O 1
ATOM 2400 N N . GLU B 1 145 ? -5.796 -6.399 9.672 1.00 13.96 145 GLU B N 1
ATOM 2401 C CA . GLU B 1 145 ? -7.123 -6.104 10.201 1.00 16.36 145 GLU B CA 1
ATOM 2402 C C . GLU B 1 145 ? -8.225 -6.477 9.229 1.00 16.29 145 GLU B C 1
ATOM 2403 O O . GLU B 1 145 ? -8.164 -6.142 8.041 1.00 17.51 145 GLU B O 1
ATOM 2409 N N . ILE B 1 146 ? -9.240 -7.159 9.739 1.00 15.92 146 ILE B N 1
ATOM 2410 C CA . ILE B 1 146 ? -10.381 -7.540 8.930 1.00 16.38 146 ILE B CA 1
ATOM 2411 C C . ILE B 1 146 ? -11.602 -6.880 9.559 1.00 16.28 146 ILE B C 1
ATOM 2412 O O . ILE B 1 146 ? -12.037 -7.263 10.642 1.00 16.09 146 ILE B O 1
ATOM 2417 N N . HIS B 1 147 ? -12.133 -5.869 8.889 1.00 16.00 147 HIS B N 1
ATOM 2418 C CA . HIS B 1 147 ? -13.312 -5.170 9.375 1.00 15.57 147 HIS B CA 1
ATOM 2419 C C . HIS B 1 147 ? -14.520 -5.784 8.696 1.00 17.34 147 HIS B C 1
ATOM 2420 O O . HIS B 1 147 ? -14.539 -5.939 7.476 1.00 21.68 147 HIS B O 1
ATOM 2427 N N . PHE B 1 148 ? -15.530 -6.141 9.478 1.00 14.99 148 PHE B N 1
ATOM 2428 C CA . PHE B 1 148 ? -16.721 -6.749 8.907 1.00 14.73 148 PHE B CA 1
ATOM 2429 C C . PHE B 1 148 ? -17.988 -6.250 9.577 1.00 15.08 148 PHE B C 1
ATOM 2430 O O . PHE B 1 148 ? -17.938 -5.612 10.627 1.00 14.15 148 PHE B O 1
ATOM 2438 N N . GLU B 1 149 ? -19.127 -6.537 8.957 1.00 16.95 149 GLU B N 1
ATOM 2439 C CA . GLU B 1 149 ? -20.405 -6.114 9.504 1.00 18.03 149 GLU B CA 1
ATOM 2440 C C . GLU B 1 149 ? -21.496 -7.125 9.209 1.00 17.30 149 GLU B C 1
ATOM 2441 O O . GLU B 1 149 ? -21.427 -7.859 8.222 1.00 18.59 149 GLU B O 1
ATOM 2447 N N . LEU B 1 150 ? -22.493 -7.165 10.085 1.00 16.59 150 LEU B N 1
ATOM 2448 C CA . LEU B 1 150 ? -23.636 -8.059 9.919 1.00 18.88 150 LEU B CA 1
ATOM 2449 C C . LEU B 1 150 ? -24.840 -7.223 9.498 1.00 21.66 150 LEU B C 1
ATOM 2450 O O . LEU B 1 150 ? -24.800 -5.995 9.577 1.00 22.31 150 LEU B O 1
ATOM 2455 N N . LEU B 1 151 ? -25.907 -7.888 9.061 1.00 25.41 151 LEU B N 1
ATOM 2456 C CA . LEU B 1 151 ? -27.120 -7.189 8.651 1.00 28.38 151 LEU B CA 1
ATOM 2457 C C . LEU B 1 151 ? -28.021 -6.922 9.851 1.00 29.96 151 LEU B C 1
ATOM 2458 O O . LEU B 1 151 ? -28.189 -7.855 10.671 1.00 31.89 151 LEU B O 1
ATOM 2463 N N . MET C 1 1 ? -26.540 20.276 13.689 1.00 23.87 1 MET C N 1
ATOM 2464 C CA . MET C 1 1 ? -25.324 20.960 13.161 1.00 24.59 1 MET C CA 1
ATOM 2465 C C . MET C 1 1 ? -24.337 21.169 14.301 1.00 23.19 1 MET C C 1
ATOM 2466 O O . MET C 1 1 ? -24.699 21.073 15.477 1.00 23.75 1 MET C O 1
ATOM 2471 N N . TYR C 1 2 ? -23.089 21.461 13.956 1.00 19.98 2 TYR C N 1
ATOM 2472 C CA . TYR C 1 2 ? -22.075 21.674 14.976 1.00 18.69 2 TYR C CA 1
ATOM 2473 C C . TYR C 1 2 ? -21.573 23.106 14.985 1.00 17.18 2 TYR C C 1
ATOM 2474 O O . TYR C 1 2 ? -21.555 23.776 13.951 1.00 16.41 2 TYR C O 1
ATOM 2483 N N . SER C 1 3 ? -21.174 23.570 16.165 1.00 16.57 3 SER C N 1
ATOM 2484 C CA . SER C 1 3 ? -20.679 24.927 16.331 1.00 16.77 3 SER C CA 1
ATOM 2485 C C . SER C 1 3 ? -19.383 25.125 15.564 1.00 15.16 3 SER C C 1
ATOM 2486 O O . SER C 1 3 ? -18.699 24.158 15.213 1.00 15.95 3 SER C O 1
ATOM 2489 N N . ILE C 1 4 ? -19.044 26.384 15.315 1.00 16.38 4 ILE C N 1
ATOM 2490 C CA . ILE C 1 4 ? -17.824 26.700 14.592 1.00 15.71 4 ILE C CA 1
ATOM 2491 C C . ILE C 1 4 ? -16.609 26.139 15.330 1.00 16.10 4 ILE C C 1
ATOM 2492 O O . ILE C 1 4 ? -15.663 25.672 14.697 1.00 16.02 4 ILE C O 1
ATOM 2497 N N . GLU C 1 5 ? -16.629 26.161 16.660 1.00 14.87 5 GLU C N 1
ATOM 2498 C CA . GLU C 1 5 ? -15.487 25.638 17.406 1.00 15.20 5 GLU C CA 1
ATOM 2499 C C . GLU C 1 5 ? -15.363 24.118 17.346 1.00 14.40 5 GLU C C 1
ATOM 2500 O O . GLU C 1 5 ? -14.253 23.586 17.381 1.00 14.90 5 GLU C O 1
ATOM 2506 N N . VAL C 1 6 ? -16.485 23.411 17.262 1.00 13.62 6 VAL C N 1
ATOM 2507 C CA . VAL C 1 6 ? -16.433 21.960 17.164 1.00 12.29 6 VAL C CA 1
ATOM 2508 C C . VAL C 1 6 ? -15.919 21.607 15.769 1.00 12.04 6 VAL C C 1
ATOM 2509 O O . VAL C 1 6 ? -15.167 20.647 15.588 1.00 12.08 6 VAL C O 1
ATOM 2513 N N . ARG C 1 7 ? -16.316 22.395 14.780 1.00 12.44 7 ARG C N 1
ATOM 2514 C CA . ARG C 1 7 ? -15.853 22.160 13.421 1.00 11.27 7 ARG C CA 1
ATOM 2515 C C . ARG C 1 7 ? -14.349 22.437 13.334 1.00 11.67 7 ARG C C 1
ATOM 2516 O O . ARG C 1 7 ? -13.606 21.673 12.718 1.00 11.11 7 ARG C O 1
ATOM 2524 N N . THR C 1 8 ? -13.905 23.526 13.959 1.00 11.02 8 THR C N 1
ATOM 2525 C CA . THR C 1 8 ? -12.487 23.881 13.946 1.00 11.46 8 THR C CA 1
ATOM 2526 C C . THR C 1 8 ? -11.675 22.805 14.665 1.00 11.33 8 THR C C 1
ATOM 2527 O O . THR C 1 8 ? -10.593 22.417 14.221 1.00 10.38 8 THR C O 1
ATOM 2531 N N . HIS C 1 9 ? -12.196 22.313 15.782 1.00 10.92 9 HIS C N 1
ATOM 2532 C CA . HIS C 1 9 ? -11.500 21.265 16.502 1.00 10.55 9 HIS C CA 1
ATOM 2533 C C . HIS C 1 9 ? -11.397 20.016 15.631 1.00 10.70 9 HIS C C 1
ATOM 2534 O O . HIS C 1 9 ? -10.355 19.361 15.577 1.00 9.66 9 HIS C O 1
ATOM 2541 N N . SER C 1 10 ? -12.490 19.665 14.964 1.00 10.87 10 SER C N 1
ATOM 2542 C CA . SER C 1 10 ? -12.482 18.498 14.100 1.00 9.87 10 SER C CA 1
ATOM 2543 C C . SER C 1 10 ? -11.446 18.670 12.991 1.00 9.73 10 SER C C 1
ATOM 2544 O O . SER C 1 10 ? -10.800 17.707 12.579 1.00 10.39 10 SER C O 1
ATOM 2547 N N . ALA C 1 11 ? -11.290 19.905 12.522 1.00 10.38 11 ALA C N 1
ATOM 2548 C CA . ALA C 1 11 ? -10.326 20.195 11.472 1.00 9.37 11 ALA C CA 1
ATOM 2549 C C . ALA C 1 11 ? -8.907 19.890 11.948 1.00 10.43 11 ALA C C 1
ATOM 2550 O O . ALA C 1 11 ? -8.044 19.577 11.137 1.00 10.41 11 ALA C O 1
ATOM 2552 N N . LEU C 1 12 ? -8.658 19.977 13.252 1.00 10.45 12 LEU C N 1
ATOM 2553 C CA . LEU C 1 12 ? -7.325 19.674 13.774 1.00 10.50 12 LEU C CA 1
ATOM 2554 C C . LEU C 1 12 ? -6.916 18.261 13.380 1.00 9.30 12 LEU C C 1
ATOM 2555 O O . LEU C 1 12 ? -5.761 18.007 13.032 1.00 10.02 12 LEU C O 1
ATOM 2560 N N . HIS C 1 13 ? -7.865 17.336 13.446 1.00 9.52 13 HIS C N 1
ATOM 2561 C CA . HIS C 1 13 ? -7.600 15.947 13.112 1.00 9.42 13 HIS C CA 1
ATOM 2562 C C . HIS C 1 13 ? -7.358 15.786 11.612 1.00 9.60 13 HIS C C 1
ATOM 2563 O O . HIS C 1 13 ? -6.518 14.986 11.188 1.00 9.89 13 HIS C O 1
ATOM 2570 N N . VAL C 1 14 ? -8.099 16.545 10.809 1.00 9.31 14 VAL C N 1
ATOM 2571 C CA . VAL C 1 14 ? -7.931 16.480 9.360 1.00 10.59 14 VAL C CA 1
ATOM 2572 C C . VAL C 1 14 ? -6.582 17.086 8.978 1.00 10.54 14 VAL C C 1
ATOM 2573 O O . VAL C 1 14 ? -5.833 16.512 8.182 1.00 10.28 14 VAL C O 1
ATOM 2577 N N . VAL C 1 15 ? -6.264 18.240 9.556 1.00 10.07 15 VAL C N 1
ATOM 2578 C CA . VAL C 1 15 ? -4.992 18.885 9.267 1.00 9.76 15 VAL C CA 1
ATOM 2579 C C . VAL C 1 15 ? -3.826 18.021 9.748 1.00 10.09 15 VAL C C 1
ATOM 2580 O O . VAL C 1 15 ? -2.826 17.894 9.051 1.00 9.79 15 VAL C O 1
ATOM 2584 N N . LYS C 1 16 ? -3.945 17.410 10.925 1.00 9.01 16 LYS C N 1
ATOM 2585 C CA . LYS C 1 16 ? -2.856 16.563 11.422 1.00 8.89 16 LYS C CA 1
ATOM 2586 C C . LYS C 1 16 ? -2.583 15.406 10.453 1.00 9.25 16 LYS C C 1
ATOM 2587 O O . LYS C 1 16 ? -1.429 15.072 10.193 1.00 9.37 16 LYS C O 1
ATOM 2593 N N . GLY C 1 17 ? -3.639 14.794 9.919 1.00 9.72 17 GLY C N 1
ATOM 2594 C CA . GLY C 1 17 ? -3.442 13.698 8.980 1.00 10.33 17 GLY C CA 1
ATOM 2595 C C . GLY C 1 17 ? -2.700 14.170 7.739 1.00 9.68 17 GLY C C 1
ATOM 2596 O O . GLY C 1 17 ? -1.840 13.462 7.212 1.00 11.05 17 GLY C O 1
ATOM 2597 N N . ALA C 1 18 ? -3.031 15.370 7.274 1.00 9.25 18 ALA C N 1
ATOM 2598 C CA . ALA C 1 18 ? -2.380 15.924 6.090 1.00 9.12 18 ALA C CA 1
ATOM 2599 C C . ALA C 1 18 ? -0.907 16.216 6.393 1.00 10.66 18 ALA C C 1
ATOM 2600 O O . ALA C 1 18 ? -0.029 16.010 5.548 1.00 10.90 18 ALA C O 1
ATOM 2602 N N . VAL C 1 19 ? -0.639 16.708 7.598 1.00 9.24 19 VAL C N 1
ATOM 2603 C CA . VAL C 1 19 ? 0.722 17.004 8.021 1.00 9.52 19 VAL C CA 1
ATOM 2604 C C . VAL C 1 19 ? 1.571 15.739 7.957 1.00 9.21 19 VAL C C 1
ATOM 2605 O O . VAL C 1 19 ? 2.680 15.756 7.423 1.00 10.91 19 VAL C O 1
ATOM 2609 N N . VAL C 1 20 ? 1.053 14.635 8.488 1.00 11.64 20 VAL C N 1
ATOM 2610 C CA . VAL C 1 20 ? 1.802 13.386 8.478 1.00 11.74 20 VAL C CA 1
ATOM 2611 C C . VAL C 1 20 ? 1.983 12.826 7.064 1.00 12.30 20 VAL C C 1
ATOM 2612 O O . VAL C 1 20 ? 3.033 12.272 6.747 1.00 13.21 20 VAL C O 1
ATOM 2616 N N . LYS C 1 21 ? 0.973 12.970 6.213 1.00 11.65 21 LYS C N 1
ATOM 2617 C CA . LYS C 1 21 ? 1.094 12.471 4.843 1.00 12.94 21 LYS C CA 1
ATOM 2618 C C . LYS C 1 21 ? 2.222 13.188 4.106 1.00 13.78 21 LYS C C 1
ATOM 2619 O O . LYS C 1 21 ? 3.025 12.558 3.410 1.00 14.29 21 LYS C O 1
ATOM 2625 N N . VAL C 1 22 ? 2.296 14.504 4.273 1.00 12.09 22 VAL C N 1
ATOM 2626 C CA . VAL C 1 22 ? 3.316 15.297 3.595 1.00 12.47 22 VAL C CA 1
ATOM 2627 C C . VAL C 1 22 ? 4.696 15.262 4.232 1.00 13.33 22 VAL C C 1
ATOM 2628 O O . VAL C 1 22 ? 5.698 15.057 3.539 1.00 14.66 22 VAL C O 1
ATOM 2632 N N . LEU C 1 23 ? 4.755 15.450 5.548 1.00 12.56 23 LEU C N 1
ATOM 2633 C CA . LEU C 1 23 ? 6.033 15.498 6.250 1.00 13.02 23 LEU C CA 1
ATOM 2634 C C . LEU C 1 23 ? 6.551 14.178 6.804 1.00 12.32 23 LEU C C 1
ATOM 2635 O O . LEU C 1 23 ? 7.724 14.077 7.177 1.00 14.89 23 LEU C O 1
ATOM 2640 N N . GLY C 1 24 ? 5.688 13.172 6.877 1.00 11.50 24 GLY C N 1
ATOM 2641 C CA . GLY C 1 24 ? 6.132 11.879 7.365 1.00 12.73 24 GLY C CA 1
ATOM 2642 C C . GLY C 1 24 ? 6.089 11.669 8.865 1.00 12.85 24 GLY C C 1
ATOM 2643 O O . GLY C 1 24 ? 5.623 12.524 9.623 1.00 12.55 24 GLY C O 1
ATOM 2644 N N . SER C 1 25 ? 6.606 10.516 9.281 1.00 13.72 25 SER C N 1
ATOM 2645 C CA . SER C 1 25 ? 6.630 10.108 10.683 1.00 14.47 25 SER C CA 1
ATOM 2646 C C . SER C 1 25 ? 7.314 11.054 11.665 1.00 14.91 25 SER C C 1
ATOM 2647 O O . SER C 1 25 ? 7.018 11.023 12.861 1.00 13.91 25 SER C O 1
ATOM 2650 N N . GLU C 1 26 ? 8.231 11.886 11.183 1.00 14.12 26 GLU C N 1
ATOM 2651 C CA . GLU C 1 26 ? 8.917 12.826 12.062 1.00 14.91 26 GLU C CA 1
ATOM 2652 C C . GLU C 1 26 ? 7.976 13.901 12.603 1.00 14.08 26 GLU C C 1
ATOM 2653 O O . GLU C 1 26 ? 8.326 14.618 13.536 1.00 15.19 26 GLU C O 1
ATOM 2659 N N . ALA C 1 27 ? 6.786 14.012 12.018 1.00 11.06 27 ALA C N 1
ATOM 2660 C CA . ALA C 1 27 ? 5.816 15.010 12.457 1.00 10.70 27 ALA C CA 1
ATOM 2661 C C . ALA C 1 27 ? 4.599 14.368 13.123 1.00 10.38 27 ALA C C 1
ATOM 2662 O O . ALA C 1 27 ? 3.582 15.029 13.332 1.00 10.60 27 ALA C O 1
ATOM 2664 N N . LYS C 1 28 ? 4.721 13.093 13.485 1.00 10.31 28 LYS C N 1
ATOM 2665 C CA . LYS C 1 28 ? 3.606 12.349 14.067 1.00 9.99 28 LYS C CA 1
ATOM 2666 C C . LYS C 1 28 ? 3.134 12.705 15.474 1.00 9.43 28 LYS C C 1
ATOM 2667 O O . LYS C 1 28 ? 2.006 12.370 15.824 1.00 9.86 28 LYS C O 1
ATOM 2673 N N . TRP C 1 29 ? 3.960 13.374 16.277 1.00 8.99 29 TRP C N 1
ATOM 2674 C CA . TRP C 1 29 ? 3.537 13.683 17.645 1.00 8.20 29 TRP C CA 1
ATOM 2675 C C . TRP C 1 29 ? 3.057 15.109 17.862 1.00 8.27 29 TRP C C 1
ATOM 2676 O O . TRP C 1 29 ? 3.814 16.068 17.725 1.00 10.09 29 TRP C O 1
ATOM 2687 N N . THR C 1 30 ? 1.786 15.240 18.223 1.00 8.11 30 THR C N 1
ATOM 2688 C CA . THR C 1 30 ? 1.202 16.545 18.500 1.00 8.93 30 THR C CA 1
ATOM 2689 C C . THR C 1 30 ? 1.676 17.051 19.855 1.00 9.46 30 THR C C 1
ATOM 2690 O O . THR C 1 30 ? 1.656 16.313 20.846 1.00 8.76 30 THR C O 1
ATOM 2694 N N . TYR C 1 31 ? 2.102 18.310 19.881 1.00 9.30 31 TYR C N 1
ATOM 2695 C CA . TYR C 1 31 ? 2.584 18.966 21.094 1.00 8.74 31 TYR C CA 1
ATOM 2696 C C . TYR C 1 31 ? 1.419 19.685 21.775 1.00 9.34 31 TYR C C 1
ATOM 2697 O O . TYR C 1 31 ? 1.182 19.519 22.971 1.00 10.35 31 TYR C O 1
ATOM 2706 N N . SER C 1 32 ? 0.685 20.483 21.006 1.00 9.36 32 SER C N 1
ATOM 2707 C CA . SER C 1 32 ? -0.440 21.226 21.561 1.00 9.42 32 SER C CA 1
ATOM 2708 C C . SER C 1 32 ? -1.416 21.636 20.468 1.00 9.51 32 SER C C 1
ATOM 2709 O O . SER C 1 32 ? -1.071 21.642 19.288 1.00 10.35 32 SER C O 1
ATOM 2712 N N . THR C 1 33 ? -2.650 21.933 20.861 1.00 10.97 33 THR C N 1
ATOM 2713 C CA . THR C 1 33 ? -3.661 22.400 19.922 1.00 10.52 33 THR C CA 1
ATOM 2714 C C . THR C 1 33 ? -4.441 23.512 20.602 1.00 12.07 33 THR C C 1
ATOM 2715 O O . THR C 1 33 ? -4.524 23.567 21.831 1.00 13.14 33 THR C O 1
ATOM 2719 N N . TYR C 1 34 ? -5.011 24.398 19.797 1.00 11.90 34 TYR C N 1
ATOM 2720 C CA . TYR C 1 34 ? -5.769 25.518 20.333 1.00 13.72 34 TYR C CA 1
ATOM 2721 C C . TYR C 1 34 ? -6.841 25.936 19.342 1.00 13.84 34 TYR C C 1
ATOM 2722 O O . TYR C 1 34 ? -6.579 26.047 18.150 1.00 13.56 34 TYR C O 1
ATOM 2731 N N . VAL C 1 35 ? -8.051 26.162 19.844 1.00 12.76 35 VAL C N 1
ATOM 2732 C CA . VAL C 1 35 ? -9.167 26.568 19.005 1.00 13.28 35 VAL C CA 1
ATOM 2733 C C . VAL C 1 35 ? -9.901 27.765 19.593 1.00 13.21 35 VAL C C 1
ATOM 2734 O O . VAL C 1 35 ? -10.192 27.804 20.787 1.00 15.79 35 VAL C O 1
ATOM 2738 N N . LYS C 1 36 ? -10.192 28.740 18.743 1.00 12.90 36 LYS C N 1
ATOM 2739 C CA . LYS C 1 36 ? -10.938 29.922 19.155 1.00 15.00 36 LYS C CA 1
ATOM 2740 C C . LYS C 1 36 ? -11.731 30.349 17.935 1.00 14.17 36 LYS C C 1
ATOM 2741 O O . LYS C 1 36 ? -11.162 30.770 16.928 1.00 14.88 36 LYS C O 1
ATOM 2747 N N . GLY C 1 37 ? -13.051 30.228 18.022 1.00 15.52 37 GLY C N 1
ATOM 2748 C CA . GLY C 1 37 ? -13.881 30.586 16.890 1.00 15.35 37 GLY C CA 1
ATOM 2749 C C . GLY C 1 37 ? -13.549 29.697 15.704 1.00 14.72 37 GLY C C 1
ATOM 2750 O O . GLY C 1 37 ? -13.502 28.469 15.836 1.00 16.18 37 GLY C O 1
ATOM 2751 N N . ASN C 1 38 ? -13.306 30.316 14.554 1.00 14.23 38 ASN C N 1
ATOM 2752 C CA . ASN C 1 38 ? -12.985 29.589 13.333 1.00 13.23 38 ASN C CA 1
ATOM 2753 C C . ASN C 1 38 ? -11.479 29.489 13.110 1.00 13.89 38 ASN C C 1
ATOM 2754 O O . ASN C 1 38 ? -11.037 29.162 12.012 1.00 14.20 38 ASN C O 1
ATOM 2759 N N . LYS C 1 39 ? -10.699 29.775 14.148 1.00 14.05 39 LYS C N 1
ATOM 2760 C CA . LYS C 1 39 ? -9.242 29.713 14.050 1.00 13.13 39 LYS C CA 1
ATOM 2761 C C . LYS C 1 39 ? -8.675 28.570 14.877 1.00 11.21 39 LYS C C 1
ATOM 2762 O O . LYS C 1 39 ? -9.018 28.401 16.050 1.00 12.08 39 LYS C O 1
ATOM 2768 N N . GLY C 1 40 ? -7.791 27.795 14.264 1.00 11.24 40 GLY C N 1
ATOM 2769 C CA . GLY C 1 40 ? -7.186 26.696 14.981 1.00 11.97 40 GLY C CA 1
ATOM 2770 C C . GLY C 1 40 ? -5.680 26.698 14.838 1.00 11.42 40 GLY C C 1
ATOM 2771 O O . GLY C 1 40 ? -5.134 27.251 13.881 1.00 12.23 40 GLY C O 1
ATOM 2772 N N . VAL C 1 41 ? -5.008 26.090 15.807 1.00 11.72 41 VAL C N 1
ATOM 2773 C CA . VAL C 1 41 ? -3.562 25.985 15.779 1.00 11.04 41 VAL C CA 1
ATOM 2774 C C . VAL C 1 41 ? -3.166 24.566 16.151 1.00 9.81 41 VAL C C 1
ATOM 2775 O O . VAL C 1 41 ? -3.601 24.032 17.174 1.00 10.79 41 VAL C O 1
ATOM 2779 N N . LEU C 1 42 ? -2.364 23.952 15.292 1.00 9.54 42 LEU C N 1
ATOM 2780 C CA . LEU C 1 42 ? -1.853 22.612 15.533 1.00 9.59 42 LEU C CA 1
ATOM 2781 C C . LEU C 1 42 ? -0.343 22.749 15.653 1.00 8.99 42 LEU C C 1
ATOM 2782 O O . LEU C 1 42 ? 0.307 23.279 14.751 1.00 10.33 42 LEU C O 1
ATOM 2787 N N . ILE C 1 43 ? 0.213 22.297 16.771 1.00 9.11 43 ILE C N 1
ATOM 2788 C CA . ILE C 1 43 ? 1.652 22.347 16.964 1.00 9.44 43 ILE C CA 1
ATOM 2789 C C . ILE C 1 43 ? 2.129 20.912 17.113 1.00 9.23 43 ILE C C 1
ATOM 2790 O O . ILE C 1 43 ? 1.647 20.179 17.975 1.00 9.60 43 ILE C O 1
ATOM 2795 N N . VAL C 1 44 ? 3.058 20.507 16.253 1.00 9.50 44 VAL C N 1
ATOM 2796 C CA . VAL C 1 44 ? 3.614 19.160 16.307 1.00 9.21 44 VAL C CA 1
ATOM 2797 C C . VAL C 1 44 ? 5.121 19.241 16.502 1.00 9.01 44 VAL C C 1
ATOM 2798 O O . VAL C 1 44 ? 5.749 20.261 16.207 1.00 10.75 44 VAL C O 1
ATOM 2802 N N . LYS C 1 45 ? 5.700 18.175 17.036 1.00 10.16 45 LYS C N 1
ATOM 2803 C CA . LYS C 1 45 ? 7.143 18.125 17.171 1.00 10.90 45 LYS C CA 1
ATOM 2804 C C . LYS C 1 45 ? 7.630 17.873 15.744 1.00 10.53 45 LYS C C 1
ATOM 2805 O O . LYS C 1 45 ? 7.063 17.047 15.027 1.00 11.52 45 LYS C O 1
ATOM 2811 N N . PHE C 1 46 ? 8.655 18.600 15.317 1.00 11.73 46 PHE C N 1
ATOM 2812 C CA . PHE C 1 46 ? 9.193 18.415 13.971 1.00 12.12 46 PHE C CA 1
ATOM 2813 C C . PHE C 1 46 ? 10.620 18.941 13.963 1.00 14.99 46 PHE C C 1
ATOM 2814 O O . PHE C 1 46 ? 11.022 19.651 14.885 1.00 16.18 46 PHE C O 1
ATOM 2822 N N . ASP C 1 47 ? 11.382 18.619 12.922 1.00 15.82 47 ASP C N 1
ATOM 2823 C CA . ASP C 1 47 ? 12.789 19.012 12.891 1.00 17.90 47 ASP C CA 1
ATOM 2824 C C . ASP C 1 47 ? 13.281 19.970 11.813 1.00 17.87 47 ASP C C 1
ATOM 2825 O O . ASP C 1 47 ? 14.492 20.100 11.620 1.00 20.26 47 ASP C O 1
ATOM 2830 N N . ARG C 1 48 ? 12.372 20.640 11.116 1.00 17.06 48 ARG C N 1
ATOM 2831 C CA . ARG C 1 48 ? 12.771 21.591 10.080 1.00 17.43 48 ARG C CA 1
ATOM 2832 C C . ARG C 1 48 ? 11.595 22.445 9.639 1.00 18.92 48 ARG C C 1
ATOM 2833 O O . ARG C 1 48 ? 10.439 22.110 9.901 1.00 17.30 48 ARG C O 1
ATOM 2841 N N . LYS C 1 49 ? 11.891 23.552 8.965 1.00 19.94 49 LYS C N 1
ATOM 2842 C CA . LYS C 1 49 ? 10.846 24.435 8.469 1.00 19.72 49 LYS C CA 1
ATOM 2843 C C . LYS C 1 49 ? 10.387 23.899 7.118 1.00 18.95 49 LYS C C 1
ATOM 2844 O O . LYS C 1 49 ? 11.170 23.838 6.168 1.00 20.36 49 LYS C O 1
ATOM 2850 N N . PRO C 1 50 ? 9.119 23.479 7.019 1.00 17.52 50 PRO C N 1
ATOM 2851 C CA . PRO C 1 50 ? 8.607 22.952 5.752 1.00 16.75 50 PRO C CA 1
ATOM 2852 C C . PRO C 1 50 ? 8.691 24.012 4.668 1.00 15.04 50 PRO C C 1
ATOM 2853 O O . PRO C 1 50 ? 8.647 25.207 4.956 1.00 16.78 50 PRO C O 1
ATOM 2857 N N . SER C 1 51 ? 8.820 23.575 3.423 1.00 15.49 51 SER C N 1
ATOM 2858 C CA . SER C 1 51 ? 8.886 24.510 2.314 1.00 14.25 51 SER C CA 1
ATOM 2859 C C . SER C 1 51 ? 7.482 25.042 2.066 1.00 16.08 51 SER C C 1
ATOM 2860 O O . SER C 1 51 ? 6.498 24.485 2.556 1.00 14.39 51 SER C O 1
ATOM 2863 N N . ASP C 1 52 ? 7.385 26.119 1.299 1.00 15.56 52 ASP C N 1
ATOM 2864 C CA . ASP C 1 52 ? 6.087 26.693 0.986 1.00 15.62 52 ASP C CA 1
ATOM 2865 C C . ASP C 1 52 ? 5.265 25.684 0.191 1.00 15.15 52 ASP C C 1
ATOM 2866 O O . ASP C 1 52 ? 4.043 25.626 0.316 1.00 16.13 52 ASP C O 1
ATOM 2871 N N . GLU C 1 53 ? 5.943 24.893 -0.634 1.00 15.41 53 GLU C N 1
ATOM 2872 C CA . GLU C 1 53 ? 5.276 23.874 -1.432 1.00 16.10 53 GLU C CA 1
ATOM 2873 C C . GLU C 1 53 ? 4.679 22.816 -0.505 1.00 14.30 53 GLU C C 1
ATOM 2874 O O . GLU C 1 53 ? 3.544 22.378 -0.698 1.00 15.63 53 GLU C O 1
ATOM 2880 N N . GLU C 1 54 ? 5.442 22.407 0.504 1.00 13.44 54 GLU C N 1
ATOM 2881 C CA . GLU C 1 54 ? 4.946 21.413 1.447 1.00 11.71 54 GLU C CA 1
ATOM 2882 C C . GLU C 1 54 ? 3.711 21.926 2.188 1.00 12.80 54 GLU C C 1
ATOM 2883 O O . GLU C 1 54 ? 2.744 21.185 2.368 1.00 11.55 54 GLU C O 1
ATOM 2889 N N . ILE C 1 55 ? 3.733 23.191 2.600 1.00 12.30 55 ILE C N 1
ATOM 2890 C CA . ILE C 1 55 ? 2.582 23.753 3.294 1.00 12.53 55 ILE C CA 1
ATOM 2891 C C . ILE C 1 55 ? 1.365 23.784 2.365 1.00 13.62 55 ILE C C 1
ATOM 2892 O O . ILE C 1 55 ? 0.251 23.465 2.785 1.00 12.94 55 ILE C O 1
ATOM 2897 N N . ARG C 1 56 ? 1.566 24.155 1.101 1.00 14.06 56 ARG C N 1
ATOM 2898 C CA . ARG C 1 56 ? 0.448 24.171 0.163 1.00 14.20 56 ARG C CA 1
ATOM 2899 C C . ARG C 1 56 ? -0.106 22.759 -0.011 1.00 13.38 56 ARG C C 1
ATOM 2900 O O . ARG C 1 56 ? -1.312 22.574 -0.150 1.00 13.81 56 ARG C O 1
ATOM 2908 N N . GLU C 1 57 ? 0.777 21.761 -0.003 1.00 12.84 57 GLU C N 1
ATOM 2909 C CA . GLU C 1 57 ? 0.343 20.376 -0.154 1.00 13.05 57 GLU C CA 1
ATOM 2910 C C . GLU C 1 57 ? -0.475 19.935 1.056 1.00 13.01 57 GLU C C 1
ATOM 2911 O O . GLU C 1 57 ? -1.446 19.191 0.922 1.00 14.04 57 GLU C O 1
ATOM 2917 N N . ILE C 1 58 ? -0.080 20.394 2.239 1.00 12.73 58 ILE C N 1
ATOM 2918 C CA . ILE C 1 58 ? -0.818 20.039 3.444 1.00 11.96 58 ILE C CA 1
ATOM 2919 C C . ILE C 1 58 ? -2.226 20.624 3.345 1.00 12.21 58 ILE C C 1
ATOM 2920 O O . ILE C 1 58 ? -3.211 19.958 3.661 1.00 11.96 58 ILE C O 1
ATOM 2925 N N . GLU C 1 59 ? -2.322 21.868 2.890 1.00 11.83 59 GLU C N 1
ATOM 2926 C CA . GLU C 1 59 ? -3.620 22.505 2.737 1.00 13.30 59 GLU C CA 1
ATOM 2927 C C . GLU C 1 59 ? -4.456 21.780 1.686 1.00 13.26 59 GLU C C 1
ATOM 2928 O O . GLU C 1 59 ? -5.655 21.576 1.874 1.00 12.73 59 GLU C O 1
ATOM 2934 N N . ARG C 1 60 ? -3.829 21.404 0.572 1.00 12.77 60 ARG C N 1
ATOM 2935 C CA . ARG C 1 60 ? -4.544 20.695 -0.488 1.00 13.98 60 ARG C CA 1
ATOM 2936 C C . ARG C 1 60 ? -5.118 19.373 0.010 1.00 12.28 60 ARG C C 1
ATOM 2937 O O . ARG C 1 60 ? -6.293 19.075 -0.213 1.00 12.47 60 ARG C O 1
ATOM 2945 N N . LEU C 1 61 ? -4.283 18.575 0.670 1.00 12.52 61 LEU C N 1
ATOM 2946 C CA . LEU C 1 61 ? -4.729 17.281 1.168 1.00 12.34 61 LEU C CA 1
ATOM 2947 C C . LEU C 1 61 ? -5.800 17.421 2.248 1.00 12.05 61 LEU C C 1
ATOM 2948 O O . LEU C 1 61 ? -6.760 16.645 2.280 1.00 13.00 61 LEU C O 1
ATOM 2953 N N . ALA C 1 62 ? -5.653 18.412 3.123 1.00 11.56 62 ALA C N 1
ATOM 2954 C CA . ALA C 1 62 ? -6.649 18.613 4.166 1.00 11.01 62 ALA C CA 1
ATOM 2955 C C . ALA C 1 62 ? -7.994 18.912 3.513 1.00 12.71 62 ALA C C 1
ATOM 2956 O O . ALA C 1 62 ? -9.022 18.348 3.889 1.00 12.43 62 ALA C O 1
ATOM 2958 N N . ASN C 1 63 ? -7.990 19.791 2.517 1.00 11.88 63 ASN C N 1
ATOM 2959 C CA . ASN C 1 63 ? -9.232 20.135 1.848 1.00 12.70 63 ASN C CA 1
ATOM 2960 C C . ASN C 1 63 ? -9.815 18.989 1.037 1.00 12.54 63 ASN C C 1
ATOM 2961 O O . ASN C 1 63 ? -11.038 18.875 0.907 1.00 13.58 63 ASN C O 1
ATOM 2966 N N . GLU C 1 64 ? -8.955 18.139 0.491 1.00 12.33 64 GLU C N 1
ATOM 2967 C CA . GLU C 1 64 ? -9.448 16.994 -0.260 1.00 13.56 64 GLU C CA 1
ATOM 2968 C C . GLU C 1 64 ? -10.131 16.019 0.700 1.00 13.74 64 GLU C C 1
ATOM 2969 O O . GLU C 1 64 ? -11.118 15.383 0.341 1.00 14.69 64 GLU C O 1
ATOM 2975 N N . LYS C 1 65 ? -9.616 15.905 1.924 1.00 13.49 65 LYS C N 1
ATOM 2976 C CA . LYS C 1 65 ? -10.228 15.006 2.896 1.00 13.57 65 LYS C CA 1
ATOM 2977 C C . LYS C 1 65 ? -11.581 15.561 3.335 1.00 12.62 65 LYS C C 1
ATOM 2978 O O . LYS C 1 65 ? -12.502 14.802 3.623 1.00 12.74 65 LYS C O 1
ATOM 2984 N N . VAL C 1 66 ? -11.699 16.886 3.388 1.00 12.70 66 VAL C N 1
ATOM 2985 C CA . VAL C 1 66 ? -12.965 17.512 3.750 1.00 11.70 66 VAL C CA 1
ATOM 2986 C C . VAL C 1 66 ? -13.992 17.231 2.649 1.00 13.95 66 VAL C C 1
ATOM 2987 O O . VAL C 1 66 ? -15.113 16.819 2.932 1.00 14.33 66 VAL C O 1
ATOM 2991 N N . LYS C 1 67 ? -13.601 17.442 1.395 1.00 15.02 67 LYS C N 1
ATOM 2992 C CA . LYS C 1 67 ? -14.504 17.210 0.269 1.00 15.53 67 LYS C CA 1
ATOM 2993 C C . LYS C 1 67 ? -14.943 15.756 0.167 1.00 16.51 67 LYS C C 1
ATOM 2994 O O . LYS C 1 67 ? -16.059 15.461 -0.275 1.00 16.65 67 LYS C O 1
ATOM 3000 N N . GLU C 1 68 ? -14.059 14.849 0.568 1.00 15.83 68 GLU C N 1
ATOM 3001 C CA . GLU C 1 68 ? -14.347 13.420 0.542 1.00 16.40 68 GLU C CA 1
ATOM 3002 C C . GLU C 1 68 ? -15.515 13.103 1.474 1.00 15.25 68 GLU C C 1
ATOM 3003 O O . GLU C 1 68 ? -16.204 12.095 1.299 1.00 16.53 68 GLU C O 1
ATOM 3009 N N . ASN C 1 69 ? -15.732 13.975 2.457 1.00 14.90 69 ASN C N 1
ATOM 3010 C CA . ASN C 1 69 ? -16.809 13.823 3.434 1.00 15.61 69 ASN C CA 1
ATOM 3011 C C . ASN C 1 69 ? -16.754 12.455 4.108 1.00 16.11 69 ASN C C 1
ATOM 3012 O O . ASN C 1 69 ? -17.752 11.735 4.173 1.00 18.08 69 ASN C O 1
ATOM 3017 N N . ALA C 1 70 ? -15.575 12.112 4.617 1.00 16.81 70 ALA C N 1
ATOM 3018 C CA . ALA C 1 70 ? -15.364 10.834 5.280 1.00 15.43 70 ALA C CA 1
ATOM 3019 C C . ALA C 1 70 ? -15.909 10.853 6.705 1.00 15.48 70 ALA C C 1
ATOM 3020 O O . ALA C 1 70 ? -15.997 11.908 7.347 1.00 14.92 70 ALA C O 1
ATOM 3022 N N . PRO C 1 71 ? -16.304 9.684 7.219 1.00 15.09 71 PRO C N 1
ATOM 3023 C CA . PRO C 1 71 ? -16.823 9.686 8.583 1.00 14.99 71 PRO C CA 1
ATOM 3024 C C . PRO C 1 71 ? -15.696 9.858 9.592 1.00 13.80 71 PRO C C 1
ATOM 3025 O O . PRO C 1 71 ? -14.572 9.404 9.369 1.00 15.14 71 PRO C O 1
ATOM 3029 N N . ILE C 1 72 ? -15.997 10.556 10.680 1.00 11.74 72 ILE C N 1
ATOM 3030 C CA . ILE C 1 72 ? -15.037 10.732 11.762 1.00 12.56 72 ILE C CA 1
ATOM 3031 C C . ILE C 1 72 ? -15.572 9.753 12.805 1.00 14.64 72 ILE C C 1
ATOM 3032 O O . ILE C 1 72 ? -16.512 10.059 13.543 1.00 15.10 72 ILE C O 1
ATOM 3037 N N . LYS C 1 73 ? -14.986 8.560 12.828 1.00 13.30 73 LYS C N 1
ATOM 3038 C CA . LYS C 1 73 ? -15.418 7.500 13.731 1.00 14.16 73 LYS C CA 1
ATOM 3039 C C . LYS C 1 73 ? -14.891 7.650 15.145 1.00 15.71 73 LYS C C 1
ATOM 3040 O O . LYS C 1 73 ? -13.755 8.067 15.360 1.00 14.46 73 LYS C O 1
ATOM 3046 N N . ILE C 1 74 ? -15.731 7.300 16.110 1.00 16.02 74 ILE C N 1
ATOM 3047 C CA . ILE C 1 74 ? -15.352 7.376 17.511 1.00 16.45 74 ILE C CA 1
ATOM 3048 C C . ILE C 1 74 ? -15.434 5.990 18.132 1.00 17.07 74 ILE C C 1
ATOM 3049 O O . ILE C 1 74 ? -16.490 5.353 18.109 1.00 18.36 74 ILE C O 1
ATOM 3054 N N . TYR C 1 75 ? -14.314 5.520 18.665 1.00 16.95 75 TYR C N 1
ATOM 3055 C CA . TYR C 1 75 ? -14.269 4.224 19.328 1.00 16.09 75 TYR C CA 1
ATOM 3056 C C . TYR C 1 75 ? -14.086 4.485 20.817 1.00 18.55 75 TYR C C 1
ATOM 3057 O O . TYR C 1 75 ? -13.113 5.119 21.218 1.00 20.28 75 TYR C O 1
ATOM 3066 N N . GLU C 1 76 ? -15.020 4.012 21.635 1.00 16.82 76 GLU C N 1
ATOM 3067 C CA . GLU C 1 76 ? -14.921 4.189 23.079 1.00 16.69 76 GLU C CA 1
ATOM 3068 C C . GLU C 1 76 ? -14.752 2.790 23.648 1.00 17.08 76 GLU C C 1
ATOM 3069 O O . GLU C 1 76 ? -15.680 1.982 23.596 1.00 17.53 76 GLU C O 1
ATOM 3075 N N . LEU C 1 77 ? -13.569 2.500 24.184 1.00 15.90 77 LEU C N 1
ATOM 3076 C CA . LEU C 1 77 ? -13.285 1.170 24.705 1.00 15.27 77 LEU C CA 1
ATOM 3077 C C . LEU C 1 77 ? -12.211 1.174 25.792 1.00 15.54 77 LEU C C 1
ATOM 3078 O O . LEU C 1 77 ? -11.528 2.173 25.999 1.00 13.57 77 LEU C O 1
ATOM 3083 N N . PRO C 1 78 ? -12.053 0.048 26.509 1.00 16.13 78 PRO C N 1
ATOM 3084 C CA . PRO C 1 78 ? -11.043 -0.037 27.569 1.00 15.91 78 PRO C CA 1
ATOM 3085 C C . PRO C 1 78 ? -9.669 0.343 27.033 1.00 15.31 78 PRO C C 1
ATOM 3086 O O . PRO C 1 78 ? -9.307 -0.025 25.915 1.00 15.43 78 PRO C O 1
ATOM 3090 N N . ARG C 1 79 ? -8.900 1.073 27.830 1.00 14.32 79 ARG C N 1
ATOM 3091 C CA . ARG C 1 79 ? -7.578 1.509 27.400 1.00 14.77 79 ARG C CA 1
ATOM 3092 C C . ARG C 1 79 ? -6.690 0.385 26.874 1.00 16.44 79 ARG C C 1
ATOM 3093 O O . ARG C 1 79 ? -5.990 0.553 25.873 1.00 14.84 79 ARG C O 1
ATOM 3101 N N . GLU C 1 80 ? -6.714 -0.759 27.546 1.00 15.89 80 GLU C N 1
ATOM 3102 C CA . GLU C 1 80 ? -5.897 -1.891 27.136 1.00 16.87 80 GLU C CA 1
ATOM 3103 C C . GLU C 1 80 ? -6.260 -2.370 25.731 1.00 14.50 80 GLU C C 1
ATOM 3104 O O . GLU C 1 80 ? -5.388 -2.765 24.955 1.00 15.95 80 GLU C O 1
ATOM 3110 N N . GLU C 1 81 ? -7.545 -2.323 25.406 1.00 14.89 81 GLU C N 1
ATOM 3111 C CA . GLU C 1 81 ? -8.000 -2.756 24.094 1.00 14.21 81 GLU C CA 1
ATOM 3112 C C . GLU C 1 81 ? -7.721 -1.699 23.034 1.00 15.24 81 GLU C C 1
ATOM 3113 O O . GLU C 1 81 ? -7.486 -2.026 21.870 1.00 13.45 81 GLU C O 1
ATOM 3119 N N . ALA C 1 82 ? -7.736 -0.432 23.436 1.00 14.48 82 ALA C N 1
ATOM 3120 C CA . ALA C 1 82 ? -7.436 0.650 22.506 1.00 14.16 82 ALA C CA 1
ATOM 3121 C C . ALA C 1 82 ? -5.954 0.531 22.139 1.00 13.83 82 ALA C C 1
ATOM 3122 O O . ALA C 1 82 ? -5.569 0.723 20.989 1.00 14.23 82 ALA C O 1
ATOM 3124 N N . GLU C 1 83 ? -5.124 0.211 23.126 1.00 14.46 83 GLU C N 1
ATOM 3125 C CA . GLU C 1 83 ? -3.695 0.059 22.890 1.00 16.69 83 GLU C CA 1
ATOM 3126 C C . GLU C 1 83 ? -3.421 -1.049 21.878 1.00 15.90 83 GLU C C 1
ATOM 3127 O O . GLU C 1 83 ? -2.577 -0.901 21.001 1.00 17.06 83 GLU C O 1
ATOM 3133 N N . LYS C 1 84 ? -4.135 -2.161 21.998 1.00 15.77 84 LYS C N 1
ATOM 3134 C CA . LYS C 1 84 ? -3.940 -3.267 21.069 1.00 15.30 84 LYS C CA 1
ATOM 3135 C C . LYS C 1 84 ? -4.344 -2.897 19.652 1.00 15.42 84 LYS C C 1
ATOM 3136 O O . LYS C 1 84 ? -3.586 -3.085 18.702 1.00 15.79 84 LYS C O 1
ATOM 3142 N N . MET C 1 85 ? -5.547 -2.357 19.521 1.00 14.15 85 MET C N 1
ATOM 3143 C CA . MET C 1 85 ? -6.076 -2.015 18.215 1.00 14.53 85 MET C CA 1
ATOM 3144 C C . MET C 1 85 ? -5.411 -0.853 17.499 1.00 13.93 85 MET C C 1
ATOM 3145 O O . MET C 1 85 ? -5.217 -0.910 16.285 1.00 15.00 85 MET C O 1
ATOM 3150 N N . PHE C 1 86 ? -5.043 0.188 18.237 1.00 13.17 86 PHE C N 1
ATOM 3151 C CA . PHE C 1 86 ? -4.441 1.361 17.609 1.00 12.97 86 PHE C CA 1
ATOM 3152 C C . PHE C 1 86 ? -2.959 1.576 17.866 1.00 14.04 86 PHE C C 1
ATOM 3153 O O . PHE C 1 86 ? -2.271 2.193 17.050 1.00 15.50 86 PHE C O 1
ATOM 3161 N N . GLY C 1 87 ? -2.465 1.088 18.996 1.00 13.86 87 GLY C N 1
ATOM 3162 C CA . GLY C 1 87 ? -1.058 1.264 19.297 1.00 12.50 87 GLY C CA 1
ATOM 3163 C C . GLY C 1 87 ? -0.702 2.683 19.707 1.00 12.21 87 GLY C C 1
ATOM 3164 O O . GLY C 1 87 ? -1.576 3.534 19.897 1.00 13.26 87 GLY C O 1
ATOM 3165 N N . GLU C 1 88 ? 0.598 2.934 19.823 1.00 13.08 88 GLU C N 1
ATOM 3166 C CA . GLU C 1 88 ? 1.117 4.233 20.238 1.00 12.90 88 GLU C CA 1
ATOM 3167 C C . GLU C 1 88 ? 0.714 5.421 19.380 1.00 12.67 88 GLU C C 1
ATOM 3168 O O . GLU C 1 88 ? 0.661 6.544 19.874 1.00 11.40 88 GLU C O 1
ATOM 3174 N N . ASP C 1 89 ? 0.436 5.182 18.104 1.00 11.66 89 ASP C N 1
ATOM 3175 C CA . ASP C 1 89 ? 0.072 6.266 17.197 1.00 12.41 89 ASP C CA 1
ATOM 3176 C C . ASP C 1 89 ? -1.148 7.065 17.631 1.00 11.51 89 ASP C C 1
ATOM 3177 O O . ASP C 1 89 ? -1.337 8.195 17.185 1.00 11.58 89 ASP C O 1
ATOM 3182 N N . MET C 1 90 ? -1.975 6.496 18.501 1.00 11.09 90 MET C N 1
ATOM 3183 C CA . MET C 1 90 ? -3.165 7.215 18.951 1.00 10.51 90 MET C CA 1
ATOM 3184 C C . MET C 1 90 ? -2.860 8.316 19.959 1.00 9.48 90 MET C C 1
ATOM 3185 O O . MET C 1 90 ? -3.701 9.166 20.223 1.00 10.58 90 MET C O 1
ATOM 3190 N N . TYR C 1 91 ? -1.653 8.307 20.505 1.00 9.04 91 TYR C N 1
ATOM 3191 C CA . TYR C 1 91 ? -1.288 9.304 21.493 1.00 9.18 91 TYR C CA 1
ATOM 3192 C C . TYR C 1 91 ? -0.674 10.558 20.906 1.00 9.72 91 TYR C C 1
ATOM 3193 O O . TYR C 1 91 ? -0.278 10.609 19.738 1.00 10.30 91 TYR C O 1
ATOM 3202 N N . ASP C 1 92 ? -0.636 11.589 21.738 1.00 10.29 92 ASP C N 1
ATOM 3203 C CA . ASP C 1 92 ? 0.028 12.831 21.395 1.00 9.21 92 ASP C CA 1
ATOM 3204 C C . ASP C 1 92 ? 1.404 12.669 22.050 1.00 9.50 92 ASP C C 1
ATOM 3205 O O . ASP C 1 92 ? 1.685 11.626 22.653 1.00 10.18 92 ASP C O 1
ATOM 3210 N N . LEU C 1 93 ? 2.266 13.673 21.931 1.00 8.47 93 LEU C N 1
ATOM 3211 C CA . LEU C 1 93 ? 3.603 13.580 22.516 1.00 9.42 93 LEU C CA 1
ATOM 3212 C C . LEU C 1 93 ? 3.532 13.118 23.969 1.00 10.35 93 LEU C C 1
ATOM 3213 O O . LEU C 1 93 ? 4.316 12.271 24.399 1.00 11.31 93 LEU C O 1
ATOM 3218 N N . PHE C 1 94 ? 2.598 13.683 24.725 1.00 11.24 94 PHE C N 1
ATOM 3219 C CA . PHE C 1 94 ? 2.408 13.276 26.113 1.00 10.92 94 PHE C CA 1
ATOM 3220 C C . PHE C 1 94 ? 1.180 12.370 26.136 1.00 11.37 94 PHE C C 1
ATOM 3221 O O . PHE C 1 94 ? 0.052 12.824 25.922 1.00 12.90 94 PHE C O 1
ATOM 3229 N N . PRO C 1 95 ? 1.385 11.065 26.366 1.00 10.48 95 PRO C N 1
ATOM 3230 C CA . PRO C 1 95 ? 0.261 10.122 26.399 1.00 11.13 95 PRO C CA 1
ATOM 3231 C C . PRO C 1 95 ? -0.768 10.441 27.478 1.00 10.83 95 PRO C C 1
ATOM 3232 O O . PRO C 1 95 ? -0.440 11.009 28.516 1.00 12.81 95 PRO C O 1
ATOM 3236 N N . VAL C 1 96 ? -2.014 10.057 27.227 1.00 10.18 96 VAL C N 1
ATOM 3237 C CA . 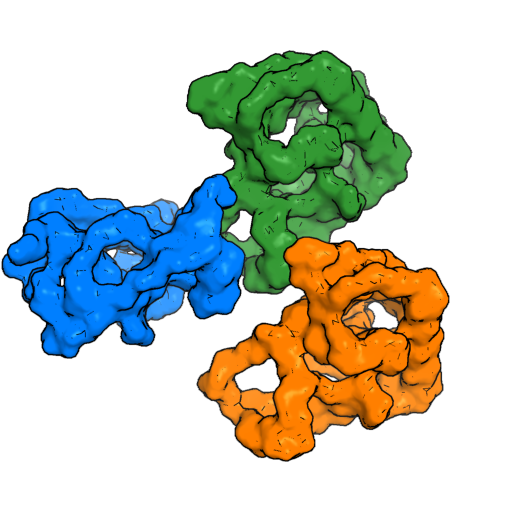VAL C 1 96 ? -3.098 10.279 28.178 1.00 10.98 96 VAL C CA 1
ATOM 3238 C C . VAL C 1 96 ? -2.691 9.735 29.551 1.00 11.13 96 VAL C C 1
ATOM 3239 O O . VAL C 1 96 ? -2.124 8.649 29.644 1.00 11.72 96 VAL C O 1
ATOM 3243 N N . PRO C 1 97 ? -2.973 10.482 30.633 1.00 11.15 97 PRO C N 1
ATOM 3244 C CA . PRO C 1 97 ? -2.602 9.999 31.971 1.00 11.15 97 PRO C CA 1
ATOM 3245 C C . PRO C 1 97 ? -3.169 8.609 32.243 1.00 11.50 97 PRO C C 1
ATOM 3246 O O . PRO C 1 97 ? -4.273 8.281 31.806 1.00 12.98 97 PRO C O 1
ATOM 3250 N N . GLU C 1 98 ? -2.420 7.804 32.992 1.00 11.39 98 GLU C N 1
ATOM 3251 C CA . GLU C 1 98 ? -2.817 6.428 33.271 1.00 13.59 98 GLU C CA 1
ATOM 3252 C C . GLU C 1 98 ? -4.073 6.215 34.104 1.00 14.60 98 GLU C C 1
ATOM 3253 O O . GLU C 1 98 ? -4.561 5.088 34.193 1.00 16.02 98 GLU C O 1
ATOM 3259 N N . ASP C 1 99 ? -4.604 7.273 34.709 1.00 15.63 99 ASP C N 1
ATOM 3260 C CA . ASP C 1 99 ? -5.819 7.106 35.495 1.00 17.73 99 ASP C CA 1
ATOM 3261 C C . ASP C 1 99 ? -7.056 7.117 34.596 1.00 18.01 99 ASP C C 1
ATOM 3262 O O . ASP C 1 99 ? -8.178 6.918 35.062 1.00 20.45 99 ASP C O 1
ATOM 3267 N N . VAL C 1 100 ? -6.845 7.349 33.302 1.00 14.98 100 VAL C N 1
ATOM 3268 C CA . VAL C 1 100 ? -7.941 7.330 32.336 1.00 15.39 100 VAL C CA 1
ATOM 3269 C C . VAL C 1 100 ? -7.956 5.896 31.808 1.00 14.73 100 VAL C C 1
ATOM 3270 O O . VAL C 1 100 ? -7.074 5.495 31.043 1.00 14.63 100 VAL C O 1
ATOM 3274 N N . ARG C 1 101 ? -8.960 5.124 32.222 1.00 14.81 101 ARG C N 1
ATOM 3275 C CA . ARG C 1 101 ? -9.053 3.716 31.854 1.00 15.25 101 ARG C CA 1
ATOM 3276 C C . ARG C 1 101 ? -9.940 3.375 30.666 1.00 14.97 101 ARG C C 1
ATOM 3277 O O . ARG C 1 101 ? -9.937 2.236 30.195 1.00 17.13 101 ARG C O 1
ATOM 3285 N N . ILE C 1 102 ? -10.705 4.355 30.203 1.00 14.09 102 ILE C N 1
ATOM 3286 C CA . ILE C 1 102 ? -11.573 4.181 29.045 1.00 15.24 102 ILE C CA 1
ATOM 3287 C C . ILE C 1 102 ? -11.177 5.297 28.094 1.00 14.67 102 ILE C C 1
ATOM 3288 O O . ILE C 1 102 ? -11.179 6.470 28.472 1.00 16.37 102 ILE C O 1
ATOM 3293 N N . LEU C 1 103 ? -10.815 4.937 26.870 1.00 13.81 103 LEU C N 1
ATOM 3294 C CA . LEU C 1 103 ? -10.409 5.940 25.902 1.00 12.85 103 LEU C CA 1
ATOM 3295 C C . LEU C 1 103 ? -11.403 6.092 24.773 1.00 13.57 103 LEU C C 1
ATOM 3296 O O . LEU C 1 103 ? -12.035 5.123 24.347 1.00 15.66 103 LEU C O 1
ATOM 3301 N N . LYS C 1 104 ? -11.545 7.327 24.313 1.00 13.50 104 LYS C N 1
ATOM 3302 C CA . LYS C 1 104 ? -12.383 7.628 23.169 1.00 14.29 104 LYS C CA 1
ATOM 3303 C C . LYS C 1 104 ? -11.322 7.894 22.115 1.00 13.74 104 LYS C C 1
ATOM 3304 O O . LYS C 1 104 ? -10.483 8.780 22.288 1.00 14.50 104 LYS C O 1
ATOM 3310 N N . VAL C 1 105 ? -11.332 7.102 21.051 1.00 13.16 105 VAL C N 1
ATOM 3311 C CA . VAL C 1 105 ? -10.348 7.252 19.988 1.00 11.43 105 VAL C CA 1
ATOM 3312 C C . VAL C 1 105 ? -11.029 7.715 18.714 1.00 12.46 105 VAL C C 1
ATOM 3313 O O . VAL C 1 105 ? -11.977 7.083 18.236 1.00 13.15 105 VAL C O 1
ATOM 3317 N N . VAL C 1 106 ? -10.549 8.834 18.188 1.00 11.36 106 VAL C N 1
ATOM 3318 C CA . VAL C 1 106 ? -11.077 9.423 16.966 1.00 12.49 106 VAL C CA 1
ATOM 3319 C C . VAL C 1 106 ? -10.341 8.819 15.783 1.00 11.82 106 VAL C C 1
ATOM 3320 O O . VAL C 1 106 ? -9.111 8.810 15.745 1.00 13.16 106 VAL C O 1
ATOM 3324 N N . VAL C 1 107 ? -11.096 8.298 14.823 1.00 11.19 107 VAL C N 1
ATOM 3325 C CA . VAL C 1 107 ? -10.494 7.692 13.653 1.00 11.73 107 VAL C CA 1
ATOM 3326 C C . VAL C 1 107 ? -11.026 8.214 12.330 1.00 10.65 107 VAL C C 1
ATOM 3327 O O . VAL C 1 107 ? -12.223 8.139 12.057 1.00 14.18 107 VAL C O 1
ATOM 3331 N N . ILE C 1 108 ? -10.132 8.782 11.529 1.00 10.80 108 ILE C N 1
ATOM 3332 C CA . ILE C 1 108 ? -10.475 9.204 10.176 1.00 11.44 108 ILE C CA 1
ATOM 3333 C C . ILE C 1 108 ? -9.614 8.163 9.468 1.00 11.54 108 ILE C C 1
ATOM 3334 O O . ILE C 1 108 ? -8.390 8.265 9.441 1.00 12.41 108 ILE C O 1
ATOM 3339 N N . GLU C 1 109 ? -10.261 7.132 8.937 1.00 13.23 109 GLU C N 1
ATOM 3340 C CA . GLU C 1 109 ? -9.539 6.019 8.333 1.00 14.43 109 GLU C CA 1
ATOM 3341 C C . GLU C 1 109 ? -8.447 6.338 7.329 1.00 14.09 109 GLU C C 1
ATOM 3342 O O . GLU C 1 109 ? -8.631 7.142 6.412 1.00 15.29 109 GLU C O 1
ATOM 3348 N N . ASP C 1 110 ? -7.298 5.699 7.538 1.00 15.27 110 ASP C N 1
ATOM 3349 C CA . ASP C 1 110 ? -6.127 5.866 6.682 1.00 16.84 110 ASP C CA 1
ATOM 3350 C C . ASP C 1 110 ? -5.654 7.315 6.719 1.00 16.23 110 ASP C C 1
ATOM 3351 O O . ASP C 1 110 ? -4.921 7.758 5.836 1.00 17.88 110 ASP C O 1
ATOM 3356 N N . TRP C 1 111 ? -6.050 8.047 7.754 1.00 13.68 111 TRP C N 1
ATOM 3357 C CA . TRP C 1 111 ? -5.686 9.454 7.841 1.00 12.14 111 TRP C CA 1
ATOM 3358 C C . TRP C 1 111 ? -5.167 9.884 9.210 1.00 11.24 111 TRP C C 1
ATOM 3359 O O . TRP C 1 111 ? -4.056 10.398 9.327 1.00 13.18 111 TRP C O 1
ATOM 3370 N N . ASN C 1 112 ? -5.972 9.679 10.248 1.00 12.78 112 ASN C N 1
ATOM 3371 C CA . ASN C 1 112 ? -5.563 10.065 11.593 1.00 12.36 112 ASN C CA 1
ATOM 3372 C C . ASN C 1 112 ? -6.288 9.260 12.658 1.00 11.41 112 ASN C C 1
ATOM 3373 O O . ASN C 1 112 ? -7.491 9.019 12.556 1.00 13.39 112 ASN C O 1
ATOM 3378 N N . VAL C 1 113 ? -5.530 8.831 13.661 1.00 10.28 113 VAL C N 1
ATOM 3379 C CA . VAL C 1 113 ? -6.055 8.070 14.792 1.00 10.77 113 VAL C CA 1
ATOM 3380 C C . VAL C 1 113 ? -5.563 8.831 16.018 1.00 10.33 113 VAL C C 1
ATOM 3381 O O . VAL C 1 113 ? -4.363 9.040 16.180 1.00 10.60 113 VAL C O 1
ATOM 3385 N N . ASN C 1 114 ? -6.480 9.244 16.884 1.00 10.45 114 ASN C N 1
ATOM 3386 C CA . ASN C 1 114 ? -6.082 10.030 18.043 1.00 8.32 114 ASN C CA 1
ATOM 3387 C C . ASN C 1 114 ? -7.018 9.888 19.234 1.00 9.35 114 ASN C C 1
ATOM 3388 O O . ASN C 1 114 ? -8.234 10.033 19.096 1.00 10.25 114 ASN C O 1
ATOM 3393 N N . ALA C 1 115 ? -6.437 9.604 20.400 1.00 9.65 115 ALA C N 1
ATOM 3394 C CA . ALA C 1 115 ? -7.201 9.495 21.638 1.00 11.26 115 ALA C CA 1
ATOM 3395 C C . ALA C 1 115 ? -7.571 10.934 21.962 1.00 11.86 115 ALA C C 1
ATOM 3396 O O . ALA C 1 115 ? -6.702 11.768 22.224 1.00 12.72 115 ALA C O 1
ATOM 3398 N N . CYS C 1 116 ? -8.864 11.225 21.926 1.00 11.12 116 CYS C N 1
ATOM 3399 C CA . CYS C 1 116 ? -9.351 12.577 22.160 1.00 11.88 116 CYS C CA 1
ATOM 3400 C C . CYS C 1 116 ? -10.747 12.499 22.761 1.00 13.52 116 CYS C C 1
ATOM 3401 O O . CYS C 1 116 ? -11.612 11.809 22.225 1.00 13.91 116 CYS C O 1
ATOM 3404 N N . ASN C 1 117 ? -10.966 13.212 23.861 1.00 14.39 117 ASN C N 1
ATOM 3405 C CA . ASN C 1 117 ? -12.267 13.179 24.531 1.00 16.22 117 ASN C CA 1
ATOM 3406 C C . ASN C 1 117 ? -13.207 14.336 24.198 1.00 17.05 117 ASN C C 1
ATOM 3407 O O . ASN C 1 117 ? -14.270 14.470 24.809 1.00 17.61 117 ASN C O 1
ATOM 3412 N N . LYS C 1 118 ? -12.835 15.161 23.227 1.00 12.32 118 LYS C N 1
ATOM 3413 C CA . LYS C 1 118 ? -13.651 16.308 22.850 1.00 13.32 118 LYS C CA 1
ATOM 3414 C C . LYS C 1 118 ? -14.761 15.977 21.856 1.00 12.49 118 LYS C C 1
ATOM 3415 O O . LYS C 1 118 ? -14.892 14.834 21.414 1.00 13.10 118 LYS C O 1
ATOM 3421 N N . GLU C 1 119 ? -15.567 16.980 21.520 1.00 14.54 119 GLU C N 1
ATOM 3422 C CA . GLU C 1 119 ? -16.671 16.795 20.581 1.00 14.68 119 GLU C CA 1
ATOM 3423 C C . GLU C 1 119 ? -16.208 16.962 19.138 1.00 14.06 119 GLU C C 1
ATOM 3424 O O . GLU C 1 119 ? -15.357 17.799 18.844 1.00 15.44 119 GLU C O 1
ATOM 3430 N N . HIS C 1 120 ? -16.786 16.175 18.237 1.00 14.14 120 HIS C N 1
ATOM 3431 C CA . HIS C 1 120 ? -16.432 16.246 16.823 1.00 13.69 120 HIS C CA 1
ATOM 3432 C C . HIS C 1 120 ? -17.660 16.261 15.941 1.00 14.55 120 HIS C C 1
ATOM 3433 O O . HIS C 1 120 ? -18.763 15.940 16.383 1.00 15.80 120 HIS C O 1
ATOM 3440 N N . THR C 1 121 ? -17.457 16.646 14.686 1.00 13.50 121 THR C N 1
ATOM 3441 C CA . THR C 1 121 ? -18.536 16.636 13.718 1.00 12.89 121 THR C CA 1
ATOM 3442 C C . THR C 1 121 ? -18.669 15.160 13.354 1.00 13.31 121 THR C C 1
ATOM 3443 O O . THR C 1 121 ? -17.812 14.352 13.717 1.00 15.36 121 THR C O 1
ATOM 3447 N N . LYS C 1 122 ? -19.733 14.799 12.646 1.00 14.27 122 LYS C N 1
ATOM 3448 C CA . LYS C 1 122 ? -19.922 13.406 12.257 1.00 14.45 122 LYS C CA 1
ATOM 3449 C C . LYS C 1 122 ? -19.078 13.026 11.051 1.00 13.27 122 LYS C C 1
ATOM 3450 O O . LYS C 1 122 ? -18.612 11.889 10.945 1.00 14.14 122 LYS C O 1
ATOM 3456 N N . THR C 1 123 ? -18.895 13.976 10.140 1.00 13.36 123 THR C N 1
ATOM 3457 C CA . THR C 1 123 ? -18.106 13.731 8.939 1.00 13.37 123 THR C CA 1
ATOM 3458 C C . THR C 1 123 ? -17.147 14.886 8.680 1.00 12.99 123 THR C C 1
ATOM 3459 O O . THR C 1 123 ? -17.311 15.979 9.225 1.00 13.21 123 THR C O 1
ATOM 3463 N N . THR C 1 124 ? -16.152 14.647 7.834 1.00 12.79 124 THR C N 1
ATOM 3464 C CA . THR C 1 124 ? -15.178 15.685 7.526 1.00 12.97 124 THR C CA 1
ATOM 3465 C C . THR C 1 124 ? -15.775 16.809 6.676 1.00 12.49 124 THR C C 1
ATOM 3466 O O . THR C 1 124 ? -15.306 17.944 6.724 1.00 13.08 124 THR C O 1
ATOM 3470 N N . GLY C 1 125 ? -16.823 16.502 5.915 1.00 13.56 125 GLY C N 1
ATOM 3471 C CA . GLY C 1 125 ? -17.433 17.522 5.081 1.00 14.42 125 GLY C CA 1
ATOM 3472 C C . GLY C 1 125 ? -18.026 18.685 5.856 1.00 13.51 125 GLY C C 1
ATOM 3473 O O . GLY C 1 125 ? -18.104 19.807 5.346 1.00 16.03 125 GLY C O 1
ATOM 3474 N N . GLU C 1 126 ? -18.441 18.423 7.091 1.00 14.52 126 GLU C N 1
ATOM 3475 C CA . GLU C 1 126 ? -19.039 19.448 7.939 1.00 13.64 126 GLU C CA 1
ATOM 3476 C C . GLU C 1 126 ? -18.067 20.553 8.333 1.00 14.05 126 GLU C C 1
ATOM 3477 O O . GLU C 1 126 ? -18.476 21.615 8.799 1.00 15.34 126 GLU C O 1
ATOM 3483 N N . ILE C 1 127 ? -16.777 20.296 8.146 1.00 14.20 127 ILE C N 1
ATOM 3484 C CA . ILE C 1 127 ? -15.746 21.270 8.475 1.00 14.62 127 ILE C CA 1
ATOM 3485 C C . ILE C 1 127 ? -15.740 22.443 7.494 1.00 13.70 127 ILE C C 1
ATOM 3486 O O . ILE C 1 127 ? -15.625 23.604 7.894 1.00 15.17 127 ILE C O 1
ATOM 3491 N N . GLY C 1 128 ? -15.884 22.136 6.211 1.00 13.55 128 GLY C N 1
ATOM 3492 C CA . GLY C 1 128 ? -15.867 23.177 5.205 1.00 15.51 128 GLY C CA 1
ATOM 3493 C C . GLY C 1 128 ? -14.432 23.481 4.812 1.00 16.25 128 GLY C C 1
ATOM 3494 O O . GLY C 1 128 ? -13.501 22.891 5.364 1.00 16.48 128 GLY C O 1
ATOM 3495 N N . PRO C 1 129 ? -14.219 24.399 3.859 1.00 16.07 129 PRO C N 1
ATOM 3496 C CA . PRO C 1 129 ? -12.883 24.778 3.393 1.00 16.78 129 PRO C CA 1
ATOM 3497 C C . PRO C 1 129 ? -11.954 25.276 4.495 1.00 15.00 129 PRO C C 1
ATOM 3498 O O . PRO C 1 129 ? -12.360 26.043 5.371 1.00 15.51 129 PRO C O 1
ATOM 3502 N N . ILE C 1 130 ? -10.703 24.836 4.420 1.00 14.92 130 ILE C N 1
ATOM 3503 C CA . ILE C 1 130 ? -9.668 25.198 5.378 1.00 15.71 130 ILE C CA 1
ATOM 3504 C C . ILE C 1 130 ? -8.589 26.010 4.679 1.00 16.18 130 ILE C C 1
ATOM 3505 O O . ILE C 1 130 ? -8.190 25.695 3.559 1.00 16.64 130 ILE C O 1
ATOM 3510 N N . LYS C 1 131 ? -8.119 27.058 5.342 1.00 14.99 131 LYS C N 1
ATOM 3511 C CA . LYS C 1 131 ? -7.061 27.887 4.791 1.00 15.17 131 LYS C CA 1
ATOM 3512 C C . LYS C 1 131 ? -5.936 27.962 5.813 1.00 13.46 131 LYS C C 1
ATOM 3513 O O . LYS C 1 131 ? -6.159 28.338 6.963 1.00 14.70 131 LYS C O 1
ATOM 3519 N N . ILE C 1 132 ? -4.734 27.575 5.403 1.00 13.74 132 ILE C N 1
ATOM 3520 C CA . ILE C 1 132 ? -3.593 27.642 6.297 1.00 14.34 132 ILE C CA 1
ATOM 3521 C C . ILE C 1 132 ? -3.082 29.069 6.273 1.00 15.49 132 ILE C C 1
ATOM 3522 O O . ILE C 1 132 ? -2.844 29.639 5.205 1.00 15.72 132 ILE C O 1
ATOM 3527 N N . ARG C 1 133 ? -2.941 29.649 7.455 1.00 16.70 133 ARG C N 1
ATOM 3528 C CA . ARG C 1 133 ? -2.448 31.004 7.580 1.00 19.00 133 ARG C CA 1
ATOM 3529 C C . ARG C 1 133 ? -0.986 30.938 8.016 1.00 19.33 133 ARG C C 1
ATOM 3530 O O . ARG C 1 133 ? -0.149 30.385 7.303 1.00 22.13 133 ARG C O 1
ATOM 3538 N N . LYS C 1 134 ? -0.674 31.467 9.189 1.00 20.96 134 LYS C N 1
ATOM 3539 C CA . LYS C 1 134 ? 0.706 31.464 9.652 1.00 20.48 134 LYS C CA 1
ATOM 3540 C C . LYS C 1 134 ? 1.282 30.078 9.936 1.00 19.77 134 LYS C C 1
ATOM 3541 O O . LYS C 1 134 ? 0.602 29.192 10.457 1.00 19.05 134 LYS C O 1
ATOM 3547 N N . VAL C 1 135 ? 2.546 29.898 9.568 1.00 16.24 135 VAL C N 1
ATOM 3548 C CA . VAL C 1 135 ? 3.264 28.655 9.822 1.00 15.69 135 VAL C CA 1
ATOM 3549 C C . VAL C 1 135 ? 4.580 29.084 10.438 1.00 15.52 135 VAL C C 1
ATOM 3550 O O . VAL C 1 135 ? 5.335 29.855 9.837 1.00 17.69 135 VAL C O 1
ATOM 3554 N N . ARG C 1 136 ? 4.850 28.600 11.644 1.00 14.26 136 ARG C N 1
ATOM 3555 C CA . ARG C 1 136 ? 6.076 28.960 12.331 1.00 15.40 136 ARG C CA 1
ATOM 3556 C C . ARG C 1 136 ? 6.848 27.754 12.818 1.00 15.14 136 ARG C C 1
ATOM 3557 O O . ARG C 1 136 ? 6.288 26.854 13.447 1.00 15.05 136 ARG C O 1
ATOM 3565 N N . PHE C 1 137 ? 8.142 27.732 12.527 1.00 14.18 137 PHE C N 1
ATOM 3566 C CA . PHE C 1 137 ? 8.985 26.650 12.992 1.00 14.07 137 PHE C CA 1
ATOM 3567 C C . PHE C 1 137 ? 9.881 27.217 14.082 1.00 15.49 137 PHE C C 1
ATOM 3568 O O . PHE C 1 137 ? 10.651 28.149 13.843 1.00 17.83 137 PHE C O 1
ATOM 3576 N N . ARG C 1 138 ? 9.758 26.663 15.282 1.00 14.87 138 ARG C N 1
ATOM 3577 C CA . ARG C 1 138 ? 10.563 27.091 16.419 1.00 16.12 138 ARG C CA 1
ATOM 3578 C C . ARG C 1 138 ? 11.784 26.180 16.449 1.00 15.71 138 ARG C C 1
ATOM 3579 O O . ARG C 1 138 ? 11.715 25.048 16.930 1.00 15.12 138 ARG C O 1
ATOM 3587 N N . LYS C 1 139 ? 12.896 26.690 15.928 1.00 18.11 139 LYS C N 1
ATOM 3588 C CA . LYS C 1 139 ? 14.147 25.945 15.823 1.00 18.96 139 LYS C CA 1
ATOM 3589 C C . LYS C 1 139 ? 14.689 25.288 17.089 1.00 18.68 139 LYS C C 1
ATOM 3590 O O . LYS C 1 139 ? 14.899 24.073 17.125 1.00 19.06 139 LYS C O 1
ATOM 3596 N N . SER C 1 140 ? 14.919 26.077 18.129 1.00 19.58 140 SER C N 1
ATOM 3597 C CA . SER C 1 140 ? 15.471 25.520 19.359 1.00 20.36 140 SER C CA 1
ATOM 3598 C C . SER C 1 140 ? 14.558 24.505 20.043 1.00 19.47 140 SER C C 1
ATOM 3599 O O . SER C 1 140 ? 15.034 23.532 20.630 1.00 21.49 140 SER C O 1
ATOM 360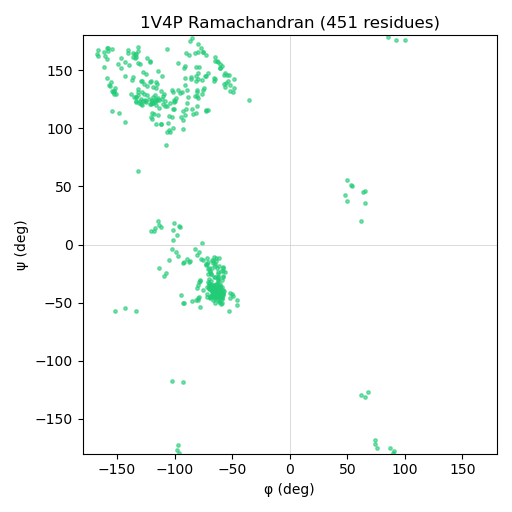2 N N . LYS C 1 141 ? 13.248 24.714 19.943 1.00 18.57 141 LYS C N 1
ATOM 3603 C CA . LYS C 1 141 ? 12.283 23.823 20.584 1.00 16.71 141 LYS C CA 1
ATOM 3604 C C . LYS C 1 141 ? 11.844 22.637 19.730 1.00 14.67 141 LYS C C 1
ATOM 3605 O O . LYS C 1 141 ? 11.220 21.703 20.233 1.00 15.87 141 LYS C O 1
ATOM 3611 N N . GLY C 1 142 ? 12.171 22.671 18.442 1.00 14.45 142 GLY C N 1
ATOM 3612 C CA . GLY C 1 142 ? 11.782 21.585 17.558 1.00 13.73 142 GLY C CA 1
ATOM 3613 C C . GLY C 1 142 ? 10.272 21.468 17.443 1.00 13.09 142 GLY C C 1
ATOM 3614 O O . GLY C 1 142 ? 9.723 20.366 17.502 1.00 13.67 142 GLY C O 1
ATOM 3615 N N . LEU C 1 143 ? 9.605 22.604 17.259 1.00 13.08 143 LEU C N 1
ATOM 3616 C CA . LEU C 1 143 ? 8.151 22.634 17.149 1.00 12.56 143 LEU C CA 1
ATOM 3617 C C . LEU C 1 143 ? 7.677 23.343 15.888 1.00 11.44 143 LEU C C 1
ATOM 3618 O O . LEU C 1 143 ? 8.202 24.397 15.520 1.00 13.80 143 LEU C O 1
ATOM 3623 N N . LEU C 1 144 ? 6.669 22.764 15.242 1.00 11.57 144 LEU C N 1
ATOM 3624 C CA . LEU C 1 144 ? 6.082 23.336 14.037 1.00 10.41 144 LEU C CA 1
ATOM 3625 C C . LEU C 1 144 ? 4.645 23.755 14.346 1.00 10.61 144 LEU C C 1
ATOM 3626 O O . LEU C 1 144 ? 3.807 22.920 14.692 1.00 11.20 144 LEU C O 1
ATOM 3631 N N . GLU C 1 145 ? 4.377 25.053 14.236 1.00 11.78 145 GLU C N 1
ATOM 3632 C CA . GLU C 1 145 ? 3.057 25.624 14.490 1.00 13.32 145 GLU C CA 1
ATOM 3633 C C . GLU C 1 145 ? 2.322 25.896 13.194 1.00 14.22 145 GLU C C 1
ATOM 3634 O O . GLU C 1 145 ? 2.818 26.632 12.343 1.00 14.09 145 GLU C O 1
ATOM 3640 N N . ILE C 1 146 ? 1.131 25.333 13.054 1.00 12.69 146 ILE C N 1
ATOM 3641 C CA . ILE C 1 146 ? 0.338 25.552 11.859 1.00 13.02 146 ILE C CA 1
ATOM 3642 C C . ILE C 1 146 ? -0.977 26.214 12.243 1.00 12.52 146 ILE C C 1
ATOM 3643 O O . ILE C 1 146 ? -1.803 25.618 12.933 1.00 11.72 146 ILE C O 1
ATOM 3648 N N . HIS C 1 147 ? -1.152 27.459 11.818 1.00 12.60 147 HIS C N 1
ATOM 3649 C CA . HIS C 1 147 ? -2.375 28.202 12.103 1.00 12.43 147 HIS C CA 1
ATOM 3650 C C . HIS C 1 147 ? -3.281 28.086 10.895 1.00 12.45 147 HIS C C 1
ATOM 3651 O O . HIS C 1 147 ? -2.836 28.265 9.761 1.00 14.57 147 HIS C O 1
ATOM 3658 N N . PHE C 1 148 ? -4.549 27.780 11.128 1.00 11.87 148 PHE C N 1
ATOM 3659 C CA . PHE C 1 148 ? -5.482 27.665 10.021 1.00 11.93 148 PHE C CA 1
ATOM 3660 C C . PHE C 1 148 ? -6.833 28.262 10.369 1.00 12.41 148 PHE C C 1
ATOM 3661 O O . PHE C 1 148 ? -7.140 28.518 11.538 1.00 11.98 148 PHE C O 1
ATOM 3669 N N . GLU C 1 149 ? -7.639 28.483 9.341 1.00 13.77 149 GLU C N 1
ATOM 3670 C CA . GLU C 1 149 ? -8.950 29.082 9.521 1.00 13.84 149 GLU C CA 1
ATOM 3671 C C . GLU C 1 149 ? -10.014 28.375 8.695 1.00 13.91 149 GLU C C 1
ATOM 3672 O O . GLU C 1 149 ? -9.744 27.899 7.595 1.00 14.28 149 GLU C O 1
ATOM 3678 N N . LEU C 1 150 ? -11.215 28.285 9.260 1.00 14.33 150 LEU C N 1
ATOM 3679 C CA . LEU C 1 150 ? -12.348 27.681 8.567 1.00 16.15 150 LEU C CA 1
ATOM 3680 C C . LEU C 1 150 ? -12.997 28.855 7.835 1.00 17.36 150 LEU C C 1
ATOM 3681 O O . LEU C 1 150 ? -13.467 29.794 8.461 1.00 18.02 150 LEU C O 1
ATOM 3686 N N . LEU C 1 151 ? -12.995 28.798 6.504 1.00 18.45 151 LEU C N 1
ATOM 3687 C CA . LEU C 1 151 ? -13.545 29.885 5.689 1.00 20.64 151 LEU C CA 1
ATOM 3688 C C . LEU C 1 151 ? -15.057 30.071 5.726 1.00 23.07 151 LEU C C 1
ATOM 3689 O O . LEU C 1 151 ? -15.546 31.166 5.451 1.00 23.71 151 LEU C O 1
ATOM 3694 N N . GLU C 1 152 ? -15.798 29.021 6.063 1.00 23.12 152 GLU C N 1
ATOM 3695 C CA . GLU C 1 152 ? -17.254 29.133 6.137 1.00 26.56 152 GLU C CA 1
ATOM 3696 C C . GLU C 1 152 ? -17.729 29.192 7.584 1.00 26.39 152 GLU C C 1
ATOM 3697 O O . GLU C 1 152 ? -17.646 28.204 8.313 1.00 26.65 152 GLU C O 1
ATOM 3703 N N . LEU C 1 153 ? -18.231 30.352 7.996 1.00 27.57 153 LEU C N 1
ATOM 3704 C CA . LEU C 1 153 ? -18.717 30.527 9.359 1.00 28.35 153 LEU C CA 1
ATOM 3705 C C . LEU C 1 153 ? -19.990 29.732 9.613 1.00 29.34 153 LEU C C 1
ATOM 3706 O O . LEU C 1 153 ? -20.211 29.240 10.720 1.00 29.33 153 LEU C O 1
ATOM 3711 N N . GLU C 1 154 ? -20.829 29.609 8.589 1.00 29.62 154 GLU C N 1
ATOM 3712 C CA . GLU C 1 154 ? -22.070 28.854 8.718 1.00 30.92 154 GLU C CA 1
ATOM 3713 C C . GLU C 1 154 ? -21.814 27.401 8.331 1.00 30.75 154 GLU C C 1
ATOM 3714 O O . GLU C 1 154 ? -20.900 27.112 7.558 1.00 29.39 154 GLU C O 1
ATOM 3720 N N . ASN C 1 155 ? -22.616 26.489 8.872 1.00 31.10 155 ASN C N 1
ATOM 3721 C CA . ASN C 1 155 ? -22.461 25.069 8.570 1.00 31.88 155 ASN C CA 1
ATOM 3722 C C . ASN C 1 155 ? -22.492 24.840 7.062 1.00 31.83 155 ASN C C 1
ATOM 3723 O O . ASN C 1 155 ? -23.485 25.253 6.425 1.00 32.66 155 ASN C O 1
#

Foldseek 3Di:
DDALQQLQVQLLLLLLLLCCVLVHPQFLAWPDKDDDHQKIKTKTQAADFDDVVSVVSSLVSSQVQLVVFFFWDKDKAFQVVCCVVPNPSQAHPDGDDPVDGIFIWIDRPSGGIHGDDDHHDGTSPVNARKAFDDWDADNVRRMIMTMIGRD/DDALQQLQVQLLQLLLLLLCVLVNPQFLAWADKDTDRFKIKTKTQAADDDDPVSVVSSLVSSVVQLVVFFFWDKDKDFVVVCCVVPNPSQEHPDDDDPVDGIWIWIDGPSGGIHTDDDHHDGTSNVSARKAWDDWDQDNVVSMIMTMIGHD/DDALQQLQVQLLQLLLLLLCVLQHPQFLAWDDKDTDRQKIKTKTQHADADDPVSVVSSLVSSVVQLVVFAFWDKDKAFPVVCCVVPNPSQAHPDGDDPVPGIFIWTDRPPGGIHGDDDHHDGTSNVSARKAWDDWDQDNVRRMIMIMMGRPDNPD

Radius of gyration: 25.84 Å; Cα contacts (8 Å, |Δi|>4): 976; chains: 3; bounding box: 63×63×65 Å

CATH classification: 3.30.980.10 (+1 more: 3.30.54.20)

InterPro domains:
  IPR012947 Threonyl/alanyl tRNA synthetase, SAD [PF07973] (104-134)
  IPR018163 Threonyl/alanyl tRNA synthetase, class II-like, putative editing domain superfamily [SSF55186] (5-149)
  IPR051335 Alanyl-tRNA Editing Enzymes [PTHR43462] (6-149)

Secondary structure (DSSP, 8-state):
---HHHHHHHHHHHHHHHHHHHH-GGG--EEEEEEETTEEEEEEE-SSPPPHHHHHHHHHHHHHHHHHT-B-EEEEEEHHHHHHHHGGGGS-SSPPPTT--EEEEEEETTTEEEE--S---SBGGGT--EEEEEEEEETTTTEEEEEEEE-/---HHHHHHHHHHHHHHHHHHHH-GGG--EEEEEEETTEEEEEEE-SS---HHHHHHHHHHHHHHHHHT-B-EEEEEEHHHHHHHH-GGG--SSPPPTT--EEEEEEETTTEEEE--S---SBGGGT--EEEEEEEEETTTTEEEEEEEE-/---HHHHHHHHHHHHHHHHHHHH-GGG--EEEEEEETTEEEEEEE-SSPPPHHHHHHHHHHHHHHHHHT-B-EEEEEEHHHHHHHHGGGGS-SSPPPTT--EEEEEEETTTEEEE--S---SBGGGG--EEEEEEEEETTTTEEEEEEEES-S--

GO terms:
  GO:0002161 aminoacyl-tRNA deacylase activity (F, IDA)

Solvent-accessible surface area: 23077 Å² total; per-residue (Å²): 236,71,48,55,87,34,57,0,16,0,0,6,10,0,1,17,0,0,0,45,98,37,12,28,81,121,0,53,19,8,91,39,52,117,45,166,36,35,93,1,8,2,15,0,51,10,90,98,119,5,43,104,125,40,24,142,61,1,19,119,29,0,46,94,18,12,176,112,78,12,69,11,58,90,71,112,28,50,2,73,88,0,47,179,115,42,28,48,74,0,11,46,6,106,5,36,40,3,82,57,80,100,5,85,0,0,14,0,115,127,38,16,41,20,13,20,119,123,123,22,3,149,33,0,32,66,0,11,79,4,50,18,127,112,19,122,45,78,166,118,132,14,12,0,14,2,30,2,34,2,106,232,65,62,59,72,33,45,0,16,0,0,7,9,0,0,21,0,0,0,45,92,35,13,28,79,115,0,70,55,10,53,6,42,32,27,130,26,39,116,1,8,2,1,0,111,6,88,97,164,6,55,123,142,34,38,179,54,2,49,129,27,0,32,74,16,11,169,99,81,19,68,11,69,80,89,113,30,73,9,80,58,0,74,153,114,58,29,112,78,0,33,41,68,82,74,63,86,144,117,52,110,113,7,75,0,0,9,1,90,119,38,17,46,29,28,15,96,125,122,18,2,146,32,0,30,74,0,12,78,5,116,13,82,63,17,83,40,61,164,107,90,16,14,0,21,0,24,3,50,4,164,171,50,60,43,80,21,4,0,18,0,0,7,10,0,0,16,0,0,0,46,113,39,17,28,78,114,0,50,22,10,104,49,51,131,34,134,25,18,94,1,19,2,29,0,53,11,94,100,110,5,55,109,94,36,23,138,52,0,37,108,36,1,35,89,19,5,157,107,79,12,68,10,56,86,32,92,5,69,4,82,50,0,51,39,10,22,18,20,69,0,10,49,7,125,8,34,47,3,72,56,77,107,5,88,0,0,11,0,33,79,38,17,42,19,12,21,124,120,128,19,3,145,36,0,29,61,0,10,43,4,79,14,125,114,26,99,30,68,167,115,125,15,9,0,12,0,50,1,28,0,93,88,120,136,80

Sequence (457 aa):
MYSIEVRTHSALHVVKGAVVKVLGSEAKWTYSTYVKGNKGVLIVKFDRKPSDEEIREIERLANEKVKENAPIKIYELPREEAEKMFGEDMYDLFPVPEDVRILKVVVIEDWNVNACNKEHTKTTGEIGPIKIRKVRFRKSKGLLEIHFELLMYSIEVRTHSALHVVKGAVVKVLGSEAKWTYSTYVKGNKGVLIVKFDRKPSDEEIREIERLANEKVKENAPIKIYELPREEAEKMFGEDMYDLFPVPEDVRILKVVVIEDWNVNACNKEHTKTTGEIGPIKIRKVRFRKSKGLLEIHFELLMYSIEVRTHSALHVVKGAVVKVLGSEAKWTYSTYVKGNKGVLIVKFDRKPSDEEIREIERLANEKVKENAPIKIYELPREEAEKMFGEDMYDLFPVPEDVRILKVVVIEDWNVNACNKEHTKTTGEIGPIKIRKVRFRKSKGLLEIHFELLELEN